Protein AF-0000000072254737 (afdb_homodimer)

Sequence (680 aa):
MQQTSGTTAAVRALGANGGSSTDAVDTTETLERKCVVCQSTEEVRVFSANCERLCVPCFVERFERSFRYAVQRWSMLSHGERVAVALSGGPASLALLELLHGLRRGFAHHKGKIRPKHFEIVVFHVIVPAGYGGNGASGAAALQALVQERYGLTVHTVDEALFLARADALEMSTRDPMATNHQLDVLDPTIAPALVAGIVNALLERMAEAYECKKLFLGTTVTRAAIITIARVATGNPLRLDAEIGVDYHSSTAGCQGSAYASSGPLRWLRPLRNISLRDVIRYLRARGCTAWITPAEPWAQENIESTAERFIWRALETRPATSFSVVHSIERALNLSADMQQTSGTTAAVRALGANGGSSTDAVDTTETLERKCVVCQSTEEVRVFSANCERLCVPCFVERFERSFRYAVQRWSMLSHGERVAVALSGGPASLALLELLHGLRRGFAHHKGKIRPKHFEIVVFHVIVPAGYGGNGASGAAALQALVQERYGLTVHTVDEALFLARADALEMSTRDPMATNHQLDVLDPTIAPALVAGIVNALLERMAEAYECKKLFLGTTVTRAAIITIARVATGNPLRLDAEIGVDYHSSTAGCQGSAYASSGPLRWLRPLRNISLRDVIRYLRARGCTAWITPAEPWAQENIESTAERFIWRALETRPATSFSVVHSIERALNLSAD

Solvent-accessible surface area (backbone atoms only — not comparable to full-atom values): 38286 Å² total; per-residue (Å²): 137,80,83,80,82,77,81,78,79,81,78,83,76,79,83,75,86,68,84,73,69,81,69,79,69,70,76,63,73,75,68,71,61,37,12,75,83,82,58,46,61,48,78,34,78,42,70,43,83,79,61,48,42,29,25,64,70,58,41,47,52,50,52,52,48,53,40,51,47,38,36,60,75,65,64,69,72,56,81,70,36,52,35,32,35,47,40,82,61,39,57,43,22,49,46,46,50,52,50,54,52,32,40,46,68,24,44,80,47,99,92,40,68,45,78,54,45,56,58,44,82,42,39,35,30,71,32,36,43,55,93,77,72,33,62,21,69,67,45,47,53,53,48,39,51,50,41,32,72,77,69,70,44,67,64,46,71,42,57,45,65,59,48,50,52,50,53,51,51,50,56,55,64,72,48,54,80,84,62,66,70,84,82,66,74,64,62,54,56,57,54,45,61,62,48,51,51,49,52,51,51,52,52,48,51,52,48,30,56,75,69,66,27,53,36,39,37,41,37,45,22,21,43,55,36,21,22,50,49,50,28,25,30,38,68,42,49,58,86,55,43,53,81,72,54,36,50,76,26,69,50,74,64,64,77,66,71,77,73,86,77,74,78,69,72,55,44,34,38,34,18,59,38,36,88,35,47,56,68,57,44,50,51,46,30,48,76,70,68,53,53,91,50,57,54,75,71,67,69,62,88,62,81,25,44,50,55,46,26,39,52,37,50,55,54,42,37,73,78,32,66,51,26,34,56,22,28,43,51,35,48,31,59,41,59,64,44,85,79,123,137,82,83,80,81,76,81,75,76,79,77,82,73,79,84,73,85,66,83,73,69,81,68,80,70,69,76,60,73,75,65,72,59,39,10,75,83,80,57,46,61,46,77,34,78,42,71,45,84,78,60,48,42,31,24,66,71,60,42,47,51,51,52,53,47,52,41,51,49,38,38,59,75,65,63,69,72,55,83,70,35,53,34,31,36,46,40,82,62,38,58,42,23,50,47,46,51,53,50,53,52,33,40,47,68,24,45,80,46,97,91,41,69,46,78,54,45,55,58,42,82,42,37,36,30,72,32,36,43,56,92,77,70,34,61,22,70,66,45,48,52,53,49,39,51,52,41,32,71,76,68,69,45,68,63,46,70,42,55,46,64,61,49,50,52,50,52,52,52,49,56,57,64,71,49,54,79,84,62,66,72,85,83,66,72,64,64,54,56,55,53,44,61,61,48,53,52,48,52,51,50,51,51,49,51,53,48,29,57,75,69,68,28,50,36,39,37,41,37,44,21,21,43,55,35,20,22,51,48,50,28,25,30,38,67,43,47,57,85,54,44,52,79,72,54,37,50,75,28,69,50,74,64,65,77,65,70,77,73,86,76,74,77,69,72,54,45,33,37,34,18,59,38,37,87,35,47,56,67,56,44,50,51,46,30,48,76,71,69,55,55,90,48,59,54,74,71,66,68,61,89,61,82,24,43,51,56,46,26,39,53,37,50,56,56,41,37,73,77,32,65,52,28,35,57,23,28,43,52,36,48,32,60,42,59,64,44,86,80,122

Foldseek 3Di:
DDDPPPPPPDPPDDDCPDPCPPPPVPPPPPVLQAQPPPRHSAPDQPCFLVRGRHHLQVLLVVVLVLLVCLCVVVVQDDAAAEAEQEDQLALLSVLVVVSLLCQQVFPQHPVGTHDHGHYHYAYEYEAADVLLLGPHPVSVVVVQVVCCVPRVHGYDYDHNVQLVVQLVVVVVVVPPPVVPDDDPVPPQLQCRVVSSVVSVVVVVVVVCVVVVHQEYEYSAALLNLLLVCQSCVVVVHNVCSCVPQNQWDWDDPPPVPDDDVVPRGTRIYHYSNHHPDPSSSQSNCVSVVNNVRNDPSPQPPDDYSSSVSSVVSVVVCVVNVCSSVCSNVVVCVVVVPPPD/DDDPPPPPPDPPDDDCPDPCPPPPVPPPPPVLQAQPPPRHSAPQQPCFLVRGRHHLQVLLVVVLVLLVCLCVVVVQDDAAAEAEQEDQLALLSVLVVVSLLCQQVFPQHPVGTHDHGHYHYAYEYEAADVLLLGPHPVSVVVVQVVCCVPRVHGYDYDHNVQLVVQLVVVVVVVPPPVVPDDDPVPVQLQCRVVSSVVSVVVVVVVVCVVVVHQEYEYSAALLNLLLVCQSCVVVVHNVCSCVPQNQWDWDDPPPVVDDPVVPRGTRIYHYSNHHPDPSSSQSNCVSVVNNVRNDPSPQPPDDYSSSVSSVVSVVVCVVNVCSSVCSNVVVCVVVVPPPD

InterPro domains:
  IPR014729 Rossmann-like alpha/beta/alpha sandwich fold [G3DSA:3.40.50.620] (33-340)
  IPR019407 Cytoplasmic tRNA 2-thiolation protein 2 [PTHR20882] (32-330)

Organism: Cyanidioschyzon merolae (strain NIES-3377 / 10D) (NCBI:txid280699)

Structure (mmCIF, N/CA/C/O backbone):
data_AF-0000000072254737-model_v1
#
loop_
_entity.id
_entity.type
_entity.pdbx_description
1 polymer 'Cytoplasmic tRNA 2-thiolation protein 2'
#
loop_
_atom_site.group_PDB
_atom_site.id
_atom_site.type_symbol
_atom_site.label_atom_id
_atom_site.label_alt_id
_atom_site.label_comp_id
_atom_site.label_asym_id
_atom_site.label_entity_id
_atom_site.label_seq_id
_atom_site.pdbx_PDB_ins_code
_atom_site.Cartn_x
_atom_site.Cartn_y
_atom_site.Cartn_z
_atom_site.occupancy
_atom_site.B_iso_or_equiv
_atom_site.auth_seq_id
_atom_site.auth_comp_id
_atom_site.auth_asym_id
_atom_site.auth_atom_id
_atom_site.pdbx_PDB_model_num
ATOM 1 N N . MET A 1 1 ? 10.474 50.496 -33.387 1 21.77 1 MET A N 1
ATOM 2 C CA . MET A 1 1 ? 9.062 50.179 -33.587 1 21.77 1 MET A CA 1
ATOM 3 C C . MET A 1 1 ? 8.849 48.671 -33.666 1 21.77 1 MET A C 1
ATOM 5 O O . MET A 1 1 ? 8.504 48.143 -34.724 1 21.77 1 MET A O 1
ATOM 9 N N . GLN A 1 2 ? 9.703 47.869 -33.113 1 24 2 GLN A N 1
ATOM 10 C CA . GLN A 1 2 ? 10.038 46.456 -33.257 1 24 2 GLN A CA 1
ATOM 11 C C . GLN A 1 2 ? 8.891 45.568 -32.784 1 24 2 GLN A C 1
ATOM 13 O O . GLN A 1 2 ? 8.315 45.803 -31.719 1 24 2 GLN A O 1
ATOM 18 N N . GLN A 1 3 ? 8.198 44.765 -33.723 1 22.33 3 GLN A N 1
ATOM 19 C CA . GLN A 1 3 ? 6.97 43.984 -33.832 1 22.33 3 GLN A CA 1
ATOM 20 C C . GLN A 1 3 ? 6.984 42.8 -32.869 1 22.33 3 GLN A C 1
ATOM 22 O O . GLN A 1 3 ? 7.908 41.984 -32.893 1 22.33 3 GLN A O 1
ATOM 27 N N . THR A 1 4 ? 6.417 42.911 -31.585 1 23.22 4 THR A N 1
ATOM 28 C CA . THR A 1 4 ? 6.343 42.086 -30.384 1 23.22 4 THR A CA 1
ATOM 29 C C . THR A 1 4 ? 5.497 40.841 -30.634 1 23.22 4 THR A C 1
ATOM 31 O O . THR A 1 4 ? 4.279 40.934 -30.8 1 23.22 4 THR A O 1
ATOM 34 N N . SER A 1 5 ? 5.949 39.904 -31.564 1 22.98 5 SER A N 1
ATOM 35 C CA . SER A 1 5 ? 5.217 38.755 -32.087 1 22.98 5 SER A CA 1
ATOM 36 C C . SER A 1 5 ? 4.755 37.835 -30.961 1 22.98 5 SER A C 1
ATOM 38 O O . SER A 1 5 ? 5.576 37.307 -30.208 1 22.98 5 SER A O 1
ATOM 40 N N . GLY A 1 6 ? 3.559 38.131 -30.267 1 20.88 6 GLY A N 1
ATOM 41 C CA . GLY A 1 6 ? 2.858 37.548 -29.134 1 20.88 6 GLY A CA 1
ATOM 42 C C . GLY A 1 6 ? 2.35 36.145 -29.405 1 20.88 6 GLY A C 1
ATOM 43 O O . GLY A 1 6 ? 1.437 35.954 -30.212 1 20.88 6 GLY A O 1
ATOM 44 N N . THR A 1 7 ? 3.235 35.145 -29.594 1 20.49 7 THR A N 1
ATOM 45 C CA . THR A 1 7 ? 2.911 33.784 -30.005 1 20.49 7 THR A CA 1
ATOM 46 C C . THR A 1 7 ? 1.901 33.156 -29.05 1 20.49 7 THR A C 1
ATOM 48 O O . THR A 1 7 ? 2.177 33.006 -27.857 1 20.49 7 THR A O 1
ATOM 51 N N . THR A 1 8 ? 0.543 33.298 -29.263 1 19.07 8 THR A N 1
ATOM 52 C CA . THR A 1 8 ? -0.699 32.86 -28.637 1 19.07 8 THR A CA 1
ATOM 53 C C . THR A 1 8 ? -0.819 31.339 -28.678 1 19.07 8 THR A C 1
ATOM 55 O O . THR A 1 8 ? -0.898 30.747 -29.756 1 19.07 8 THR A O 1
ATOM 58 N N . ALA A 1 9 ? 0.006 30.618 -27.886 1 19.29 9 ALA A N 1
ATOM 59 C CA . ALA A 1 9 ? 0.011 29.158 -27.838 1 19.29 9 ALA A CA 1
ATOM 60 C C . ALA A 1 9 ? -1.403 28.609 -27.67 1 19.29 9 ALA A C 1
ATOM 62 O O . ALA A 1 9 ? -2.193 29.142 -26.887 1 19.29 9 ALA A O 1
ATOM 63 N N . ALA A 1 10 ? -1.983 27.848 -28.645 1 18.18 10 ALA A N 1
ATOM 64 C CA . ALA A 1 10 ? -3.218 27.148 -28.988 1 18.18 10 ALA A CA 1
ATOM 65 C C . ALA A 1 10 ? -3.655 26.219 -27.859 1 18.18 10 ALA A C 1
ATOM 67 O O . ALA A 1 10 ? -2.906 25.324 -27.46 1 18.18 10 ALA A O 1
ATOM 68 N N . VAL A 1 11 ? -4.483 26.61 -26.814 1 18.02 11 VAL A N 1
ATOM 69 C CA . VAL A 1 11 ? -5.217 25.856 -25.803 1 18.02 11 VAL A CA 1
ATOM 70 C C . VAL A 1 11 ? -6.07 24.783 -26.477 1 18.02 11 VAL A C 1
ATOM 72 O O . VAL A 1 11 ? -6.975 25.098 -27.253 1 18.02 11 VAL A O 1
ATOM 75 N N . ARG A 1 12 ? -5.471 23.637 -26.861 1 20.16 12 ARG A N 1
ATOM 76 C CA . ARG A 1 12 ? -6.208 22.535 -27.471 1 20.16 12 ARG A CA 1
ATOM 77 C C . ARG A 1 12 ? -7.535 22.302 -26.758 1 20.16 12 ARG A C 1
ATOM 79 O O . ARG A 1 12 ? -7.563 22.057 -25.55 1 20.16 12 ARG A O 1
ATOM 86 N N . ALA A 1 13 ? -8.745 22.753 -27.27 1 18.53 13 ALA A N 1
ATOM 87 C CA . ALA A 1 13 ? -10.192 22.635 -27.114 1 18.53 13 ALA A CA 1
ATOM 88 C C . ALA A 1 13 ? -10.602 21.184 -26.88 1 18.53 13 ALA A C 1
ATOM 90 O O . ALA A 1 13 ? -10.223 20.294 -27.646 1 18.53 13 ALA A O 1
ATOM 91 N N . LEU A 1 14 ? -10.907 20.792 -25.677 1 19.09 14 LEU A N 1
ATOM 92 C CA . LEU A 1 14 ? -11.596 19.617 -25.154 1 19.09 14 LEU A CA 1
ATOM 93 C C . LEU A 1 14 ? -12.793 19.256 -26.027 1 19.09 14 LEU A C 1
ATOM 95 O O . LEU A 1 14 ? -13.513 20.139 -26.497 1 19.09 14 LEU A O 1
ATOM 99 N N . GLY A 1 15 ? -12.792 18.231 -26.82 1 18.71 15 GLY A N 1
ATOM 100 C CA . GLY A 1 15 ? -13.693 17.66 -27.808 1 18.71 15 GLY A CA 1
ATOM 101 C C . GLY A 1 15 ? -15.143 17.66 -27.365 1 18.71 15 GLY A C 1
ATOM 102 O O . GLY A 1 15 ? -15.466 17.173 -26.279 1 18.71 15 GLY A O 1
ATOM 103 N N . ALA A 1 16 ? -16.096 18.539 -27.941 1 20.83 16 ALA A N 1
ATOM 104 C CA . ALA A 1 16 ? -17.53 18.817 -27.949 1 20.83 16 ALA A CA 1
ATOM 105 C C . ALA A 1 16 ? -18.315 17.64 -28.521 1 20.83 16 ALA A C 1
ATOM 107 O O . ALA A 1 16 ? -18.87 17.731 -29.618 1 20.83 16 ALA A O 1
ATOM 108 N N . ASN A 1 17 ? -18.005 16.41 -28.612 1 21.39 17 ASN A N 1
ATOM 109 C CA . ASN A 1 17 ? -18.981 15.599 -29.332 1 21.39 17 ASN A CA 1
ATOM 110 C C . ASN A 1 17 ? -20.375 15.727 -28.723 1 21.39 17 ASN A C 1
ATOM 112 O O . ASN A 1 17 ? -20.554 15.519 -27.522 1 21.39 17 ASN A O 1
ATOM 116 N N . GLY A 1 18 ? -21.388 16.49 -29.409 1 22.04 18 GLY A N 1
ATOM 117 C CA . GLY A 1 18 ? -22.755 16.96 -29.252 1 22.04 18 GLY A CA 1
ATOM 118 C C . GLY A 1 18 ? -23.776 15.838 -29.264 1 22.04 18 GLY A C 1
ATOM 119 O O . GLY A 1 18 ? -24.959 16.071 -29.522 1 22.04 18 GLY A O 1
ATOM 120 N N . GLY A 1 19 ? -23.57 14.572 -29.297 1 23.13 19 GLY A N 1
ATOM 121 C CA . GLY A 1 19 ? -24.783 13.817 -29.566 1 23.13 19 GLY A CA 1
ATOM 122 C C . GLY A 1 19 ? -25.939 14.202 -28.662 1 23.13 19 GLY A C 1
ATOM 123 O O . GLY A 1 19 ? -25.741 14.486 -27.479 1 23.13 19 GLY A O 1
ATOM 124 N N . SER A 1 20 ? -27.058 14.78 -29.292 1 22.97 20 SER A N 1
ATOM 125 C CA . SER A 1 20 ? -28.338 15.282 -28.802 1 22.97 20 SER A CA 1
ATOM 126 C C . SER A 1 20 ? -29.109 14.198 -28.056 1 22.97 20 SER A C 1
ATOM 128 O O . SER A 1 20 ? -29.985 13.546 -28.629 1 22.97 20 SER A O 1
ATOM 130 N N . SER A 1 21 ? -28.626 13.159 -27.617 1 25.49 21 SER A N 1
ATOM 131 C CA . SER A 1 21 ? -29.633 12.285 -27.024 1 25.49 21 SER A CA 1
ATOM 132 C C . SER A 1 21 ? -30.566 13.063 -26.101 1 25.49 21 SER A C 1
ATOM 134 O O . SER A 1 21 ? -30.129 13.969 -25.389 1 25.49 21 SER A O 1
ATOM 136 N N . THR A 1 22 ? -31.883 13.227 -26.506 1 26.65 22 THR A N 1
ATOM 137 C CA . THR A 1 22 ? -32.988 13.768 -25.722 1 26.65 22 THR A CA 1
ATOM 138 C C . THR A 1 22 ? -32.833 13.404 -24.248 1 26.65 22 THR A C 1
ATOM 140 O O . THR A 1 22 ? -32.512 12.262 -23.915 1 26.65 22 THR A O 1
ATOM 143 N N . ASP A 1 23 ? -32.633 14.417 -23.485 1 22.91 23 ASP A N 1
ATOM 144 C CA . ASP A 1 23 ? -32.445 14.581 -22.047 1 22.91 23 ASP A CA 1
ATOM 145 C C . ASP A 1 23 ? -33.662 14.08 -21.273 1 22.91 23 ASP A C 1
ATOM 147 O O . ASP A 1 23 ? -34.647 14.805 -21.119 1 22.91 23 ASP A O 1
ATOM 151 N N . ALA A 1 24 ? -34.336 12.861 -21.664 1 27.37 24 ALA A N 1
ATOM 152 C CA . ALA A 1 24 ? -35.376 12.585 -20.677 1 27.37 24 ALA A CA 1
ATOM 153 C C . ALA A 1 24 ? -34.932 13.008 -19.28 1 27.37 24 ALA A C 1
ATOM 155 O O . ALA A 1 24 ? -33.948 12.487 -18.749 1 27.37 24 ALA A O 1
ATOM 156 N N . VAL A 1 25 ? -35.178 14.318 -19.007 1 27.09 25 VAL A N 1
ATOM 157 C CA . VAL A 1 25 ? -35.103 14.989 -17.714 1 27.09 25 VAL A CA 1
ATOM 158 C C . VAL A 1 25 ? -35.746 14.115 -16.64 1 27.09 25 VAL A C 1
ATOM 160 O O . VAL A 1 25 ? -36.971 13.983 -16.589 1 27.09 25 VAL A O 1
ATOM 163 N N . ASP A 1 26 ? -35.453 12.845 -16.605 1 29.06 26 ASP A N 1
ATOM 164 C CA . ASP A 1 26 ? -36.027 12.221 -15.418 1 29.06 26 ASP A CA 1
ATOM 165 C C . ASP A 1 26 ? -36.006 13.179 -14.229 1 29.06 26 ASP A C 1
ATOM 167 O O . ASP A 1 26 ? -34.962 13.746 -13.901 1 29.06 26 ASP A O 1
ATOM 171 N N . THR A 1 27 ? -37.09 13.961 -14.009 1 30.23 27 THR A N 1
ATOM 172 C CA . THR A 1 27 ? -37.431 14.765 -12.841 1 30.23 27 THR A CA 1
ATOM 173 C C . THR A 1 27 ? -36.928 14.102 -11.562 1 30.23 27 THR A C 1
ATOM 175 O O . THR A 1 27 ? -37.677 13.39 -10.889 1 30.23 27 THR A O 1
ATOM 178 N N . THR A 1 28 ? -36.021 13.276 -11.676 1 33.39 28 THR A N 1
ATOM 179 C CA . THR A 1 28 ? -35.568 12.861 -10.353 1 33.39 28 THR A CA 1
ATOM 180 C C . THR A 1 28 ? -35.521 14.051 -9.399 1 33.39 28 THR A C 1
ATOM 182 O O . THR A 1 28 ? -34.907 15.075 -9.705 1 33.39 28 THR A O 1
ATOM 185 N N . GLU A 1 29 ? -36.603 14.332 -8.644 1 33.3 29 GLU A N 1
ATOM 186 C CA . GLU A 1 29 ? -36.663 15.284 -7.54 1 33.3 29 GLU A CA 1
ATOM 187 C C . GLU A 1 29 ? -35.267 15.62 -7.024 1 33.3 29 GLU A C 1
ATOM 189 O O . GLU A 1 29 ? -34.479 14.723 -6.72 1 33.3 29 GLU A O 1
ATOM 194 N N . THR A 1 30 ? -34.578 16.525 -7.609 1 38.14 30 THR A N 1
ATOM 195 C CA . THR A 1 30 ? -33.486 17.245 -6.964 1 38.14 30 THR A CA 1
ATOM 196 C C . THR A 1 30 ? -33.608 17.166 -5.445 1 38.14 30 THR A C 1
ATOM 198 O O . THR A 1 30 ? -34.378 17.915 -4.839 1 38.14 30 THR A O 1
ATOM 201 N N . LEU A 1 31 ? -34.073 16.055 -4.88 1 40.94 31 LEU A N 1
ATOM 202 C CA . LEU A 1 31 ? -34.208 15.945 -3.431 1 40.94 31 LEU A CA 1
ATOM 203 C C . LEU A 1 31 ? -33.287 16.933 -2.723 1 40.94 31 LEU A C 1
ATOM 205 O O . LEU A 1 31 ? -32.071 16.905 -2.921 1 40.94 31 LEU A O 1
ATOM 209 N N . GLU A 1 32 ? -33.629 18.213 -2.627 1 48.42 32 GLU A N 1
ATOM 210 C CA . GLU A 1 32 ? -33.09 19.277 -1.786 1 48.42 32 GLU A CA 1
ATOM 211 C C . GLU A 1 32 ? -32.337 18.706 -0.588 1 48.42 32 GLU A C 1
ATOM 213 O O . GLU A 1 32 ? -32.943 18.112 0.307 1 48.42 32 GLU A O 1
ATOM 218 N N . ARG A 1 33 ? -31.256 18.027 -0.691 1 61.33 33 ARG A N 1
ATOM 219 C CA . ARG A 1 33 ? -30.489 17.341 0.344 1 61.33 33 ARG A CA 1
ATOM 220 C C . ARG A 1 33 ? -30.143 18.288 1.488 1 61.33 33 ARG A C 1
ATOM 222 O O . ARG A 1 33 ? -29.487 19.311 1.277 1 61.33 33 ARG A O 1
ATOM 229 N N . LYS A 1 34 ? -30.983 18.346 2.495 1 74.97 34 LYS A N 1
ATOM 230 C CA . LYS A 1 34 ? -30.914 19.114 3.735 1 74.97 34 LYS A CA 1
ATOM 231 C C . LYS A 1 34 ? -29.702 18.708 4.567 1 74.97 34 LYS A C 1
ATOM 233 O O . LYS A 1 34 ? -29.244 17.566 4.49 1 74.97 34 LYS A O 1
ATOM 238 N N . CYS A 1 35 ? -29.189 19.819 5.138 1 82.45 35 CYS A N 1
ATOM 239 C CA . CYS A 1 35 ? -28.148 19.558 6.126 1 82.45 35 CYS A CA 1
ATOM 240 C C . CYS A 1 35 ? -28.644 18.598 7.2 1 82.45 35 CYS A C 1
ATOM 242 O O . CYS A 1 35 ? -29.755 18.752 7.712 1 82.45 35 CYS A O 1
ATOM 244 N N . VAL A 1 36 ? -27.96 17.604 7.501 1 80.22 36 VAL A N 1
ATOM 245 C CA . VAL A 1 36 ? -28.373 16.581 8.455 1 80.22 36 VAL A CA 1
ATOM 246 C C . VAL A 1 36 ? -28.374 17.161 9.868 1 80.22 36 VAL A C 1
ATOM 248 O O . VAL A 1 36 ? -29.046 16.638 10.76 1 80.22 36 VAL A O 1
ATOM 251 N N . VAL A 1 37 ? -27.737 18.257 10.05 1 80.91 37 VAL A N 1
ATOM 252 C CA . VAL A 1 37 ? -27.6 18.828 11.386 1 80.91 37 VAL A CA 1
ATOM 253 C C . VAL A 1 37 ? -28.638 19.931 11.586 1 80.91 37 VAL A C 1
ATOM 255 O O . VAL A 1 37 ? -29.442 19.873 12.519 1 80.91 37 VAL A O 1
ATOM 258 N N . CYS A 1 38 ? -28.743 20.941 10.713 1 84.22 38 CYS A N 1
ATOM 259 C CA . CYS A 1 38 ? -29.613 22.092 10.927 1 84.22 38 CYS A CA 1
ATOM 260 C C . CYS A 1 38 ? -30.804 22.059 9.977 1 84.22 38 CYS A C 1
ATOM 262 O O . CYS A 1 38 ? -31.687 22.916 10.052 1 84.22 38 CYS A O 1
ATOM 264 N N . GLN A 1 39 ? -30.847 21.231 8.989 1 80.68 39 GLN A N 1
ATOM 265 C CA . GLN A 1 39 ? -31.966 21 8.081 1 80.68 39 GLN A CA 1
ATOM 266 C C . GLN A 1 39 ? -32.097 22.136 7.07 1 80.68 39 GLN A C 1
ATOM 268 O O . GLN A 1 39 ? -33.122 22.26 6.397 1 80.68 39 GLN A O 1
ATOM 273 N N . SER A 1 40 ? -31.112 22.895 7.003 1 80.01 40 SER A N 1
ATOM 274 C CA . SER A 1 40 ? -31.119 23.95 5.995 1 80.01 40 SER A CA 1
ATOM 275 C C . SER A 1 40 ? -30.794 23.397 4.612 1 80.01 40 SER A C 1
ATOM 277 O O . SER A 1 40 ? -30.16 22.346 4.491 1 80.01 40 SER A O 1
ATOM 279 N N . THR A 1 41 ? -31.386 23.706 3.487 1 67.27 41 THR A N 1
ATOM 280 C CA . THR A 1 41 ? -31.201 23.224 2.123 1 67.27 41 THR A CA 1
ATOM 281 C C . THR A 1 41 ? -29.928 23.803 1.513 1 67.27 41 THR A C 1
ATOM 283 O O . THR A 1 41 ? -29.629 23.561 0.342 1 67.27 41 THR A O 1
ATOM 286 N N . GLU A 1 42 ? -29.223 24.305 2.246 1 59.1 42 GLU A N 1
ATOM 287 C CA . GLU A 1 42 ? -28.048 24.905 1.623 1 59.1 42 GLU A CA 1
ATOM 288 C C . GLU A 1 42 ? -27.107 23.836 1.075 1 59.1 42 GLU A C 1
ATOM 290 O O . GLU A 1 42 ? -27.13 22.69 1.528 1 59.1 42 GLU A O 1
ATOM 295 N N . GLU A 1 43 ? -26.382 23.975 -0.126 1 54.89 43 GLU A N 1
ATOM 296 C CA . GLU A 1 43 ? -25.592 23.219 -1.093 1 54.89 43 GLU A CA 1
ATOM 297 C C . GLU A 1 43 ? -24.525 22.378 -0.398 1 54.89 43 GLU A C 1
ATOM 299 O O . GLU A 1 43 ? -23.738 21.695 -1.056 1 54.89 43 GLU A O 1
ATOM 304 N N . VAL A 1 44 ? -24.293 22.274 0.845 1 52.41 44 VAL A N 1
ATOM 305 C CA . VAL A 1 44 ? -22.905 21.845 0.989 1 52.41 44 VAL A CA 1
ATOM 306 C C . VAL A 1 44 ? -22.811 20.331 0.813 1 52.41 44 VAL A C 1
ATOM 308 O O . VAL A 1 44 ? -23.504 19.576 1.5 1 52.41 44 VAL A O 1
ATOM 311 N N . ARG A 1 45 ? -22.592 19.733 -0.455 1 50.12 45 ARG A N 1
ATOM 312 C CA . ARG A 1 45 ? -22.417 18.305 -0.702 1 50.12 45 ARG A CA 1
ATOM 313 C C . ARG A 1 45 ? -21.148 17.786 -0.035 1 50.12 45 ARG A C 1
ATOM 315 O O . ARG A 1 45 ? -20.066 17.837 -0.623 1 50.12 45 ARG A O 1
ATOM 322 N N . VAL 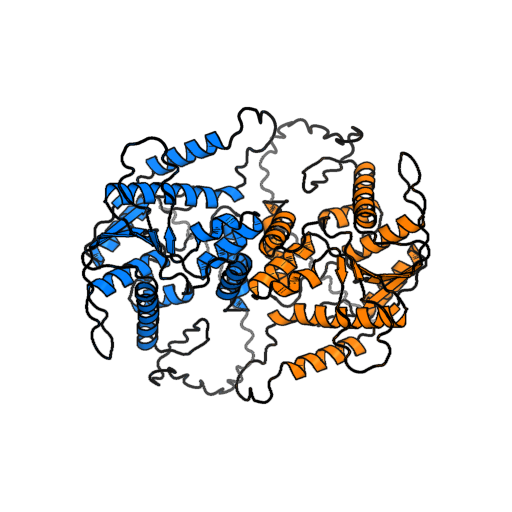A 1 46 ? -20.85 18.155 1.266 1 48.57 46 VAL A N 1
ATOM 323 C CA . VAL A 1 46 ? -19.549 17.696 1.742 1 48.57 46 VAL A CA 1
ATOM 324 C C . VAL A 1 46 ? -19.574 16.181 1.931 1 48.57 46 VAL A C 1
ATOM 326 O O . VAL A 1 46 ? -20.542 15.631 2.461 1 48.57 46 VAL A O 1
ATOM 329 N N . PHE A 1 47 ? -18.992 15.461 1.014 1 43.59 47 PHE A N 1
ATOM 330 C CA . PHE A 1 47 ? -18.839 14.034 1.275 1 43.59 47 PHE A CA 1
ATOM 331 C C . PHE A 1 47 ? -17.831 13.794 2.393 1 43.59 47 PHE A C 1
ATOM 333 O O . PHE A 1 47 ? -16.674 14.205 2.291 1 43.59 47 PHE A O 1
ATOM 340 N N . SER A 1 48 ? -18.176 14.153 3.634 1 43.6 48 SER A N 1
ATOM 341 C CA . SER A 1 48 ? -17.286 13.689 4.693 1 43.6 48 SER A CA 1
ATOM 342 C C . SER A 1 48 ? -16.954 12.21 4.528 1 43.6 48 SER A C 1
ATOM 344 O O . SER A 1 48 ? -17.55 11.524 3.695 1 43.6 48 SER A O 1
ATOM 346 N N . ALA A 1 49 ? -15.874 11.738 5.167 1 49.53 49 ALA A N 1
ATOM 347 C CA . ALA A 1 49 ? -15.56 10.315 5.263 1 49.53 49 ALA A CA 1
ATOM 348 C C . ALA A 1 49 ? -16.83 9.483 5.424 1 49.53 49 ALA A C 1
ATOM 350 O O . ALA A 1 49 ? -16.923 8.373 4.896 1 49.53 49 ALA A O 1
ATOM 351 N N . ASN A 1 50 ? -17.872 10.125 6.096 1 52.92 50 ASN A N 1
ATOM 352 C CA . ASN A 1 50 ? -19.079 9.36 6.391 1 52.92 50 ASN A CA 1
ATOM 353 C C . ASN A 1 50 ? -20.233 9.756 5.475 1 52.92 50 ASN A C 1
ATOM 355 O O . ASN A 1 50 ? -21.387 9.417 5.741 1 52.92 50 ASN A O 1
ATOM 359 N N . CYS A 1 51 ? -19.942 10.482 4.463 1 56.01 51 CYS A N 1
ATOM 360 C CA . CYS A 1 51 ? -20.886 10.79 3.395 1 56.01 51 CYS A CA 1
ATOM 361 C C . CYS A 1 51 ? -22.073 11.583 3.929 1 56.01 51 CYS A C 1
ATOM 363 O O . CYS A 1 51 ? -23.205 11.39 3.482 1 56.01 51 CYS A O 1
ATOM 365 N N . GLU A 1 52 ? -21.841 12.359 5.063 1 67.54 52 GLU A N 1
ATOM 366 C CA . GLU A 1 52 ? -22.927 13.175 5.599 1 67.54 52 GLU A CA 1
ATOM 367 C C . GLU A 1 52 ? -23.069 14.482 4.825 1 67.54 52 GLU A C 1
ATOM 369 O O . GLU A 1 52 ? -22.071 15.075 4.409 1 67.54 52 GLU A O 1
ATOM 374 N N . ARG A 1 53 ? -24.337 14.88 4.599 1 76.86 53 ARG A N 1
ATOM 375 C CA . ARG A 1 53 ? -24.626 16.145 3.931 1 76.86 53 ARG A CA 1
ATOM 376 C C . ARG A 1 53 ? -24.691 17.292 4.934 1 76.86 53 ARG A C 1
ATOM 378 O O . ARG A 1 53 ? -25.575 17.323 5.793 1 76.86 53 ARG A O 1
ATOM 385 N N . LEU A 1 54 ? -23.745 18.219 4.932 1 83.47 54 LEU A N 1
ATOM 386 C CA . LEU A 1 54 ? -23.683 19.345 5.858 1 83.47 54 LEU A CA 1
ATOM 387 C C . LEU A 1 54 ? -23.648 20.669 5.101 1 83.47 54 LEU A C 1
ATOM 389 O O . LEU A 1 54 ? -23.014 20.771 4.049 1 83.47 54 LEU A O 1
ATOM 393 N N . CYS A 1 55 ? -24.406 21.623 5.689 1 84.83 55 CYS A N 1
ATOM 394 C CA . CYS A 1 55 ? -24.201 22.982 5.202 1 84.83 55 CYS A CA 1
ATOM 395 C C . CYS A 1 55 ? -22.831 23.509 5.612 1 84.83 55 CYS A C 1
ATOM 397 O O . CYS A 1 55 ? -22.183 22.943 6.494 1 84.83 55 CYS A O 1
ATOM 399 N N . VAL A 1 56 ? -22.414 24.655 5.087 1 85.02 56 VAL A N 1
ATOM 400 C CA . VAL A 1 56 ? -21.058 25.164 5.261 1 85.02 56 VAL A CA 1
ATOM 401 C C . VAL A 1 56 ? -20.827 25.529 6.726 1 85.02 56 VAL A C 1
ATOM 403 O O . VAL A 1 56 ? -19.838 25.106 7.33 1 85.02 56 VAL A O 1
ATOM 406 N N . PRO A 1 57 ? -21.737 26.253 7.356 1 85.76 57 PRO A N 1
ATOM 407 C CA . PRO A 1 57 ? -21.501 26.603 8.758 1 85.76 57 PRO A CA 1
ATOM 408 C C . PRO A 1 57 ? -21.435 25.379 9.669 1 85.76 57 PRO A C 1
ATOM 410 O O . PRO A 1 57 ? -20.605 25.327 10.58 1 85.76 57 PRO A O 1
ATOM 413 N N . CYS A 1 58 ? -22.298 24.428 9.413 1 87.43 58 CYS A N 1
ATOM 414 C CA . CYS A 1 58 ? -22.301 23.223 10.234 1 87.43 58 CYS A CA 1
ATOM 415 C C . CYS A 1 58 ? -21.035 22.405 10.006 1 87.43 58 CYS A C 1
ATOM 417 O O . CYS A 1 58 ? -20.527 21.768 10.931 1 87.43 58 CYS A O 1
ATOM 419 N N . PHE A 1 59 ? -20.522 22.441 8.798 1 87.45 59 PHE A N 1
ATOM 420 C CA . PHE A 1 59 ? -19.277 21.749 8.487 1 87.45 59 PHE A CA 1
ATOM 421 C C . PHE A 1 59 ? -18.106 22.384 9.228 1 87.45 59 PHE A C 1
ATOM 423 O O . PHE A 1 59 ? -17.297 21.682 9.838 1 87.45 59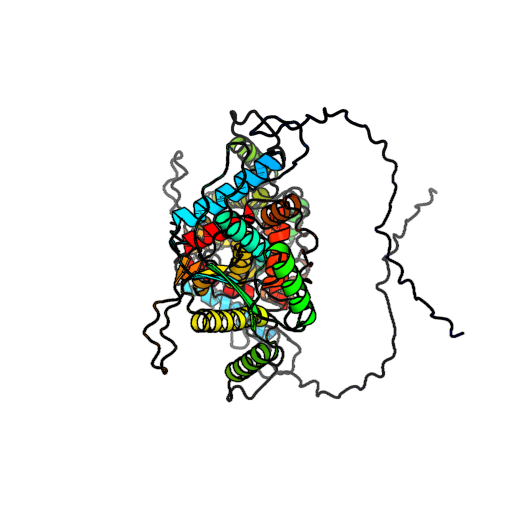 PHE A O 1
ATOM 430 N N . VAL A 1 60 ? -18.089 23.651 9.141 1 89.94 60 VAL A N 1
ATOM 431 C CA . VAL A 1 60 ? -16.998 24.386 9.773 1 89.94 60 VAL A CA 1
ATOM 432 C C . VAL A 1 60 ? -16.988 24.108 11.275 1 89.94 60 VAL A C 1
ATOM 434 O O . VAL A 1 60 ? -15.933 23.852 11.858 1 89.94 60 VAL A O 1
ATOM 437 N N . GLU A 1 61 ? -18.1 24.115 11.835 1 89.74 61 GLU A N 1
ATOM 438 C CA . GLU A 1 61 ? -18.198 23.863 13.27 1 89.74 61 GLU A CA 1
ATOM 439 C C . GLU A 1 61 ? -17.729 22.452 13.615 1 89.74 61 GLU A C 1
ATOM 441 O O . GLU A 1 61 ? -17.032 22.251 14.612 1 89.74 61 GLU A O 1
ATOM 446 N N . ARG A 1 62 ? -18.18 21.533 12.817 1 89.13 62 ARG A N 1
ATOM 447 C CA . ARG A 1 62 ? -17.784 20.149 13.054 1 89.13 62 ARG A CA 1
ATOM 448 C C . ARG A 1 62 ? -16.281 19.969 12.868 1 89.13 62 ARG A C 1
ATOM 450 O O . ARG A 1 62 ? -15.64 19.235 13.622 1 89.13 62 ARG A O 1
ATOM 457 N N . PHE A 1 63 ? -15.775 20.62 11.87 1 91.77 63 PHE A N 1
ATOM 458 C CA . PHE A 1 63 ? -14.344 20.567 11.593 1 91.77 63 PHE A CA 1
ATOM 459 C C . PHE A 1 63 ? -13.545 21.127 12.764 1 91.77 63 PHE A C 1
ATOM 461 O O . PHE A 1 63 ? -12.609 20.485 13.247 1 91.77 63 PHE A O 1
ATOM 468 N N . GLU A 1 64 ? -13.901 22.234 13.249 1 94.05 64 GLU A N 1
ATOM 469 C CA . GLU A 1 64 ? -13.213 22.889 14.357 1 94.05 64 GLU A CA 1
ATOM 470 C C . GLU A 1 64 ? -13.376 22.099 15.652 1 94.05 64 GLU A C 1
ATOM 472 O O . GLU A 1 64 ? -12.461 22.053 16.477 1 94.05 64 GLU A O 1
ATOM 477 N N . ARG A 1 65 ? -14.538 21.481 15.754 1 91.79 65 ARG A N 1
ATOM 478 C CA . ARG A 1 65 ? -14.764 20.633 16.92 1 91.79 65 ARG A CA 1
ATOM 479 C C . ARG A 1 65 ? -13.828 19.43 16.912 1 91.79 65 ARG A C 1
ATOM 481 O O . ARG A 1 65 ? -13.318 19.027 17.96 1 91.79 65 ARG A O 1
ATOM 488 N N . SER A 1 66 ? -13.701 18.881 15.766 1 93.12 66 SER A N 1
ATOM 489 C CA . SER A 1 66 ? -12.802 17.738 15.64 1 93.12 66 SER A CA 1
ATOM 490 C C . SER A 1 66 ? -11.375 18.113 16.029 1 93.12 66 SER A C 1
ATOM 492 O O . SER A 1 66 ? -10.687 17.343 16.703 1 93.12 66 SER A O 1
ATOM 494 N N . PHE A 1 67 ? -10.956 19.244 15.627 1 95.66 67 PHE A N 1
ATOM 495 C CA . PHE A 1 67 ? -9.633 19.751 15.974 1 95.66 67 PHE A CA 1
ATOM 496 C C . PHE A 1 67 ? -9.514 19.964 17.479 1 95.66 67 PHE A C 1
ATOM 498 O O . PHE A 1 67 ? -8.547 19.516 18.099 1 95.66 67 PHE A O 1
ATOM 505 N N . ARG A 1 68 ? -10.415 20.595 18.021 1 94.09 68 ARG A N 1
ATOM 506 C CA . ARG A 1 68 ? -10.394 20.868 19.455 1 94.09 68 ARG A CA 1
ATOM 507 C C . ARG A 1 68 ? -10.382 19.572 20.259 1 94.09 68 ARG A C 1
ATOM 509 O O . ARG A 1 68 ? -9.72 19.485 21.295 1 94.09 68 ARG A O 1
ATOM 516 N N . TYR A 1 69 ? -11.147 18.681 19.772 1 93.61 69 TYR A N 1
ATOM 517 C CA . TYR A 1 69 ? -11.176 17.381 20.432 1 93.61 69 TYR A CA 1
ATOM 518 C C . TYR A 1 69 ? -9.791 16.744 20.442 1 93.61 69 TYR A C 1
ATOM 520 O O . TYR A 1 69 ? -9.352 16.214 21.465 1 93.61 69 TYR A O 1
ATOM 528 N N . ALA A 1 70 ? -9.088 16.807 19.366 1 94.96 70 ALA A N 1
ATOM 529 C CA . ALA A 1 70 ? -7.745 16.239 19.281 1 94.96 70 ALA A CA 1
ATOM 530 C C . ALA A 1 70 ? -6.787 16.952 20.231 1 94.96 70 ALA A C 1
ATOM 532 O O . ALA A 1 70 ? -6.017 16.306 20.946 1 94.96 70 ALA A O 1
ATOM 533 N N . VAL A 1 71 ? -6.826 18.233 20.279 1 95.13 71 VAL A N 1
ATOM 534 C CA . VAL A 1 71 ? -5.954 19.042 21.124 1 95.13 71 VAL A CA 1
ATOM 535 C C . VAL A 1 71 ? -6.188 18.692 22.592 1 95.13 71 VAL A C 1
ATOM 537 O O . VAL A 1 71 ? -5.235 18.559 23.365 1 95.13 71 VAL A O 1
ATOM 540 N N . GLN A 1 72 ? -7.435 18.515 22.925 1 93.57 72 GLN A N 1
ATOM 541 C CA . GLN A 1 72 ? -7.79 18.205 24.306 1 93.57 72 GLN A CA 1
ATOM 542 C C . GLN A 1 72 ? -7.425 16.766 24.658 1 93.57 72 GLN A C 1
ATOM 544 O O . GLN A 1 72 ? -6.841 16.508 25.713 1 93.57 72 GLN A O 1
ATOM 549 N N . ARG A 1 73 ? -7.745 15.882 23.787 1 93.22 73 ARG A N 1
ATOM 550 C CA . ARG A 1 73 ? -7.534 14.456 24.015 1 93.22 73 ARG A CA 1
ATOM 551 C C . ARG A 1 73 ? -6.061 14.154 24.27 1 93.22 73 ARG A C 1
ATOM 553 O O . ARG A 1 73 ? -5.73 13.316 25.111 1 93.22 73 ARG A O 1
ATOM 560 N N . TRP A 1 74 ? -5.204 14.857 23.573 1 93.13 74 TRP A N 1
ATOM 561 C CA . TRP A 1 74 ? -3.781 14.548 23.655 1 93.13 74 TRP A CA 1
ATOM 562 C C . TRP A 1 74 ? -3.039 15.607 24.465 1 93.13 74 TRP A C 1
ATOM 564 O O . TRP A 1 74 ? -1.81 15.687 24.415 1 93.13 74 TRP A O 1
ATOM 574 N N . SER A 1 75 ? -3.736 16.481 25.122 1 93.23 75 SER A N 1
ATOM 575 C CA . SER A 1 75 ? -3.161 17.52 25.97 1 93.23 75 SER A CA 1
ATOM 576 C C . SER A 1 75 ? -2.043 18.266 25.25 1 93.23 75 SER A C 1
ATOM 578 O O . SER A 1 75 ? -0.93 18.376 25.767 1 93.23 75 SER A O 1
ATOM 580 N N . MET A 1 76 ? -2.408 18.828 24.12 1 94.85 76 MET A N 1
ATOM 581 C CA . MET A 1 76 ? -1.394 19.372 23.221 1 94.85 76 MET A CA 1
ATOM 582 C C . MET A 1 76 ? -1.023 20.797 23.618 1 94.85 76 MET A C 1
ATOM 584 O O . MET A 1 76 ? 0.029 21.302 23.223 1 94.85 76 MET A O 1
ATOM 588 N N . LEU A 1 77 ? -1.86 21.435 24.322 1 94.33 77 LEU A N 1
ATOM 589 C CA . LEU A 1 77 ? -1.615 22.839 24.631 1 94.33 77 LEU A CA 1
ATOM 590 C C . LEU A 1 77 ? -1.769 23.101 26.126 1 94.33 77 LEU A C 1
ATOM 592 O O . LEU A 1 77 ? -2.677 22.564 26.764 1 94.33 77 LEU A O 1
ATOM 596 N N . SER A 1 78 ? -0.875 23.909 26.629 1 91.93 78 SER A N 1
ATOM 597 C CA . SER A 1 78 ? -0.915 24.386 28.008 1 91.93 78 SER A CA 1
ATOM 598 C C . SER A 1 78 ? -0.976 25.909 28.065 1 91.93 78 SER A C 1
ATOM 600 O O . SER A 1 78 ? -0.518 26.588 27.143 1 91.93 78 SER A O 1
ATOM 602 N N . HIS A 1 79 ? -1.529 26.368 29.183 1 91.87 79 HIS A N 1
ATOM 603 C CA . HIS A 1 79 ? -1.681 27.809 29.356 1 91.87 79 HIS A CA 1
ATOM 604 C C . HIS A 1 79 ? -0.326 28.508 29.364 1 91.87 79 HIS A C 1
ATOM 606 O O . HIS A 1 79 ? 0.588 28.092 30.08 1 91.87 79 HIS A O 1
ATOM 612 N N . GLY A 1 80 ? -0.201 29.474 28.549 1 92.47 80 GLY A N 1
ATOM 613 C CA . GLY A 1 80 ? 0.975 30.329 28.551 1 92.47 80 GLY A CA 1
ATOM 614 C C . GLY A 1 80 ? 2.156 29.721 27.818 1 92.47 80 GLY A C 1
ATOM 615 O O . GLY A 1 80 ? 3.24 30.307 27.783 1 92.47 80 GLY A O 1
ATOM 616 N N . GLU A 1 81 ? 1.96 28.636 27.2 1 93.57 81 GLU A N 1
ATOM 617 C CA . GLU A 1 81 ? 3.074 27.942 26.561 1 93.57 81 GLU A CA 1
ATOM 618 C C . GLU A 1 81 ? 3.374 28.529 25.185 1 93.57 81 GLU A C 1
ATOM 620 O O . GLU A 1 81 ? 2.506 29.149 24.566 1 93.57 81 GLU A O 1
ATOM 625 N N . ARG A 1 82 ? 4.619 28.368 24.853 1 94.92 82 ARG A N 1
ATOM 626 C CA . ARG A 1 82 ? 5.059 28.713 23.505 1 94.92 82 ARG A CA 1
ATOM 627 C C . ARG A 1 82 ? 5.125 27.475 22.617 1 94.92 82 ARG A C 1
ATOM 629 O O . ARG A 1 82 ? 5.809 26.503 22.947 1 94.92 82 ARG A O 1
ATOM 636 N N . VAL A 1 83 ? 4.386 27.507 21.533 1 95.86 83 VAL A N 1
ATOM 637 C CA . VAL A 1 83 ? 4.334 26.326 20.677 1 95.86 83 VAL A CA 1
ATOM 638 C C . VAL A 1 83 ? 4.741 26.701 19.254 1 95.86 83 VAL A C 1
ATOM 640 O O . VAL A 1 83 ? 4.494 27.823 18.806 1 95.86 83 VAL A O 1
ATOM 643 N N . ALA A 1 84 ? 5.391 25.785 18.567 1 97.49 84 ALA A N 1
ATOM 644 C CA . ALA A 1 84 ? 5.842 25.993 17.193 1 97.49 84 ALA A CA 1
ATOM 645 C C . ALA A 1 84 ? 4.882 25.348 16.198 1 97.49 84 ALA A C 1
ATOM 647 O O . ALA A 1 84 ? 4.322 24.282 16.467 1 97.49 84 ALA A O 1
ATOM 648 N N . VAL A 1 85 ? 4.688 25.986 15.072 1 97.81 85 VAL A N 1
ATOM 649 C CA . VAL A 1 85 ? 3.9 25.452 13.966 1 97.81 85 VAL A CA 1
ATOM 650 C C . VAL A 1 85 ? 4.747 25.425 12.695 1 97.81 85 VAL A C 1
ATOM 652 O O . VAL A 1 85 ? 5.352 26.434 12.323 1 97.81 85 VAL A O 1
ATOM 655 N N . ALA A 1 86 ? 4.831 24.269 12.107 1 96.77 86 ALA A N 1
ATOM 656 C CA . ALA A 1 86 ? 5.539 24.154 10.834 1 96.77 86 ALA A CA 1
ATOM 657 C C . ALA A 1 86 ? 4.621 24.492 9.663 1 96.77 86 ALA A C 1
ATOM 659 O O . ALA A 1 86 ? 3.594 23.839 9.463 1 96.77 86 ALA A O 1
ATOM 660 N N . LEU A 1 87 ? 5.052 25.472 8.928 1 94.09 87 LEU A N 1
ATOM 661 C CA . LEU A 1 87 ? 4.272 25.92 7.779 1 94.09 87 LEU A CA 1
ATOM 662 C C . LEU A 1 87 ? 4.983 25.58 6.473 1 94.09 87 LEU A C 1
ATOM 664 O O . LEU A 1 87 ? 6.045 26.133 6.177 1 94.09 87 LEU A O 1
ATOM 668 N N . SER A 1 88 ? 4.419 24.688 5.713 1 88.14 88 SER A N 1
ATOM 669 C CA . SER A 1 88 ? 5.031 24.269 4.456 1 88.14 88 SER A CA 1
ATOM 670 C C . SER A 1 88 ? 4.524 25.108 3.288 1 88.14 88 SER A C 1
ATOM 672 O O . SER A 1 88 ? 5.117 25.1 2.207 1 88.14 88 SER A O 1
ATOM 674 N N . GLY A 1 89 ? 3.38 25.813 3.5 1 84.82 89 GLY A N 1
ATOM 675 C CA . GLY A 1 89 ? 2.731 26.517 2.406 1 84.82 89 GLY A CA 1
ATOM 676 C C . GLY A 1 89 ? 1.618 25.714 1.757 1 84.82 89 GLY A C 1
ATOM 677 O O . GLY A 1 89 ? 0.896 26.226 0.9 1 84.82 89 GLY A O 1
ATOM 678 N N . GLY A 1 90 ? 1.429 24.507 2.164 1 87.35 90 GLY A N 1
ATOM 679 C CA . GLY A 1 90 ? 0.331 23.697 1.662 1 87.35 90 GLY A CA 1
ATOM 680 C C . GLY A 1 90 ? -0.966 23.916 2.417 1 87.35 90 GLY A C 1
ATOM 681 O O . GLY A 1 90 ? -0.997 24.646 3.41 1 87.35 90 GLY A O 1
ATOM 682 N N . PRO A 1 91 ? -1.968 23.236 1.936 1 90.19 91 PRO A N 1
ATOM 683 C CA . PRO A 1 91 ? -3.285 23.469 2.533 1 90.19 91 PRO A CA 1
ATOM 684 C C . PRO A 1 91 ? -3.372 22.983 3.978 1 90.19 91 PRO A C 1
ATOM 686 O O . PRO A 1 91 ? -3.969 23.653 4.824 1 90.19 91 PRO A O 1
ATOM 689 N N . ALA A 1 92 ? -2.758 21.921 4.307 1 93.5 92 ALA A N 1
ATOM 690 C CA . ALA A 1 92 ? -2.902 21.334 5.637 1 93.5 92 ALA A CA 1
ATOM 691 C C . ALA A 1 92 ? -2.199 22.184 6.691 1 93.5 92 ALA A C 1
ATOM 693 O O . ALA A 1 92 ? -2.744 22.42 7.772 1 93.5 92 ALA A O 1
ATOM 694 N N . SER A 1 93 ? -0.993 22.576 6.374 1 94.02 93 SER A N 1
ATOM 695 C CA . SER A 1 93 ? -0.273 23.408 7.332 1 94.02 93 SER A CA 1
ATOM 696 C C . SER A 1 93 ? -0.946 24.767 7.5 1 94.02 93 SER A C 1
ATOM 698 O O . SER A 1 93 ? -0.957 25.328 8.598 1 94.02 93 SER A O 1
ATOM 700 N N . LEU A 1 94 ? -1.569 25.273 6.476 1 92.78 94 LEU A N 1
ATOM 701 C CA . LEU A 1 94 ? -2.296 26.535 6.56 1 92.78 94 LEU A CA 1
ATOM 702 C C . LEU A 1 94 ? -3.557 26.381 7.403 1 92.78 94 LEU A C 1
ATOM 704 O O . LEU A 1 94 ? -3.886 27.26 8.203 1 92.78 94 LEU A O 1
ATOM 708 N N . ALA A 1 95 ? -4.219 25.316 7.149 1 94.93 95 ALA A N 1
ATOM 709 C CA . ALA A 1 95 ? -5.411 25.059 7.952 1 94.93 95 ALA A CA 1
ATOM 710 C C . ALA A 1 95 ? -5.061 24.941 9.433 1 94.93 95 ALA A C 1
ATOM 712 O O . ALA A 1 95 ? -5.798 25.429 10.292 1 94.93 95 ALA A O 1
ATOM 713 N N . LEU A 1 96 ? -3.962 24.307 9.7 1 96.95 96 LEU A N 1
ATOM 714 C CA . LEU A 1 96 ? -3.506 24.158 11.078 1 96.95 96 LEU A CA 1
ATOM 715 C C . LEU A 1 96 ? -3.261 25.52 11.719 1 96.95 96 LEU A C 1
ATOM 717 O O . LEU A 1 96 ? -3.674 25.758 12.857 1 96.95 96 LEU A O 1
ATOM 721 N N . LEU A 1 97 ? -2.615 26.38 11.015 1 95.82 97 LEU A N 1
ATOM 722 C CA . LEU A 1 97 ? -2.364 27.723 11.526 1 95.82 97 LEU A CA 1
ATOM 723 C C . LEU A 1 97 ? -3.674 28.464 11.774 1 95.82 97 LEU A C 1
ATOM 725 O O . LEU A 1 97 ? -3.83 29.13 12.8 1 95.82 97 LEU A O 1
ATOM 729 N N . GLU A 1 98 ? -4.601 28.332 10.856 1 94.27 98 GLU A N 1
ATOM 730 C CA . GLU A 1 98 ? -5.915 28.95 11.003 1 94.27 98 GLU A CA 1
ATOM 731 C C . GLU A 1 98 ? -6.622 28.451 12.26 1 94.27 98 GLU A C 1
ATOM 733 O O . GLU A 1 98 ? -7.232 29.237 12.989 1 94.27 98 GLU A O 1
ATOM 738 N N . LEU A 1 99 ? -6.554 27.24 12.476 1 96.49 99 LEU A N 1
ATOM 739 C CA . LEU A 1 99 ? -7.223 26.614 13.611 1 96.49 99 LEU A CA 1
ATOM 740 C C . LEU A 1 99 ? -6.585 27.048 14.926 1 96.49 99 LEU A C 1
ATOM 742 O O . LEU A 1 99 ? -7.288 27.355 15.892 1 96.49 99 LEU A O 1
ATOM 746 N N . LEU A 1 100 ? -5.236 27.052 14.979 1 96.67 100 LEU A N 1
ATOM 747 C CA . LEU A 1 100 ? -4.536 27.472 16.188 1 96.67 100 LEU A CA 1
ATOM 748 C C . LEU A 1 100 ? -4.81 28.942 16.491 1 96.67 100 LEU A C 1
ATOM 750 O O . LEU A 1 100 ? -5.012 29.314 17.649 1 96.67 100 LEU A O 1
ATOM 754 N N . HIS A 1 101 ? -4.792 29.673 15.443 1 94.46 101 HIS A N 1
ATOM 755 C CA . HIS A 1 101 ? -5.123 31.084 15.608 1 94.46 101 HIS A CA 1
ATOM 756 C C . HIS A 1 101 ? -6.552 31.261 16.108 1 94.46 101 HIS A C 1
ATOM 758 O O . HIS A 1 101 ? -6.816 32.113 16.96 1 94.46 101 HIS A O 1
ATOM 764 N N . GLY A 1 102 ? -7.456 30.473 15.523 1 92.64 102 GLY A N 1
ATOM 765 C CA . GLY A 1 102 ? -8.835 30.482 15.983 1 92.64 102 GLY A CA 1
ATOM 766 C C . GLY A 1 102 ? -8.981 30.079 17.439 1 92.64 102 GLY A C 1
ATOM 767 O O . GLY A 1 102 ? -9.813 30.632 18.161 1 92.64 102 GLY A O 1
ATOM 768 N N . LEU A 1 103 ? -8.219 29.187 17.819 1 93.28 103 LEU A N 1
ATOM 769 C CA . LEU A 1 103 ? -8.248 28.749 19.211 1 93.28 103 LEU A CA 1
ATOM 770 C C . LEU A 1 103 ? -7.799 29.87 20.142 1 93.28 103 LEU A C 1
ATOM 772 O O . LEU A 1 103 ? -8.35 30.034 21.234 1 93.28 103 LEU A O 1
ATOM 776 N N . ARG A 1 104 ? -6.822 30.63 19.778 1 92.38 104 ARG A N 1
ATOM 777 C CA . ARG A 1 104 ? -6.312 31.752 20.559 1 92.38 104 ARG A CA 1
ATOM 778 C C . ARG A 1 104 ? -7.351 32.863 20.663 1 92.38 104 ARG A C 1
ATOM 780 O O . ARG A 1 104 ? -7.459 33.524 21.698 1 92.38 104 ARG A O 1
ATOM 787 N N . ARG A 1 105 ? -8.118 33.004 19.642 1 89.56 105 ARG A N 1
ATOM 788 C CA . ARG A 1 105 ? -9.099 34.083 19.583 1 89.56 105 ARG A CA 1
ATOM 789 C C . ARG A 1 105 ? -10.442 33.633 20.147 1 89.56 105 ARG A C 1
ATOM 791 O O . ARG A 1 105 ? -11.255 34.461 20.564 1 89.56 105 ARG A O 1
ATOM 798 N N . GLY A 1 106 ? -10.622 32.375 20.163 1 87.51 106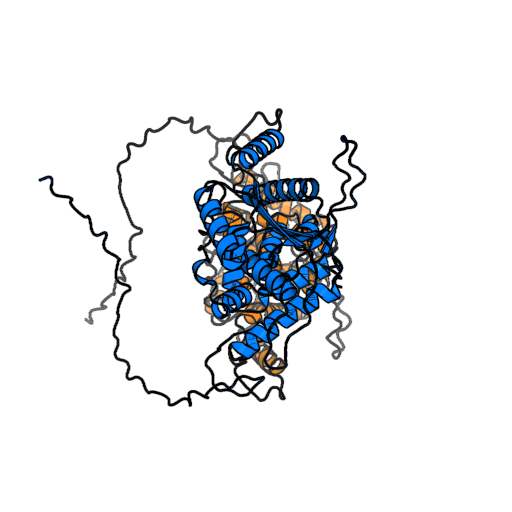 GLY A N 1
ATOM 799 C CA . GLY A 1 106 ? -11.939 31.838 20.467 1 87.51 106 GLY A CA 1
ATOM 800 C C . GLY A 1 106 ? -12.808 31.657 19.237 1 87.51 106 GLY A C 1
ATOM 801 O O . GLY A 1 106 ? -13.138 32.629 18.554 1 87.51 106 GLY A O 1
ATOM 802 N N . PHE A 1 107 ? -13.153 30.416 18.953 1 83.15 107 PHE A N 1
ATOM 803 C CA . PHE A 1 107 ? -13.968 30.112 17.782 1 83.15 107 PHE A CA 1
ATOM 804 C C . PHE A 1 107 ? -15.368 30.695 17.931 1 83.15 107 PHE A C 1
ATOM 806 O O . PHE A 1 107 ? -15.947 30.664 19.019 1 83.15 107 PHE A O 1
ATOM 813 N N . ALA A 1 108 ? -15.828 31.328 16.903 1 76.46 108 ALA A N 1
ATOM 814 C CA . ALA A 1 108 ? -17.198 31.835 16.874 1 76.46 108 ALA A CA 1
ATOM 815 C C . ALA A 1 108 ? -18.158 30.791 16.311 1 76.46 108 ALA A C 1
ATOM 817 O O . ALA A 1 108 ? -17.936 30.259 15.221 1 76.46 108 ALA A O 1
ATOM 818 N N . HIS A 1 109 ? -18.966 30.278 17.209 1 70.98 109 HIS A N 1
ATOM 819 C CA . HIS A 1 109 ? -19.971 29.341 16.719 1 70.98 109 HIS A CA 1
ATOM 820 C C . HIS A 1 109 ? -21.381 29.877 16.947 1 70.98 109 HIS A C 1
ATOM 822 O O . HIS A 1 109 ? -21.559 30.916 17.586 1 70.98 109 HIS A O 1
ATOM 828 N N . HIS A 1 110 ? -22.343 29.288 16.247 1 61.45 110 HIS A N 1
ATOM 829 C CA . HIS A 1 110 ? -23.733 29.719 16.344 1 61.45 110 HIS A CA 1
ATOM 830 C C . HIS A 1 110 ? -24.221 29.683 17.789 1 61.45 110 HIS A C 1
ATOM 832 O O . HIS A 1 110 ? -25.121 30.438 18.163 1 61.45 110 HIS A O 1
ATOM 838 N N . LYS A 1 111 ? -23.642 28.752 18.591 1 59.44 111 LYS A N 1
ATOM 839 C CA . LYS A 1 111 ? -24.157 28.611 19.95 1 59.44 111 LYS A CA 1
ATOM 840 C C . LYS A 1 111 ? -23.316 29.408 20.942 1 59.44 111 LYS A C 1
ATOM 842 O O . LYS A 1 111 ? -23.531 29.326 22.153 1 59.44 111 LYS A O 1
ATOM 847 N N . GLY A 1 112 ? -22.454 30.145 20.304 1 67.81 112 GLY A N 1
ATOM 848 C CA . GLY A 1 112 ? -21.633 30.985 21.162 1 67.81 112 GLY A CA 1
ATOM 849 C C . GLY A 1 112 ? -20.152 30.893 20.846 1 67.81 112 GLY A C 1
ATOM 850 O O . GLY A 1 112 ? -19.766 30.353 19.807 1 67.81 112 GLY A O 1
ATOM 851 N N . LYS A 1 113 ? -19.374 31.711 21.663 1 72.73 113 LYS A N 1
ATOM 852 C CA . LYS A 1 113 ? -17.93 31.787 21.461 1 72.73 113 LYS A CA 1
ATOM 853 C C . LYS A 1 113 ? -17.191 30.86 22.421 1 72.73 113 LYS A C 1
ATOM 855 O O . LYS A 1 113 ? -17.522 30.792 23.606 1 72.73 113 LYS A O 1
ATOM 860 N N . ILE A 1 114 ? -16.361 30.044 21.92 1 80.17 114 ILE A N 1
ATOM 861 C CA . ILE A 1 114 ? -15.494 29.179 22.713 1 80.17 114 ILE A CA 1
ATOM 862 C C . ILE A 1 114 ? -14.411 30.015 23.391 1 80.17 114 ILE A C 1
ATOM 864 O O . ILE A 1 114 ? -13.88 30.956 22.795 1 80.17 114 ILE A O 1
ATOM 868 N N . ARG A 1 115 ? -14.132 29.726 24.61 1 82.88 115 ARG A N 1
ATOM 869 C CA . ARG A 1 115 ? -13.158 30.473 25.398 1 82.88 115 ARG A CA 1
ATOM 870 C C . ARG A 1 115 ? -11.775 30.417 24.756 1 82.88 115 ARG A C 1
ATOM 872 O O . ARG A 1 115 ? -11.296 29.34 24.396 1 82.88 115 ARG A O 1
ATOM 879 N N . PRO A 1 116 ? -11.238 31.557 24.608 1 87.87 116 PRO A N 1
ATOM 880 C CA . PRO A 1 116 ? -9.884 31.617 24.052 1 87.87 116 PRO A CA 1
ATOM 881 C C . PRO A 1 116 ? -8.853 30.917 24.933 1 87.87 116 PRO A C 1
ATOM 883 O O . PRO A 1 116 ? -9.009 30.871 26.156 1 87.87 116 PRO A O 1
ATOM 886 N N . LYS A 1 117 ? -7.923 30.331 24.281 1 90.58 117 LYS A N 1
ATOM 887 C CA . LYS A 1 117 ? -6.771 29.756 24.97 1 90.58 117 LYS A CA 1
ATOM 888 C C . LYS A 1 117 ? -5.552 30.668 24.859 1 90.58 117 LYS A C 1
ATOM 890 O O . LYS A 1 117 ? -5.324 31.285 23.816 1 90.58 117 LYS A O 1
ATOM 895 N N . HIS A 1 118 ? -4.839 30.732 25.965 1 93.11 118 HIS A N 1
ATOM 896 C CA . HIS A 1 118 ? -3.693 31.632 26.007 1 93.11 118 HIS A CA 1
ATOM 897 C C . HIS A 1 118 ? -2.389 30.875 25.779 1 93.11 118 HIS A C 1
ATOM 899 O O . HIS A 1 118 ? -1.905 30.18 26.675 1 93.11 118 HIS A O 1
ATOM 905 N N . PHE A 1 119 ? -1.834 31.038 24.637 1 94.61 119 PHE A N 1
ATOM 906 C CA . PHE A 1 119 ? -0.537 30.483 24.269 1 94.61 119 PHE A CA 1
ATOM 907 C C . PHE A 1 119 ? 0.102 31.296 23.148 1 94.61 119 PHE A C 1
ATOM 909 O O . PHE A 1 119 ? -0.551 32.15 22.545 1 94.61 119 PHE A O 1
ATOM 916 N N . GLU A 1 120 ? 1.367 31.119 22.988 1 95.88 120 GLU A N 1
ATOM 917 C CA . GLU A 1 120 ? 2.1 31.84 21.952 1 95.88 120 GLU A CA 1
ATOM 918 C C . GLU A 1 120 ? 2.417 30.932 20.767 1 95.88 120 GLU A C 1
ATOM 920 O O . GLU A 1 120 ? 2.799 29.774 20.95 1 95.88 120 GLU A O 1
ATOM 925 N N . ILE A 1 121 ? 2.216 31.471 19.576 1 96.74 121 ILE A N 1
ATOM 926 C CA . ILE A 1 121 ? 2.488 30.709 18.362 1 96.74 121 ILE A CA 1
ATOM 927 C C . ILE A 1 121 ? 3.772 31.216 17.711 1 96.74 121 ILE A C 1
ATOM 929 O O . ILE A 1 121 ? 3.933 32.42 17.494 1 96.74 121 ILE A O 1
ATOM 933 N N . VAL A 1 122 ? 4.648 30.331 17.47 1 97.3 122 VAL A N 1
ATOM 934 C CA . VAL A 1 122 ? 5.833 30.608 16.665 1 97.3 122 VAL A CA 1
ATOM 935 C C . VAL A 1 122 ? 5.75 29.849 15.343 1 97.3 122 VAL A C 1
ATOM 937 O O . VAL A 1 122 ? 5.58 28.627 15.331 1 97.3 122 VAL A O 1
ATOM 940 N N . VAL A 1 123 ? 5.842 30.546 14.216 1 97.82 123 VAL A N 1
ATOM 941 C CA . VAL A 1 123 ? 5.661 29.924 12.909 1 97.82 123 VAL A CA 1
ATOM 942 C C . VAL A 1 123 ? 7.022 29.665 12.267 1 97.82 123 VAL A C 1
ATOM 944 O O . VAL A 1 123 ? 7.835 30.582 12.128 1 97.82 123 VAL A O 1
ATOM 947 N N . PHE A 1 124 ? 7.241 28.402 11.903 1 97.3 124 PHE A N 1
ATOM 948 C CA . PHE A 1 124 ? 8.479 27.998 11.247 1 97.3 124 PHE A CA 1
ATOM 949 C C . PHE A 1 124 ? 8.23 27.657 9.782 1 97.3 124 PHE A C 1
ATOM 951 O O . PHE A 1 124 ? 7.201 27.07 9.443 1 97.3 124 PHE A O 1
ATOM 958 N N . HIS A 1 125 ? 9.176 28.047 8.921 1 95.38 125 HIS A N 1
ATOM 959 C CA . HIS A 1 125 ? 9.156 27.66 7.515 1 95.38 125 HIS A CA 1
ATOM 960 C C . HIS A 1 125 ? 10.559 27.335 7.013 1 95.38 125 HIS A C 1
ATOM 962 O O . HIS A 1 125 ? 11.475 28.15 7.147 1 95.38 125 HIS A O 1
ATOM 968 N N . VAL A 1 126 ? 10.678 26.124 6.494 1 94.03 126 VAL A N 1
ATOM 969 C CA . VAL A 1 126 ? 11.929 25.736 5.851 1 94.03 126 VAL A CA 1
ATOM 970 C C . VAL A 1 126 ? 11.824 25.952 4.343 1 94.03 126 VAL A C 1
ATOM 972 O O . VAL A 1 126 ? 10.945 25.387 3.688 1 94.03 126 VAL A O 1
ATOM 975 N N . ILE A 1 127 ? 12.732 26.759 3.848 1 91.72 127 ILE A N 1
ATOM 976 C CA . ILE A 1 127 ? 12.716 27.023 2.413 1 91.72 127 ILE A CA 1
ATOM 977 C C . ILE A 1 127 ? 13.329 25.842 1.664 1 91.72 127 ILE A C 1
ATOM 979 O O . ILE A 1 127 ? 14.545 25.64 1.699 1 91.72 127 ILE A O 1
ATOM 983 N N . VAL A 1 128 ? 12.491 25.12 1.066 1 85.87 128 VAL A N 1
ATOM 984 C CA . VAL A 1 128 ? 12.928 23.997 0.243 1 85.87 128 VAL A CA 1
ATOM 985 C C . VAL A 1 128 ? 13.069 24.445 -1.21 1 85.87 128 VAL A C 1
ATOM 987 O O . VAL A 1 128 ? 12.13 24.995 -1.79 1 85.87 128 VAL A O 1
ATOM 990 N N . PRO A 1 129 ? 14.196 24.222 -1.76 1 83.44 129 PRO A N 1
ATOM 991 C CA . PRO A 1 129 ? 14.4 24.646 -3.147 1 83.44 129 PRO A CA 1
ATOM 992 C C . PRO A 1 129 ? 13.461 23.943 -4.124 1 83.44 129 PRO A C 1
ATOM 994 O O . PRO A 1 129 ? 13.022 22.819 -3.864 1 83.44 129 PRO A O 1
ATOM 997 N N . ALA A 1 130 ? 13.274 24.535 -5.292 1 75.32 130 ALA A N 1
ATOM 998 C CA . ALA A 1 130 ? 12.38 24.008 -6.32 1 75.32 130 ALA A CA 1
ATOM 999 C C . ALA A 1 130 ? 12.857 22.645 -6.815 1 75.32 130 ALA A C 1
ATOM 1001 O O . ALA A 1 130 ? 12.044 21.778 -7.145 1 75.32 130 ALA A O 1
ATOM 1002 N N . GLY A 1 131 ? 14.131 22.453 -6.822 1 73.21 131 GLY A N 1
ATOM 1003 C CA . GLY A 1 131 ? 14.688 21.19 -7.281 1 73.21 131 GLY A CA 1
ATOM 1004 C C . GLY A 1 131 ? 14.343 20.022 -6.376 1 73.21 131 GLY A C 1
ATOM 1005 O O . GLY A 1 131 ? 14.452 18.863 -6.781 1 73.21 131 GLY A O 1
ATOM 1006 N N . TYR A 1 132 ? 13.952 20.419 -5.193 1 76.7 132 TYR A N 1
ATOM 1007 C CA . TYR A 1 132 ? 13.589 19.386 -4.228 1 76.7 132 TYR A CA 1
ATOM 1008 C C . TYR A 1 132 ? 12.085 19.375 -3.982 1 76.7 132 TYR A C 1
ATOM 1010 O O . TYR A 1 132 ? 11.615 18.79 -3.003 1 76.7 132 TYR A O 1
ATOM 1018 N N . GLY A 1 133 ? 11.335 20.094 -4.805 1 73.43 133 GLY A N 1
ATOM 1019 C CA . GLY A 1 133 ? 9.883 20.07 -4.719 1 73.43 133 GLY A CA 1
ATOM 1020 C C . GLY A 1 133 ? 9.313 21.225 -3.919 1 73.43 133 GLY A C 1
ATOM 1021 O O . GLY A 1 133 ? 8.109 21.273 -3.659 1 73.43 133 GLY A O 1
ATOM 1022 N N . GLY A 1 134 ? 10.151 22.109 -3.541 1 78.78 134 GLY A N 1
ATOM 1023 C CA . GLY A 1 134 ? 9.67 23.257 -2.789 1 78.78 134 GLY A CA 1
ATOM 1024 C C . GLY A 1 134 ? 9.403 24.471 -3.659 1 78.78 134 GLY A C 1
ATOM 1025 O O . GLY A 1 134 ? 9.447 24.382 -4.888 1 78.78 134 GLY A O 1
ATOM 1026 N N . ASN A 1 135 ? 8.997 25.526 -3.044 1 78.23 135 ASN A N 1
ATOM 1027 C CA . ASN A 1 135 ? 8.673 26.763 -3.748 1 78.23 135 ASN A CA 1
ATOM 1028 C C . ASN A 1 135 ? 9.807 27.779 -3.647 1 78.23 135 ASN A C 1
ATOM 1030 O O . ASN A 1 135 ? 9.666 28.92 -4.091 1 78.23 135 ASN A O 1
ATOM 1034 N N . GLY A 1 136 ? 10.818 27.471 -3.048 1 82.89 136 GLY A N 1
ATOM 1035 C CA . GLY A 1 136 ? 12.001 28.313 -2.971 1 82.89 136 GLY A CA 1
ATOM 1036 C C . GLY A 1 136 ? 11.762 29.611 -2.223 1 82.89 136 GLY A C 1
ATOM 1037 O O . GLY A 1 136 ? 10.822 29.714 -1.432 1 82.89 136 GLY A O 1
ATOM 1038 N N . ALA A 1 137 ? 12.65 30.585 -2.441 1 84.07 137 ALA A N 1
ATOM 1039 C CA . ALA A 1 137 ? 12.648 31.861 -1.731 1 84.07 137 ALA A CA 1
ATOM 1040 C C . ALA A 1 137 ? 11.408 32.68 -2.078 1 84.07 137 ALA A C 1
ATOM 1042 O O . ALA A 1 137 ? 10.856 33.376 -1.221 1 84.07 137 ALA A O 1
ATOM 1043 N N . SER A 1 138 ? 10.986 32.606 -3.302 1 82.8 138 SER A N 1
ATOM 1044 C CA . SER A 1 138 ? 9.812 33.362 -3.727 1 82.8 138 SER A CA 1
ATOM 1045 C C . SER A 1 138 ? 8.554 32.875 -3.017 1 82.8 138 SER A C 1
ATOM 1047 O O . SER A 1 138 ? 7.722 33.681 -2.595 1 82.8 138 SER A O 1
ATOM 1049 N N . GLY A 1 139 ? 8.462 31.646 -2.931 1 84.91 139 GLY A N 1
ATOM 1050 C CA . GLY A 1 139 ? 7.335 31.086 -2.203 1 84.91 139 GLY A CA 1
ATOM 1051 C C . GLY A 1 139 ? 7.34 31.442 -0.728 1 84.91 139 GLY A C 1
ATOM 1052 O O . GLY A 1 139 ? 6.289 31.716 -0.147 1 84.91 139 GLY A O 1
ATOM 1053 N N . ALA A 1 140 ? 8.504 31.5 -0.182 1 88.63 140 ALA A N 1
ATOM 1054 C CA . ALA A 1 140 ? 8.647 31.83 1.234 1 88.63 140 ALA A CA 1
ATOM 1055 C C . ALA A 1 140 ? 8.212 33.267 1.509 1 88.63 140 ALA A C 1
ATOM 1057 O O . ALA A 1 140 ? 7.557 33.542 2.517 1 88.63 140 ALA A O 1
ATOM 1058 N N . ALA A 1 141 ? 8.557 34.134 0.653 1 89.42 141 ALA A N 1
ATOM 1059 C CA . ALA A 1 141 ? 8.191 35.539 0.815 1 89.42 141 ALA A CA 1
ATOM 1060 C C . ALA A 1 141 ? 6.678 35.723 0.75 1 89.42 141 ALA A C 1
ATOM 1062 O O . ALA A 1 141 ? 6.106 36.494 1.524 1 89.42 141 ALA A O 1
ATOM 1063 N N . ALA A 1 142 ? 6.088 35.046 -0.193 1 86.67 142 ALA A N 1
ATOM 1064 C CA . ALA A 1 142 ? 4.636 35.119 -0.328 1 86.67 142 ALA A CA 1
ATOM 1065 C C . ALA A 1 142 ? 3.941 34.585 0.921 1 86.67 142 ALA A C 1
ATOM 1067 O O . ALA A 1 142 ? 2.946 35.153 1.377 1 86.67 142 ALA A O 1
ATOM 1068 N N . LEU A 1 143 ? 4.501 33.594 1.419 1 89.36 143 LEU A N 1
ATOM 1069 C CA . LEU A 1 143 ? 3.938 32.975 2.614 1 89.36 143 LEU A CA 1
ATOM 1070 C C . LEU A 1 143 ? 4.07 33.9 3.819 1 89.36 143 LEU A C 1
ATOM 1072 O O . LEU A 1 143 ? 3.136 34.029 4.614 1 89.36 143 LEU A O 1
ATOM 1076 N N . GLN A 1 144 ? 5.198 34.49 3.954 1 91.93 144 GLN A N 1
ATOM 1077 C CA . GLN A 1 144 ? 5.439 35.431 5.044 1 91.93 144 GLN A CA 1
ATOM 1078 C C . GLN A 1 144 ? 4.452 36.594 4.994 1 91.93 144 GLN A C 1
ATOM 1080 O O . GLN A 1 144 ? 3.902 36.993 6.023 1 91.93 144 GLN A O 1
ATOM 1085 N N . ALA A 1 145 ? 4.227 37.048 3.834 1 91.13 145 ALA A N 1
ATOM 1086 C CA . ALA A 1 145 ? 3.304 38.166 3.659 1 91.13 145 ALA A CA 1
ATOM 1087 C C . ALA A 1 145 ? 1.88 37.766 4.038 1 91.13 145 ALA A C 1
ATOM 1089 O O . ALA A 1 145 ? 1.175 38.522 4.71 1 91.13 145 ALA A O 1
ATOM 1090 N N . LEU A 1 146 ? 1.533 36.65 3.643 1 87.72 146 LEU A N 1
ATOM 1091 C CA . LEU A 1 146 ? 0.189 36.153 3.915 1 87.72 146 LEU A CA 1
ATOM 1092 C C . LEU A 1 146 ? -0.036 35.984 5.413 1 87.72 146 LEU A C 1
ATOM 1094 O O . LEU A 1 146 ? -1.068 36.404 5.942 1 87.72 146 LEU A O 1
ATOM 1098 N N . VAL A 1 147 ? 0.871 35.408 6.062 1 92.69 147 VAL A N 1
ATOM 1099 C CA . VAL A 1 147 ? 0.759 35.115 7.487 1 92.69 147 VAL A CA 1
ATOM 1100 C C . VAL A 1 147 ? 0.739 36.417 8.283 1 92.69 147 VAL A C 1
ATOM 1102 O O . VAL A 1 147 ? -0.036 36.561 9.232 1 92.69 147 VAL A O 1
ATOM 1105 N N . GLN A 1 148 ? 1.587 37.334 7.885 1 94.07 148 GLN A N 1
ATOM 1106 C CA . GLN A 1 148 ? 1.629 38.629 8.556 1 94.07 148 GLN A CA 1
ATOM 1107 C C . GLN A 1 148 ? 0.317 39.387 8.37 1 94.07 148 GLN A C 1
ATOM 1109 O O . GLN A 1 148 ? -0.21 39.968 9.321 1 94.07 148 GLN A O 1
ATOM 1114 N N . GLU A 1 149 ? -0.175 39.385 7.248 1 91.94 149 GLU A N 1
ATOM 1115 C CA . GLU A 1 149 ? -1.389 40.129 6.925 1 91.94 149 GLU A CA 1
ATOM 1116 C C . GLU A 1 149 ? -2.603 39.538 7.636 1 91.94 149 GLU A C 1
ATOM 1118 O O . GLU A 1 149 ? -3.422 40.273 8.192 1 91.94 149 GLU A O 1
ATOM 1123 N N . ARG A 1 150 ? -2.685 38.274 7.644 1 90.27 150 ARG A N 1
ATOM 1124 C CA . ARG A 1 150 ? -3.907 37.628 8.111 1 90.27 150 ARG A CA 1
ATOM 1125 C C . ARG A 1 150 ? -3.864 37.398 9.618 1 90.27 150 ARG A C 1
ATOM 1127 O O . ARG A 1 150 ? -4.889 37.497 10.296 1 90.27 150 ARG A O 1
ATOM 1134 N N . TYR A 1 151 ? -2.672 37.111 10.119 1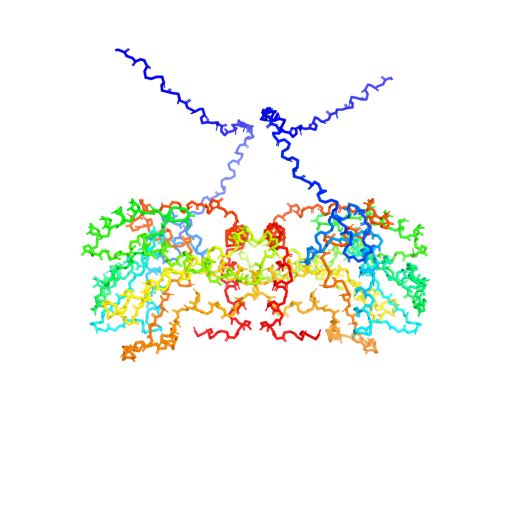 93.19 151 TYR A N 1
ATOM 1135 C CA . TYR A 1 151 ? -2.625 36.659 11.505 1 93.19 151 TYR A CA 1
ATOM 1136 C C . TYR A 1 151 ? -1.789 37.606 12.359 1 93.19 151 TYR A C 1
ATOM 1138 O O . TYR A 1 151 ? -1.821 37.532 13.589 1 93.19 151 TYR A O 1
ATOM 1146 N N . GLY A 1 152 ? -1.021 38.468 11.723 1 94.04 152 GLY A N 1
ATOM 1147 C CA . GLY A 1 152 ? -0.124 39.337 12.469 1 94.04 152 GLY A CA 1
ATOM 1148 C C . GLY A 1 152 ? 1.039 38.594 13.099 1 94.04 152 GLY A C 1
ATOM 1149 O O . GLY A 1 152 ? 1.529 38.984 14.161 1 94.04 152 GLY A O 1
ATOM 1150 N N . LEU A 1 153 ? 1.424 37.486 12.509 1 95.46 153 LEU A N 1
ATOM 1151 C CA . LEU A 1 153 ? 2.505 36.655 13.028 1 95.46 153 LEU A CA 1
ATOM 1152 C C . LEU A 1 153 ? 3.735 36.739 12.131 1 95.46 153 LEU A C 1
ATOM 1154 O O . LEU A 1 153 ? 3.619 37.029 10.938 1 95.46 153 LEU A O 1
ATOM 1158 N N . THR A 1 154 ? 4.857 36.518 12.707 1 94.75 154 THR A N 1
ATOM 1159 C CA . THR A 1 154 ? 6.112 36.462 11.965 1 94.75 154 THR A CA 1
ATOM 1160 C C . THR A 1 154 ? 6.481 35.019 11.636 1 94.75 154 THR A C 1
ATOM 1162 O O . THR A 1 154 ? 6.399 34.14 12.496 1 94.75 154 THR A O 1
ATOM 1165 N N . VAL A 1 155 ? 6.854 34.847 10.401 1 95.65 155 VAL A N 1
ATOM 1166 C CA . VAL A 1 155 ? 7.341 33.537 9.983 1 95.65 155 VAL A CA 1
ATOM 1167 C C . VAL A 1 155 ? 8.864 33.496 10.083 1 95.65 155 VAL A C 1
ATOM 1169 O O . VAL A 1 155 ? 9.555 34.314 9.47 1 95.65 155 VAL A O 1
ATOM 1172 N N . HIS A 1 156 ? 9.343 32.587 10.89 1 95.68 156 HIS A N 1
ATOM 1173 C CA . HIS A 1 156 ? 10.782 32.363 10.968 1 95.68 156 HIS A CA 1
ATOM 1174 C C . HIS A 1 156 ? 11.238 31.345 9.929 1 95.68 156 HIS A C 1
ATOM 1176 O O . HIS A 1 156 ? 10.764 30.207 9.918 1 95.68 156 HIS A O 1
ATOM 1182 N N . THR A 1 157 ? 12.17 31.717 9.125 1 94.08 157 THR A N 1
ATOM 1183 C CA . THR A 1 157 ? 12.545 30.877 7.993 1 94.08 157 THR A CA 1
ATOM 1184 C C . THR A 1 157 ? 13.975 30.367 8.149 1 94.08 157 THR A C 1
ATOM 1186 O O . THR A 1 157 ? 14.783 30.974 8.853 1 94.08 157 THR A O 1
ATOM 1189 N N . VAL A 1 158 ? 14.178 29.181 7.632 1 91.06 158 VAL A N 1
ATOM 1190 C CA . VAL A 1 158 ? 15.524 28.672 7.391 1 91.06 158 VAL A CA 1
ATOM 1191 C C . VAL A 1 158 ? 15.854 28.768 5.903 1 91.06 158 VAL A C 1
ATOM 1193 O O . VAL A 1 158 ? 15.081 28.311 5.058 1 91.06 158 VAL A O 1
ATOM 1196 N N . ASP A 1 159 ? 17.012 29.27 5.672 1 85.33 159 ASP A N 1
ATOM 1197 C CA . ASP A 1 159 ? 17.398 29.589 4.301 1 85.33 159 ASP A CA 1
ATOM 1198 C C . ASP A 1 159 ? 17.656 28.319 3.493 1 85.33 159 ASP A C 1
ATOM 1200 O O . ASP A 1 159 ? 18.046 27.291 4.051 1 85.33 159 ASP A O 1
ATOM 1204 N N . GLU A 1 160 ? 17.513 28.56 2.314 1 84.16 160 GLU A N 1
ATOM 1205 C CA . GLU A 1 160 ? 17.694 27.485 1.343 1 84.16 160 GLU A CA 1
ATOM 1206 C C . GLU A 1 160 ? 19.123 26.951 1.372 1 84.16 160 GLU A C 1
ATOM 1208 O O . GLU A 1 160 ? 19.352 25.762 1.14 1 84.16 160 GLU A O 1
ATOM 1213 N N . ALA A 1 161 ? 19.967 27.815 1.733 1 81.8 161 ALA A N 1
ATOM 1214 C CA . ALA A 1 161 ? 21.377 27.436 1.759 1 81.8 161 ALA A CA 1
ATOM 1215 C C . ALA A 1 161 ? 21.638 26.368 2.817 1 81.8 161 ALA A C 1
ATOM 1217 O O . ALA A 1 161 ? 22.452 25.465 2.609 1 81.8 161 ALA A O 1
ATOM 1218 N N . LEU A 1 162 ? 21.013 26.512 3.893 1 83.5 162 LEU A N 1
ATOM 1219 C CA . LEU A 1 162 ? 21.196 25.532 4.958 1 83.5 162 LEU A CA 1
ATOM 1220 C C . LEU A 1 162 ? 20.593 24.187 4.569 1 83.5 162 LEU A C 1
ATOM 1222 O O . LEU A 1 162 ? 21.147 23.135 4.896 1 83.5 162 LEU A O 1
ATOM 1226 N N . PHE A 1 163 ? 19.495 24.253 3.892 1 85.12 163 PHE A N 1
ATOM 1227 C CA . PHE A 1 163 ? 18.887 23.035 3.371 1 85.12 163 PHE A CA 1
ATOM 1228 C C . PHE A 1 163 ? 19.839 22.318 2.421 1 85.12 163 PHE A C 1
ATOM 1230 O O . PHE A 1 163 ? 20.061 21.113 2.549 1 85.12 163 PHE A O 1
ATOM 1237 N N . LEU A 1 164 ? 20.404 23.034 1.558 1 79.6 164 LEU A N 1
ATOM 1238 C CA . LEU A 1 164 ? 21.286 22.468 0.543 1 79.6 164 LEU A CA 1
ATOM 1239 C C . LEU A 1 164 ? 22.555 21.908 1.177 1 79.6 164 LEU A C 1
ATOM 1241 O O . LEU A 1 164 ? 23.061 20.868 0.749 1 79.6 164 LEU A O 1
ATOM 1245 N N . ALA A 1 165 ? 22.994 22.606 2.151 1 80.57 165 ALA A N 1
ATOM 1246 C CA . ALA A 1 165 ? 24.19 22.139 2.848 1 80.57 165 ALA A CA 1
ATOM 1247 C C . ALA A 1 165 ? 23.95 20.779 3.498 1 80.57 165 ALA A C 1
ATOM 1249 O O . ALA A 1 165 ? 24.817 19.903 3.457 1 80.57 165 ALA A O 1
ATOM 1250 N N . ARG A 1 166 ? 22.847 20.625 4.041 1 78.99 166 ARG A N 1
ATOM 1251 C CA . ARG A 1 166 ? 22.509 19.364 4.693 1 78.99 166 ARG A CA 1
ATOM 1252 C C . ARG A 1 166 ? 22.272 18.262 3.666 1 78.99 166 ARG A C 1
ATOM 1254 O O . ARG A 1 166 ? 22.642 17.108 3.889 1 78.99 166 ARG A O 1
ATOM 1261 N N . ALA A 1 167 ? 21.599 18.632 2.608 1 76.79 167 ALA A N 1
ATOM 1262 C CA . ALA A 1 167 ? 21.363 17.674 1.531 1 76.79 167 ALA A CA 1
ATOM 1263 C C . ALA A 1 167 ? 22.679 17.151 0.964 1 76.79 167 ALA A C 1
ATOM 1265 O O . ALA A 1 167 ? 22.827 15.95 0.728 1 76.79 167 ALA A O 1
ATOM 1266 N N . ASP A 1 168 ? 23.615 18.011 0.829 1 72.88 168 ASP A N 1
ATOM 1267 C CA . ASP A 1 168 ? 24.935 17.649 0.321 1 72.88 168 ASP A CA 1
ATOM 1268 C C . ASP A 1 168 ? 25.663 16.724 1.294 1 72.88 168 ASP A C 1
ATOM 1270 O O . ASP A 1 168 ? 26.31 15.761 0.877 1 72.88 168 ASP A O 1
ATOM 1274 N N . ALA A 1 169 ? 25.511 17.036 2.49 1 70.68 169 ALA A N 1
ATOM 1275 C CA . ALA A 1 169 ? 26.173 16.237 3.518 1 70.68 169 ALA A CA 1
ATOM 1276 C C . ALA A 1 169 ? 25.618 14.816 3.551 1 70.68 169 ALA A C 1
ATOM 1278 O O . ALA A 1 169 ? 26.37 13.853 3.715 1 70.68 169 ALA A O 1
ATOM 1279 N N . LEU A 1 170 ? 24.381 14.659 3.419 1 67.56 170 LEU A N 1
ATOM 1280 C CA . LEU A 1 170 ? 23.733 13.352 3.456 1 67.56 170 LEU A CA 1
ATOM 1281 C C . LEU A 1 170 ? 24.074 12.542 2.209 1 67.56 170 LEU A C 1
ATOM 1283 O O . LEU A 1 170 ? 24.276 11.328 2.289 1 67.56 170 LEU A O 1
ATOM 1287 N N . GLU A 1 171 ? 24.048 13.157 1.094 1 62.93 171 GLU A N 1
ATOM 1288 C CA . GLU A 1 171 ? 24.429 12.489 -0.147 1 62.93 171 GLU A CA 1
ATOM 1289 C C . GLU A 1 171 ? 25.86 11.966 -0.076 1 62.93 171 GLU A C 1
ATOM 1291 O O . GLU A 1 171 ? 26.151 10.869 -0.558 1 62.93 171 GLU A O 1
ATOM 1296 N N . MET A 1 172 ? 26.648 12.736 0.546 1 57.03 172 MET A N 1
ATOM 1297 C CA . MET A 1 172 ? 28.048 12.345 0.688 1 57.03 172 MET A CA 1
ATOM 1298 C C . MET A 1 172 ? 28.189 11.172 1.652 1 57.03 172 MET A C 1
ATOM 1300 O O . MET A 1 172 ? 29.031 10.295 1.45 1 57.03 172 MET A O 1
ATOM 1304 N N . SER A 1 173 ? 27.393 11.115 2.65 1 56.17 173 SER A N 1
ATOM 1305 C CA . SER A 1 173 ? 27.457 10.049 3.644 1 56.17 173 SER A CA 1
ATOM 1306 C C . SER A 1 173 ? 26.901 8.742 3.089 1 56.17 173 SER A C 1
ATOM 1308 O O . SER A 1 173 ? 27.366 7.659 3.452 1 56.17 173 SER A O 1
ATOM 1310 N N . THR A 1 174 ? 25.88 8.753 2.36 1 51.46 174 THR A N 1
ATOM 1311 C CA . THR A 1 174 ? 25.302 7.548 1.776 1 51.46 174 THR A CA 1
ATOM 1312 C C . THR A 1 174 ? 26.172 7.029 0.634 1 51.46 174 THR A C 1
ATOM 1314 O O . THR A 1 174 ? 26.035 5.878 0.216 1 51.46 174 THR A O 1
ATOM 1317 N N . ARG A 1 175 ? 27.046 7.77 0.125 1 45.97 175 ARG A N 1
ATOM 1318 C CA . ARG A 1 175 ? 28.015 7.311 -0.865 1 45.97 175 ARG A CA 1
ATOM 1319 C C . ARG A 1 175 ? 29.097 6.454 -0.217 1 45.97 175 ARG A C 1
ATOM 1321 O O . ARG A 1 175 ? 29.837 6.929 0.648 1 45.97 175 ARG A O 1
ATOM 1328 N N . ASP A 1 176 ? 28.959 5.205 0.208 1 38.78 176 ASP A N 1
ATOM 1329 C CA . ASP A 1 176 ? 30.06 4.332 0.606 1 38.78 176 ASP A CA 1
ATOM 1330 C C . ASP A 1 176 ? 31.334 4.668 -0.167 1 38.78 176 ASP A C 1
ATOM 1332 O O . ASP A 1 176 ? 31.343 4.643 -1.4 1 38.78 176 ASP A O 1
ATOM 1336 N N . PRO A 1 177 ? 32.466 5.128 0.446 1 36.79 177 PRO A N 1
ATOM 1337 C CA . PRO A 1 177 ? 33.754 5.19 -0.248 1 36.79 177 PRO A CA 1
ATOM 1338 C C . PRO A 1 177 ? 34.073 3.91 -1.017 1 36.79 177 PRO A C 1
ATOM 1340 O O . PRO A 1 177 ? 34.849 3.938 -1.975 1 36.79 177 PRO A O 1
ATOM 1343 N N . MET A 1 178 ? 34.06 2.703 -0.271 1 33.34 178 MET A N 1
ATOM 1344 C CA . MET A 1 178 ? 34.453 1.44 -0.888 1 33.34 178 MET A CA 1
ATOM 1345 C C . MET A 1 178 ? 33.479 1.048 -1.995 1 33.34 178 MET A C 1
ATOM 1347 O O . MET A 1 178 ? 33.634 -0.003 -2.62 1 33.34 178 MET A O 1
ATOM 1351 N N . ALA A 1 179 ? 32.277 1.44 -1.938 1 33.63 179 ALA A N 1
ATOM 1352 C CA . ALA A 1 179 ? 31.481 1.162 -3.131 1 33.63 179 ALA A CA 1
ATOM 1353 C C . ALA A 1 179 ? 32.094 1.819 -4.365 1 33.63 179 ALA A C 1
ATOM 1355 O O . ALA A 1 179 ? 31.901 3.014 -4.6 1 33.63 179 ALA A O 1
ATOM 1356 N N . THR A 1 180 ? 33.282 1.791 -4.65 1 31.51 180 THR A N 1
ATOM 1357 C CA . THR A 1 180 ? 33.918 2.049 -5.937 1 31.51 180 THR A CA 1
ATOM 1358 C C . THR A 1 180 ? 32.92 1.875 -7.078 1 31.51 180 THR A C 1
ATOM 1360 O O . THR A 1 180 ? 33.055 2.505 -8.129 1 31.51 180 THR A O 1
ATOM 1363 N N . ASN A 1 181 ? 32.588 0.56 -7.425 1 30.35 181 ASN A N 1
ATOM 1364 C CA . ASN A 1 181 ? 32.077 0.326 -8.772 1 30.35 181 ASN A CA 1
ATOM 1365 C C . ASN A 1 181 ? 30.804 1.125 -9.035 1 30.35 181 ASN A C 1
ATOM 1367 O O . ASN A 1 181 ? 30.182 1.635 -8.102 1 30.35 181 ASN A O 1
ATOM 1371 N N . HIS A 1 182 ? 29.842 0.341 -9.91 1 29.78 182 HIS A N 1
ATOM 1372 C CA . HIS A 1 182 ? 28.942 0.917 -10.903 1 29.78 182 HIS A CA 1
ATOM 1373 C C . HIS A 1 182 ? 28.026 1.963 -10.275 1 29.78 182 HIS A C 1
ATOM 1375 O O . HIS A 1 182 ? 27.941 2.064 -9.049 1 29.78 182 HIS A O 1
ATOM 1381 N N . GLN A 1 183 ? 26.745 2.237 -11.042 1 29.6 183 GLN A N 1
ATOM 1382 C CA . GLN A 1 183 ? 25.665 3.154 -11.392 1 29.6 183 GLN A CA 1
ATOM 1383 C C . GLN A 1 183 ? 24.775 3.44 -10.187 1 29.6 183 GLN A C 1
ATOM 1385 O O . GLN A 1 183 ? 23.636 2.972 -10.125 1 29.6 183 GLN A O 1
ATOM 1390 N N . LEU A 1 184 ? 25.195 3.317 -9.191 1 31.98 184 LEU A N 1
ATOM 1391 C CA . LEU A 1 184 ? 24.371 3.899 -8.137 1 31.98 184 LEU A CA 1
ATOM 1392 C C . LEU A 1 184 ? 24.124 5.381 -8.396 1 31.98 184 LEU A C 1
ATOM 1394 O O . LEU A 1 184 ? 24.169 6.193 -7.468 1 31.98 184 LEU A O 1
ATOM 1398 N N . ASP A 1 185 ? 24.79 6.015 -9.379 1 34.72 185 ASP A N 1
ATOM 1399 C CA . ASP A 1 185 ? 24.597 7.403 -9.786 1 34.72 185 ASP A CA 1
ATOM 1400 C C . ASP A 1 185 ? 23.212 7.905 -9.386 1 34.72 185 ASP A C 1
ATOM 1402 O O . ASP A 1 185 ? 22.983 9.114 -9.306 1 34.72 185 ASP A O 1
ATOM 1406 N N . VAL A 1 186 ? 22.156 7.27 -9.992 1 34.72 186 VAL A N 1
ATOM 1407 C CA . VAL A 1 186 ? 20.83 7.863 -9.857 1 34.72 186 VAL A CA 1
ATOM 1408 C C . VAL A 1 186 ? 20.363 7.76 -8.407 1 34.72 186 VAL A C 1
ATOM 1410 O O . VAL A 1 186 ? 20.31 6.666 -7.842 1 34.72 186 VAL A O 1
ATOM 1413 N N . LEU A 1 187 ? 20.804 8.626 -7.526 1 38.06 187 LEU A N 1
ATOM 1414 C CA . LEU A 1 187 ? 19.985 8.739 -6.323 1 38.06 187 LEU A CA 1
ATOM 1415 C C . LEU A 1 187 ? 18.645 8.036 -6.51 1 38.06 187 LEU A C 1
ATOM 1417 O O . LEU A 1 187 ? 17.933 8.296 -7.483 1 38.06 187 LEU A O 1
ATOM 1421 N N . ASP A 1 188 ? 18.563 6.863 -6.244 1 44.02 188 ASP A N 1
ATOM 1422 C CA . ASP A 1 188 ? 17.247 6.234 -6.29 1 44.02 188 ASP A CA 1
ATOM 1423 C C . ASP A 1 188 ? 16.14 7.257 -6.048 1 44.02 188 ASP A C 1
ATOM 1425 O O . ASP A 1 188 ? 16.038 7.823 -4.958 1 44.02 188 ASP A O 1
ATOM 1429 N N . PRO A 1 189 ? 15.903 8.162 -7.063 1 47.36 189 PRO A N 1
ATOM 1430 C CA . PRO A 1 189 ? 14.805 9.121 -6.923 1 47.36 189 PRO A CA 1
ATOM 1431 C C . PRO A 1 189 ? 13.853 8.766 -5.783 1 47.36 189 PRO A C 1
ATOM 1433 O O . PRO A 1 189 ? 13.132 9.634 -5.284 1 47.36 189 PRO A O 1
ATOM 1436 N N . THR A 1 190 ? 13.881 7.417 -5.372 1 49.65 190 THR A N 1
ATOM 1437 C CA . THR A 1 190 ? 12.942 6.874 -4.396 1 49.65 190 THR A CA 1
ATOM 1438 C C . THR A 1 190 ? 13.311 7.322 -2.984 1 49.65 190 THR A C 1
ATOM 1440 O O . THR A 1 190 ? 12.438 7.465 -2.125 1 49.65 190 THR A O 1
ATOM 1443 N N . ILE A 1 191 ? 14.679 7.643 -2.797 1 54.69 191 ILE A N 1
ATOM 1444 C CA . ILE A 1 191 ? 15.114 8.008 -1.454 1 54.69 191 ILE A CA 1
ATOM 1445 C C . ILE A 1 191 ? 14.943 9.511 -1.247 1 54.69 191 ILE A C 1
ATOM 1447 O O . ILE A 1 191 ? 14.917 9.989 -0.11 1 54.69 191 ILE A O 1
ATOM 1451 N N . ALA A 1 192 ? 14.455 10.169 -2.24 1 62.43 192 ALA A N 1
ATOM 1452 C CA . ALA A 1 192 ? 14.492 11.629 -2.26 1 62.43 192 ALA A CA 1
ATOM 1453 C C . ALA A 1 192 ? 13.456 12.217 -1.306 1 62.43 192 ALA A C 1
ATOM 1455 O O . ALA A 1 192 ? 13.788 13.041 -0.45 1 62.43 192 ALA A O 1
ATOM 1456 N N . PRO A 1 193 ? 12.284 11.605 -1.315 1 65.47 193 PRO A N 1
ATOM 1457 C CA . PRO A 1 193 ? 11.336 12.273 -0.42 1 65.47 193 PRO A CA 1
ATOM 1458 C C . PRO A 1 193 ? 11.648 12.034 1.055 1 65.47 193 PRO A C 1
ATOM 1460 O O . PRO A 1 193 ? 11.503 12.944 1.876 1 65.47 193 PRO A O 1
ATOM 1463 N N . ALA A 1 194 ? 12.113 10.865 1.315 1 70.31 194 ALA A N 1
ATOM 1464 C CA . ALA A 1 194 ? 12.462 10.576 2.703 1 70.31 194 ALA A CA 1
ATOM 1465 C C . ALA A 1 194 ? 13.656 11.412 3.154 1 70.31 194 ALA A C 1
ATOM 1467 O O . ALA A 1 194 ? 13.71 11.861 4.302 1 70.31 194 ALA A O 1
ATOM 1468 N N . LEU A 1 195 ? 14.513 11.694 2.253 1 74.2 195 LEU A N 1
ATOM 1469 C CA . LEU A 1 195 ? 15.676 12.524 2.548 1 74.2 195 LEU A CA 1
ATOM 1470 C C . LEU A 1 195 ? 15.262 13.97 2.797 1 74.2 195 LEU A C 1
ATOM 1472 O O . LEU A 1 195 ? 15.713 14.593 3.761 1 74.2 195 LEU A O 1
ATOM 1476 N N . VAL A 1 196 ? 14.428 14.45 1.935 1 80.36 196 VAL A N 1
ATOM 1477 C CA . VAL A 1 196 ? 13.949 15.82 2.082 1 80.36 196 VAL A CA 1
ATOM 1478 C C . VAL A 1 196 ? 13.225 15.974 3.418 1 80.36 196 VAL A C 1
ATOM 1480 O O . VAL A 1 196 ? 13.482 16.92 4.165 1 80.36 196 VAL A O 1
ATOM 1483 N N . ALA A 1 197 ? 12.375 15.031 3.703 1 82.01 197 ALA A N 1
ATOM 1484 C CA . ALA A 1 197 ? 11.633 15.076 4.961 1 82.01 197 ALA A CA 1
ATOM 1485 C C . ALA A 1 197 ? 12.579 15.038 6.157 1 82.01 197 ALA A C 1
ATOM 1487 O O . ALA A 1 197 ? 12.362 15.736 7.15 1 82.01 197 ALA A O 1
ATOM 1488 N N . GLY A 1 198 ? 13.605 14.26 6.02 1 83.96 198 GLY A N 1
ATOM 1489 C CA . GLY A 1 198 ? 14.586 14.182 7.09 1 83.96 198 GLY A CA 1
ATOM 1490 C C . GLY A 1 198 ? 15.32 15.489 7.324 1 83.96 198 GLY A C 1
ATOM 1491 O O . GLY A 1 198 ? 15.524 15.896 8.47 1 83.96 198 GLY A O 1
ATOM 1492 N N . ILE A 1 199 ? 1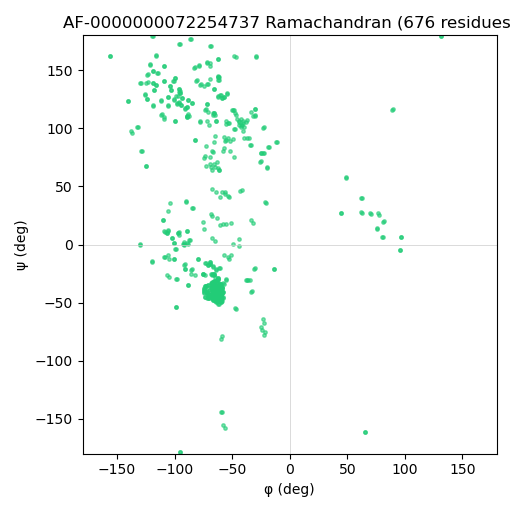5.686 16.128 6.301 1 86.75 199 ILE A N 1
ATOM 1493 C CA . ILE A 1 199 ? 16.389 17.403 6.387 1 86.75 199 ILE A CA 1
ATOM 1494 C C . ILE A 1 199 ? 15.471 18.457 7.002 1 86.75 199 ILE A C 1
ATOM 1496 O O . ILE A 1 199 ? 15.874 19.185 7.913 1 86.75 199 ILE A O 1
ATOM 1500 N N . VAL A 1 200 ? 14.286 18.464 6.502 1 89.92 200 VAL A N 1
ATOM 1501 C CA . VAL A 1 200 ? 13.315 19.439 6.986 1 89.92 200 VAL A CA 1
ATOM 1502 C C . VAL A 1 200 ? 13.062 19.221 8.476 1 89.92 200 VAL A C 1
ATOM 1504 O O . VAL A 1 200 ? 13.074 20.173 9.26 1 89.92 200 VAL A O 1
ATOM 1507 N N . ASN A 1 201 ? 12.896 18.015 8.863 1 89.55 201 ASN A N 1
ATOM 1508 C CA . ASN A 1 201 ? 12.637 17.706 10.265 1 89.55 201 ASN A CA 1
ATOM 1509 C C . ASN A 1 201 ? 13.808 18.113 11.154 1 89.55 201 ASN A C 1
ATOM 1511 O O . ASN A 1 201 ? 13.608 18.628 12.255 1 89.55 201 ASN A O 1
ATOM 1515 N N . ALA A 1 202 ? 14.941 17.853 10.67 1 88.3 202 ALA A N 1
ATOM 1516 C CA . ALA A 1 202 ? 16.128 18.224 11.436 1 88.3 202 ALA A CA 1
ATOM 1517 C C . ALA A 1 202 ? 16.217 19.737 11.613 1 88.3 202 ALA A C 1
ATOM 1519 O O . ALA A 1 202 ? 16.578 20.222 12.687 1 88.3 202 ALA A O 1
ATOM 1520 N N . LEU A 1 203 ? 15.95 20.419 10.59 1 92.1 203 LEU A N 1
ATOM 1521 C CA . LEU A 1 203 ? 16.003 21.876 10.647 1 92.1 203 LEU A CA 1
ATOM 1522 C C . LEU A 1 203 ? 14.905 22.425 11.551 1 92.1 203 LEU A C 1
ATOM 1524 O O . LEU A 1 203 ? 15.125 23.391 12.286 1 92.1 203 LEU A O 1
ATOM 1528 N N . LEU A 1 204 ? 13.768 21.803 11.521 1 93.98 204 LEU A N 1
ATOM 1529 C CA . LEU A 1 204 ? 12.673 22.205 12.396 1 93.98 204 LEU A CA 1
ATOM 1530 C C . LEU A 1 204 ? 13.032 21.97 13.859 1 93.98 204 LEU A C 1
ATOM 1532 O O . LEU A 1 204 ? 12.7 22.785 14.723 1 93.98 204 LEU A O 1
ATOM 1536 N N . GLU A 1 205 ? 13.66 20.893 14.087 1 91.03 205 GLU A N 1
ATOM 1537 C CA . GLU A 1 205 ? 14.091 20.593 15.449 1 91.03 205 GLU A CA 1
ATOM 1538 C C . GLU A 1 205 ? 15.063 21.65 15.966 1 91.03 205 GLU A C 1
ATOM 1540 O O . GLU A 1 205 ? 14.963 22.084 17.115 1 91.03 205 GLU A O 1
ATOM 1545 N N . ARG A 1 206 ? 15.955 22.01 15.158 1 90.53 206 ARG A N 1
ATOM 1546 C CA . ARG A 1 206 ? 16.929 23.031 15.531 1 90.53 206 ARG A CA 1
ATOM 1547 C C . ARG A 1 206 ? 16.247 24.368 15.797 1 90.53 206 ARG A C 1
ATOM 1549 O O . ARG A 1 206 ? 16.657 25.114 16.689 1 90.53 206 ARG A O 1
ATOM 1556 N N . MET A 1 207 ? 15.287 24.679 14.975 1 94.05 207 MET A N 1
ATOM 1557 C CA . MET A 1 207 ? 14.535 25.915 15.174 1 94.05 207 MET A CA 1
ATOM 1558 C C . MET A 1 207 ? 13.766 25.878 16.49 1 94.05 207 MET A C 1
ATOM 1560 O O . MET A 1 207 ? 13.733 26.868 17.223 1 94.05 207 MET A O 1
ATOM 1564 N N . ALA A 1 208 ? 13.149 24.761 16.733 1 94.3 208 ALA A N 1
ATOM 1565 C CA . ALA A 1 208 ? 12.391 24.618 17.974 1 94.3 208 ALA A CA 1
ATOM 1566 C C . ALA A 1 208 ? 13.284 24.844 19.191 1 94.3 208 ALA A C 1
ATOM 1568 O O . ALA A 1 208 ? 12.87 25.478 20.163 1 94.3 208 ALA A O 1
ATOM 1569 N N . GLU A 1 209 ? 14.445 24.336 19.118 1 90.12 209 GLU A N 1
ATOM 1570 C CA . GLU A 1 209 ? 15.412 24.537 20.192 1 90.12 209 GLU A CA 1
ATOM 1571 C C . GLU A 1 209 ? 15.798 26.008 20.319 1 90.12 209 GLU A C 1
ATOM 1573 O O . GLU A 1 209 ? 15.834 26.552 21.425 1 90.12 209 GLU A O 1
ATOM 1578 N N . ALA A 1 210 ? 16.108 26.605 19.251 1 92.31 210 ALA A N 1
ATOM 1579 C CA . ALA A 1 210 ? 16.554 27.996 19.235 1 92.31 210 ALA A CA 1
ATOM 1580 C C . ALA A 1 210 ? 15.478 28.924 19.789 1 92.31 210 ALA A C 1
ATOM 1582 O O . ALA A 1 210 ? 15.788 29.93 20.433 1 92.31 210 ALA A O 1
ATOM 1583 N N . TYR A 1 211 ? 14.245 28.579 19.548 1 94.12 211 TYR A N 1
ATOM 1584 C CA . TYR A 1 211 ? 13.148 29.445 19.965 1 94.12 211 TYR A CA 1
ATOM 1585 C C . TYR A 1 211 ? 12.485 28.915 21.231 1 94.12 211 TYR A C 1
ATOM 1587 O O . TYR A 1 211 ? 11.409 29.379 21.617 1 94.12 211 TYR A O 1
ATOM 1595 N N . GLU A 1 212 ? 13.056 27.859 21.808 1 92.27 212 GLU A N 1
ATOM 1596 C CA . GLU A 1 212 ? 12.66 27.298 23.097 1 92.27 212 GLU A CA 1
ATOM 1597 C C . GLU A 1 212 ? 11.222 26.788 23.058 1 92.27 212 GLU A C 1
ATOM 1599 O O . GLU A 1 212 ? 10.425 27.095 23.948 1 92.27 212 GLU A O 1
ATOM 1604 N N . CYS A 1 213 ? 10.878 26.202 22.006 1 94.22 213 CYS A N 1
ATOM 1605 C CA . CYS A 1 213 ? 9.591 25.528 21.884 1 94.22 213 CYS A CA 1
ATOM 1606 C C . CYS A 1 213 ? 9.723 24.04 22.187 1 94.22 213 CYS A C 1
ATOM 1608 O O . CYS A 1 213 ? 10.62 23.374 21.667 1 94.22 213 CYS A O 1
ATOM 1610 N N . LYS A 1 214 ? 8.908 23.535 22.97 1 93.6 214 LYS A N 1
ATOM 1611 C CA . LYS A 1 214 ? 8.955 22.12 23.325 1 93.6 214 LYS A CA 1
ATOM 1612 C C . LYS A 1 214 ? 7.925 21.32 22.533 1 93.6 214 LYS A C 1
ATOM 1614 O O . LYS A 1 214 ? 7.974 20.089 22.507 1 93.6 214 LYS A O 1
ATOM 1619 N N . LYS A 1 215 ? 7.017 22.032 21.888 1 96.4 215 LYS A N 1
ATOM 1620 C CA . LYS A 1 215 ? 5.97 21.393 21.096 1 96.4 215 LYS A CA 1
ATOM 1621 C C . LYS A 1 215 ? 5.956 21.93 19.668 1 96.4 215 LYS A C 1
ATOM 1623 O O . LYS A 1 215 ? 6.023 23.142 19.454 1 96.4 215 LYS A O 1
ATOM 1628 N N . LEU A 1 216 ? 5.966 21.015 18.711 1 97.17 216 LEU A N 1
ATOM 1629 C CA . LEU A 1 216 ? 5.937 21.338 17.289 1 97.17 216 LEU A CA 1
ATOM 1630 C C . LEU A 1 216 ? 4.697 20.75 16.624 1 97.17 216 LEU A C 1
ATOM 1632 O O . LEU A 1 216 ? 4.49 19.535 16.651 1 97.17 216 LEU A O 1
ATOM 1636 N N . PHE A 1 217 ? 3.87 21.601 16.064 1 98.07 217 PHE A N 1
ATOM 1637 C CA . PHE A 1 217 ? 2.634 21.186 15.412 1 98.07 217 PHE A CA 1
ATOM 1638 C C . PHE A 1 217 ? 2.842 21.022 13.911 1 98.07 217 PHE A C 1
ATOM 1640 O O . PHE A 1 217 ? 3.393 21.908 13.255 1 98.07 217 PHE A O 1
ATOM 1647 N N . LEU A 1 218 ? 2.416 19.881 13.358 1 97.31 218 LEU A N 1
ATOM 1648 C CA . LEU A 1 218 ? 2.488 19.591 11.931 1 97.31 218 LEU A CA 1
ATOM 1649 C C . LEU A 1 218 ? 1.095 19.377 11.349 1 97.31 218 LEU A C 1
ATOM 1651 O O . LEU A 1 218 ? 0.198 18.887 12.038 1 97.31 218 LEU A O 1
ATOM 1655 N N . GLY A 1 219 ? 0.924 19.737 10.062 1 96.51 219 GLY A N 1
ATOM 1656 C CA . GLY A 1 219 ? -0.362 19.635 9.391 1 96.51 219 GLY A CA 1
ATOM 1657 C C . GLY A 1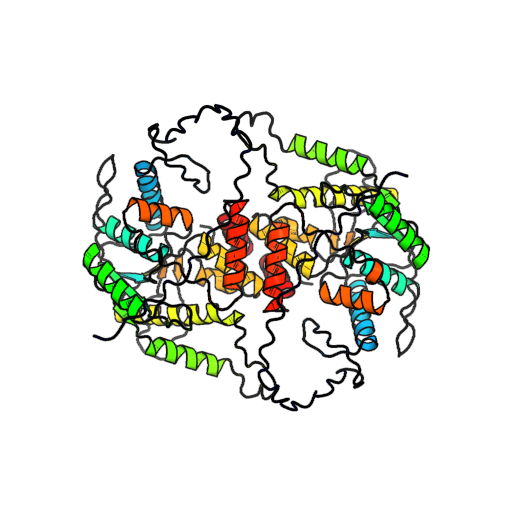 219 ? -0.578 18.293 8.717 1 96.51 219 GLY A C 1
ATOM 1658 O O . GLY A 1 219 ? -1.183 18.221 7.645 1 96.51 219 GLY A O 1
ATOM 1659 N N . THR A 1 220 ? -0.111 17.217 9.314 1 95.86 220 THR A N 1
ATOM 1660 C CA . THR A 1 220 ? -0.266 15.895 8.717 1 95.86 220 THR A CA 1
ATOM 1661 C C . THR A 1 220 ? -1.72 15.436 8.79 1 95.86 220 THR A C 1
ATOM 1663 O O . THR A 1 220 ? -2.291 15.337 9.877 1 95.86 220 THR A O 1
ATOM 1666 N N . THR A 1 221 ? -2.31 15.171 7.639 1 95.63 221 THR A N 1
ATOM 1667 C CA . THR A 1 221 ? -3.676 14.665 7.549 1 95.63 221 THR A CA 1
ATOM 1668 C C . THR A 1 221 ? -3.682 13.144 7.43 1 95.63 221 THR A C 1
ATOM 1670 O O . THR A 1 221 ? -2.627 12.523 7.282 1 95.63 221 THR A O 1
ATOM 1673 N N . VAL A 1 222 ? -4.852 12.619 7.503 1 94.88 222 VAL A N 1
ATOM 1674 C CA . VAL A 1 222 ? -4.957 11.172 7.352 1 94.88 222 VAL A CA 1
ATOM 1675 C C . VAL A 1 222 ? -4.583 10.773 5.926 1 94.88 222 VAL A C 1
ATOM 1677 O O . VAL A 1 222 ? -4.003 9.707 5.705 1 94.88 222 VAL A O 1
ATOM 1680 N N . THR A 1 223 ? -4.892 11.647 4.976 1 93.61 223 THR A N 1
ATOM 1681 C CA . THR A 1 223 ? -4.525 11.386 3.589 1 93.61 223 THR A CA 1
ATOM 1682 C C . THR A 1 223 ? -3.008 11.326 3.433 1 93.61 223 THR A C 1
ATOM 1684 O O . THR A 1 223 ? -2.48 10.407 2.803 1 93.61 223 THR A O 1
ATOM 1687 N N . ARG A 1 224 ? -2.338 12.289 4.017 1 93.7 224 ARG A N 1
ATOM 1688 C CA . ARG A 1 224 ? -0.879 12.308 3.972 1 93.7 224 ARG A CA 1
ATOM 1689 C C . ARG A 1 224 ? -0.293 11.107 4.706 1 93.7 224 ARG A C 1
ATOM 1691 O O . ARG A 1 224 ? 0.678 10.504 4.245 1 93.7 224 ARG A O 1
ATOM 1698 N N . ALA A 1 225 ? -0.857 10.836 5.811 1 94.7 225 ALA A N 1
ATOM 1699 C CA . ALA A 1 225 ? -0.402 9.684 6.585 1 94.7 225 ALA A CA 1
ATOM 1700 C C . ALA A 1 225 ? -0.54 8.394 5.782 1 94.7 225 ALA A C 1
ATOM 1702 O O . ALA A 1 225 ? 0.338 7.529 5.828 1 94.7 225 ALA A O 1
ATOM 1703 N N . ALA A 1 226 ? -1.629 8.272 5.082 1 94.75 226 ALA A N 1
ATOM 1704 C CA . ALA A 1 226 ? -1.85 7.085 4.261 1 94.75 226 ALA A CA 1
ATOM 1705 C C . ALA A 1 226 ? -0.8 6.978 3.158 1 94.75 226 ALA A C 1
ATOM 1707 O O . ALA A 1 226 ? -0.278 5.892 2.894 1 94.75 226 ALA A O 1
ATOM 1708 N N . ILE A 1 227 ? -0.504 8.082 2.527 1 93.48 227 ILE A N 1
ATOM 1709 C CA . ILE A 1 227 ? 0.489 8.124 1.46 1 93.48 227 ILE A CA 1
ATOM 1710 C C . ILE A 1 227 ? 1.847 7.682 2.001 1 93.48 227 ILE A C 1
ATOM 1712 O O . ILE A 1 227 ? 2.505 6.818 1.417 1 93.48 227 ILE A O 1
ATOM 1716 N N . ILE A 1 228 ? 2.22 8.206 3.1 1 91.6 228 ILE A N 1
ATOM 1717 C CA . ILE A 1 228 ? 3.502 7.884 3.719 1 91.6 228 ILE A CA 1
ATOM 1718 C C . ILE A 1 228 ? 3.529 6.408 4.112 1 91.6 228 ILE A C 1
ATOM 1720 O O . ILE A 1 228 ? 4.542 5.729 3.928 1 91.6 228 ILE A O 1
ATOM 1724 N N . THR A 1 229 ? 2.416 5.953 4.632 1 91.56 229 THR A N 1
ATOM 1725 C CA . THR A 1 229 ? 2.327 4.564 5.069 1 91.56 229 THR A CA 1
ATOM 1726 C C . THR A 1 229 ? 2.575 3.613 3.902 1 91.56 229 THR A C 1
ATOM 1728 O O . THR A 1 229 ? 3.405 2.707 3.999 1 91.56 229 THR A O 1
ATOM 1731 N N . ILE A 1 230 ? 1.877 3.849 2.795 1 91.95 230 ILE A N 1
ATOM 1732 C CA . ILE A 1 230 ? 2.026 2.996 1.621 1 91.95 230 ILE A CA 1
ATOM 1733 C C . ILE A 1 230 ? 3.459 3.082 1.099 1 91.95 230 ILE A C 1
ATOM 1735 O O . ILE A 1 230 ? 4.052 2.067 0.726 1 91.95 230 ILE A O 1
ATOM 1739 N N . ALA A 1 231 ? 3.996 4.267 1.064 1 89.57 231 ALA A N 1
ATOM 1740 C CA . ALA A 1 231 ? 5.36 4.466 0.582 1 89.57 231 ALA A CA 1
ATOM 1741 C C . ALA A 1 231 ? 6.365 3.721 1.456 1 89.57 231 ALA A C 1
ATOM 1743 O O . ALA A 1 231 ? 7.302 3.102 0.946 1 89.57 231 ALA A O 1
ATOM 1744 N N . ARG A 1 232 ? 6.178 3.748 2.751 1 87.96 232 ARG A N 1
ATOM 1745 C CA . ARG A 1 232 ? 7.117 3.107 3.666 1 87.96 232 ARG A CA 1
ATOM 1746 C C . ARG A 1 232 ? 6.981 1.589 3.616 1 87.96 232 ARG A C 1
ATOM 1748 O O . ARG A 1 232 ? 7.972 0.868 3.746 1 87.96 232 ARG A O 1
ATOM 1755 N N . VAL A 1 233 ? 5.773 1.186 3.439 1 86.36 233 VAL A N 1
ATOM 1756 C CA . VAL A 1 233 ? 5.566 -0.248 3.265 1 86.36 233 VAL A CA 1
ATOM 1757 C C . VAL A 1 233 ? 6.252 -0.718 1.984 1 86.36 233 VAL A C 1
ATOM 1759 O O . VAL A 1 233 ? 6.912 -1.76 1.973 1 86.36 233 VAL A O 1
ATOM 1762 N N . ALA A 1 234 ? 6.117 0.038 0.995 1 87.83 234 ALA A N 1
ATOM 1763 C CA . ALA A 1 234 ? 6.677 -0.316 -0.306 1 87.83 234 ALA A CA 1
ATOM 1764 C C . ALA A 1 234 ? 8.203 -0.309 -0.267 1 87.83 234 ALA A C 1
ATOM 1766 O O . ALA A 1 234 ? 8.853 -0.998 -1.057 1 87.83 234 ALA A O 1
ATOM 1767 N N . THR A 1 235 ? 8.758 0.468 0.646 1 83.96 235 THR A N 1
ATOM 1768 C CA . THR A 1 235 ? 10.212 0.551 0.735 1 83.96 235 THR A CA 1
ATOM 1769 C C . THR A 1 235 ? 10.739 -0.358 1.842 1 83.96 235 THR A C 1
ATOM 1771 O O . THR A 1 235 ? 11.951 -0.47 2.036 1 83.96 235 THR A O 1
ATOM 1774 N N . GLY A 1 236 ? 9.876 -0.985 2.572 1 79.22 236 GLY A N 1
ATOM 1775 C CA . GLY A 1 236 ? 10.262 -1.966 3.574 1 79.22 236 GLY A CA 1
ATOM 1776 C C . GLY A 1 236 ? 10.702 -1.34 4.884 1 79.22 236 GLY A C 1
ATOM 1777 O O . GLY A 1 236 ? 11.488 -1.93 5.628 1 79.22 236 GLY A O 1
ATOM 1778 N N . ASN A 1 237 ? 10.338 -0.132 5.116 1 75.9 237 ASN A N 1
ATOM 1779 C CA . ASN A 1 237 ? 10.743 0.552 6.339 1 75.9 237 ASN A CA 1
ATOM 1780 C C . ASN A 1 237 ? 9.538 1.093 7.104 1 75.9 237 ASN A C 1
ATOM 1782 O O . ASN A 1 237 ? 9.433 2.299 7.332 1 75.9 237 ASN A O 1
ATOM 1786 N N . PRO A 1 238 ? 8.724 0.175 7.624 1 71.02 238 PRO A N 1
ATOM 1787 C CA . PRO A 1 238 ? 7.536 0.659 8.331 1 71.02 238 PRO A CA 1
ATOM 1788 C C . PRO A 1 238 ? 7.845 1.131 9.75 1 71.02 238 PRO A C 1
ATOM 1790 O O . PRO A 1 238 ? 7.025 1.812 10.37 1 71.02 238 PRO A O 1
ATOM 1793 N N . LEU A 1 239 ? 9.05 0.836 10.287 1 69.22 239 LEU A N 1
ATOM 1794 C CA . LEU A 1 239 ? 9.38 1.144 11.674 1 69.22 239 LEU A CA 1
ATOM 1795 C C . LEU A 1 239 ? 9.499 2.65 11.883 1 69.22 239 LEU A C 1
ATOM 1797 O O . LEU A 1 239 ? 9.415 3.133 13.014 1 69.22 239 LEU A O 1
ATOM 1801 N N . ARG A 1 240 ? 9.598 3.398 10.861 1 74.08 240 ARG A N 1
ATOM 1802 C CA . ARG A 1 240 ? 9.733 4.847 10.978 1 74.08 240 ARG A CA 1
ATOM 1803 C C . ARG A 1 240 ? 8.371 5.53 10.928 1 74.08 240 ARG A C 1
ATOM 1805 O O . ARG A 1 240 ? 8.276 6.75 11.077 1 74.08 240 ARG A O 1
ATOM 1812 N N . LEU A 1 241 ? 7.358 4.727 10.83 1 83.74 241 LEU A N 1
ATOM 1813 C CA . LEU A 1 241 ? 6.035 5.279 10.559 1 83.74 241 LEU A CA 1
ATOM 1814 C C . LEU A 1 241 ? 5.533 6.095 11.745 1 83.74 241 LEU A C 1
ATOM 1816 O O . LEU A 1 241 ? 4.938 7.16 11.565 1 83.74 241 LEU A O 1
ATOM 1820 N N . ASP A 1 242 ? 5.853 5.639 12.939 1 83.92 242 ASP A N 1
ATOM 1821 C CA . ASP A 1 242 ? 5.364 6.349 14.117 1 83.92 242 ASP A CA 1
ATOM 1822 C C . ASP A 1 242 ? 5.923 7.769 14.173 1 83.92 242 ASP A C 1
ATOM 1824 O O . ASP A 1 242 ? 5.184 8.723 14.427 1 83.92 242 ASP A O 1
ATOM 1828 N N . ALA A 1 243 ? 7.157 7.927 13.871 1 84.26 243 ALA A N 1
ATOM 1829 C CA . ALA A 1 243 ? 7.803 9.238 13.88 1 84.26 243 ALA A CA 1
ATOM 1830 C C . ALA A 1 243 ? 7.218 10.144 12.801 1 84.26 243 ALA A C 1
ATOM 1832 O O . ALA A 1 243 ? 7.151 11.363 12.975 1 84.26 243 ALA A O 1
ATOM 1833 N N . GLU A 1 244 ? 6.696 9.512 11.81 1 87.93 244 GLU A N 1
ATOM 1834 C CA . GLU A 1 244 ? 6.299 10.306 10.651 1 87.93 244 GLU A CA 1
ATOM 1835 C C . GLU A 1 244 ? 4.804 10.61 10.677 1 87.93 244 GLU A C 1
ATOM 1837 O O . GLU A 1 244 ? 4.366 11.642 10.164 1 87.93 244 GLU A O 1
ATOM 1842 N N . ILE A 1 245 ? 3.998 9.702 11.284 1 90.9 245 ILE A N 1
ATOM 1843 C CA . ILE A 1 245 ? 2.562 9.913 11.142 1 90.9 245 ILE A CA 1
ATOM 1844 C C . ILE A 1 245 ? 1.892 9.851 12.513 1 90.9 245 ILE A C 1
ATOM 1846 O O . ILE A 1 245 ? 0.683 10.063 12.63 1 90.9 245 ILE A O 1
ATOM 1850 N N . GLY A 1 246 ? 2.647 9.616 13.564 1 91 246 GLY A N 1
ATOM 1851 C CA . GLY A 1 246 ? 2.068 9.57 14.897 1 91 246 GLY A CA 1
ATOM 1852 C C . GLY A 1 246 ? 1.435 10.883 15.318 1 91 246 GLY A C 1
ATOM 1853 O O . GLY A 1 246 ? 1.949 11.957 14.999 1 91 246 GLY A O 1
ATOM 1854 N N . VAL A 1 247 ? 0.339 10.749 16.052 1 92.69 247 VAL A N 1
ATOM 1855 C CA . VAL A 1 247 ? -0.368 11.942 16.507 1 92.69 247 VAL A CA 1
ATOM 1856 C C . VAL A 1 247 ? 0.495 12.702 17.512 1 92.69 247 VAL A C 1
ATOM 1858 O O . VAL A 1 247 ? 0.526 13.935 17.505 1 92.69 247 VAL A O 1
ATOM 1861 N N . ASP A 1 248 ? 1.105 12.004 18.383 1 92.42 248 ASP A N 1
ATOM 1862 C CA . ASP A 1 248 ? 1.99 12.51 19.428 1 92.42 248 ASP A CA 1
ATOM 1863 C C . ASP A 1 248 ? 3.291 11.712 19.479 1 92.42 248 ASP A C 1
ATOM 1865 O O . ASP A 1 248 ? 3.323 10.6 20.01 1 92.42 248 ASP A O 1
ATOM 1869 N N . TYR A 1 249 ? 4.328 12.289 18.897 1 90.09 249 TYR A N 1
ATOM 1870 C CA . TYR A 1 249 ? 5.627 11.629 18.841 1 90.09 249 TYR A CA 1
ATOM 1871 C C . TYR A 1 249 ? 6.674 12.417 19.619 1 90.09 249 TYR A C 1
ATOM 1873 O O . TYR A 1 249 ? 6.748 13.643 19.506 1 90.09 249 TYR A O 1
ATOM 1881 N N . HIS A 1 250 ? 7.488 11.627 20.382 1 87.08 250 HIS A N 1
ATOM 1882 C CA . HIS A 1 250 ? 8.561 12.237 21.158 1 87.08 250 HIS A CA 1
ATOM 1883 C C . HIS A 1 250 ? 9.927 11.901 20.568 1 87.08 250 HIS A C 1
ATOM 1885 O O . HIS A 1 250 ? 10.263 10.726 20.4 1 87.08 250 HIS A O 1
ATOM 1891 N N . SER A 1 251 ? 10.543 12.792 20.028 1 79.62 251 SER A N 1
ATOM 1892 C CA . SER A 1 251 ? 11.881 12.533 19.507 1 79.62 251 SER A CA 1
ATOM 1893 C C . SER A 1 251 ? 12.897 12.398 20.636 1 79.62 251 SER A C 1
ATOM 1895 O O . SER A 1 251 ? 12.77 13.051 21.674 1 79.62 251 SER A O 1
ATOM 1897 N N . SER A 1 252 ? 13.557 11.092 20.767 1 60.37 252 SER A N 1
ATOM 1898 C CA . SER A 1 252 ? 14.579 10.936 21.797 1 60.37 252 SER A CA 1
ATOM 1899 C C . SER A 1 252 ? 15.78 11.835 21.524 1 60.37 252 SER A C 1
ATOM 1901 O O . SER A 1 252 ? 16.189 12.001 20.373 1 60.37 252 SER A O 1
ATOM 1903 N N . THR A 1 253 ? 16.001 12.797 22.137 1 48.27 253 THR A N 1
ATOM 1904 C CA . THR A 1 253 ? 17.185 13.648 22.075 1 48.27 253 THR A CA 1
ATOM 1905 C C . THR A 1 253 ? 18.456 12.804 22.035 1 48.27 253 THR A C 1
ATOM 1907 O O . THR A 1 253 ? 19.56 13.327 22.194 1 48.27 253 THR A O 1
ATOM 1910 N N . ALA A 1 254 ? 18.473 11.485 22.072 1 41.15 254 ALA A N 1
ATOM 1911 C CA . ALA A 1 254 ? 19.799 10.949 22.369 1 41.15 254 ALA A CA 1
ATOM 1912 C C . ALA A 1 254 ? 20.797 11.315 21.273 1 41.15 254 ALA A C 1
ATOM 1914 O O . ALA A 1 254 ? 21.988 11.015 21.384 1 41.15 254 ALA A O 1
ATOM 1915 N N . GLY A 1 255 ? 20.466 11.329 20.018 1 37.93 255 GLY A N 1
ATOM 1916 C CA . GLY A 1 255 ? 21.631 11.416 19.151 1 37.93 255 GLY A CA 1
ATOM 1917 C C . GLY A 1 255 ? 22.479 12.646 19.413 1 37.93 255 GLY A C 1
ATOM 1918 O O . GLY A 1 255 ? 23.377 12.966 18.631 1 37.93 255 GLY A O 1
ATOM 1919 N N . CYS A 1 256 ? 21.961 13.726 19.777 1 33.78 256 CYS A N 1
ATOM 1920 C CA 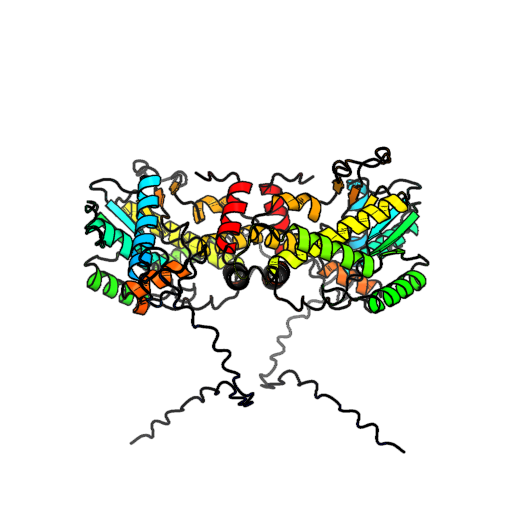. CYS A 1 256 ? 23.038 14.695 19.945 1 33.78 256 CYS A CA 1
ATOM 1921 C C . CYS A 1 256 ? 24.016 14.242 21.022 1 33.78 256 CYS A C 1
ATOM 1923 O O . CYS A 1 256 ? 23.709 14.309 22.214 1 33.78 256 CYS A O 1
ATOM 1925 N N . GLN A 1 257 ? 24.721 13.152 20.853 1 35.09 257 GLN A N 1
ATOM 1926 C CA . GLN A 1 257 ? 25.859 12.925 21.739 1 35.09 257 GLN A CA 1
ATOM 1927 C C . GLN A 1 257 ? 26.391 14.241 22.299 1 35.09 257 GLN A C 1
ATOM 1929 O O . GLN A 1 257 ? 27.048 14.257 23.342 1 35.09 257 GLN A O 1
ATOM 1934 N N . GLY A 1 258 ? 27.104 15.118 21.342 1 33.52 258 GLY A N 1
ATOM 1935 C CA . GLY A 1 258 ? 28.052 16.052 21.929 1 33.52 258 GLY A CA 1
ATOM 1936 C C . GLY A 1 258 ? 27.41 17.019 22.905 1 33.52 258 GLY A C 1
ATOM 1937 O O . GLY A 1 258 ? 27.985 17.327 23.951 1 33.52 258 GLY A O 1
ATOM 1938 N N . SER A 1 259 ? 26.754 18.167 22.292 1 32.88 259 SER A N 1
ATOM 1939 C CA . SER A 1 259 ? 26.801 19.383 23.097 1 32.88 259 SER A CA 1
ATOM 1940 C C . SER A 1 259 ? 25.935 19.253 24.346 1 32.88 259 SER A C 1
ATOM 1942 O O . SER A 1 259 ? 25.02 18.428 24.391 1 32.88 259 SER A O 1
ATOM 1944 N N . ALA A 1 260 ? 26.23 20.053 25.43 1 35.42 260 ALA A N 1
ATOM 1945 C CA . ALA A 1 260 ? 25.871 20.543 26.758 1 35.42 260 ALA A CA 1
ATOM 1946 C C . ALA A 1 260 ? 24.36 20.71 26.891 1 35.42 260 ALA A C 1
ATOM 1948 O O . ALA A 1 260 ? 23.86 21.062 27.962 1 35.42 260 ALA A O 1
ATOM 1949 N N . TYR A 1 261 ? 23.603 21.021 25.789 1 34.96 261 TYR A N 1
ATOM 1950 C CA . TYR A 1 261 ? 22.258 21.516 26.063 1 34.96 261 TYR A CA 1
ATOM 1951 C C . TYR A 1 261 ? 21.28 20.362 26.251 1 34.96 261 TYR A C 1
ATOM 1953 O O . TYR A 1 261 ? 20.548 20.004 25.326 1 34.96 261 TYR A O 1
ATOM 1961 N N . ALA A 1 262 ? 21.575 19.198 26.753 1 40.69 262 ALA A N 1
ATOM 1962 C CA . ALA A 1 262 ? 20.875 18.076 27.372 1 40.69 262 ALA A CA 1
ATOM 1963 C C . ALA A 1 262 ? 19.636 18.551 28.126 1 40.69 262 ALA A C 1
ATOM 1965 O O . ALA A 1 262 ? 18.936 17.75 28.75 1 40.69 262 ALA A O 1
ATOM 1966 N N . SER A 1 263 ? 19.545 19.837 28.502 1 42.82 263 SER A N 1
ATOM 1967 C CA . SER A 1 263 ? 18.58 20.219 29.527 1 42.82 263 SER A CA 1
ATOM 1968 C C . SER A 1 263 ? 17.161 20.24 28.971 1 42.82 263 SER A C 1
ATOM 1970 O O . SER A 1 263 ? 16.194 20.366 29.725 1 42.82 263 SER A O 1
ATOM 1972 N N . SER A 1 264 ? 17.031 20.466 27.566 1 51.55 264 SER A N 1
ATOM 1973 C CA . SER A 1 264 ? 15.652 20.666 27.131 1 51.55 264 SER A CA 1
ATOM 1974 C C . SER A 1 264 ? 14.985 19.34 26.781 1 51.55 264 SER A C 1
ATOM 1976 O O . SER A 1 264 ? 15.648 18.407 26.324 1 51.55 264 SER A O 1
ATOM 1978 N N . GLY A 1 265 ? 14.008 18.769 27.499 1 60.72 265 GLY A N 1
ATOM 1979 C CA . GLY A 1 265 ? 13.158 17.602 27.331 1 60.72 265 GLY A CA 1
ATOM 1980 C C . GLY A 1 265 ? 12.887 17.264 25.877 1 60.72 265 GLY A C 1
ATOM 1981 O O . GLY A 1 265 ? 13.239 18.033 24.98 1 60.72 265 GLY A O 1
ATOM 1982 N N . PRO A 1 266 ? 12.484 16.171 25.54 1 81.13 266 PRO A N 1
ATOM 1983 C CA . PRO A 1 266 ? 12.188 15.696 24.187 1 81.13 266 PRO A CA 1
ATOM 1984 C C . PRO A 1 266 ? 11.154 16.561 23.471 1 81.13 266 PRO A C 1
ATOM 1986 O O . PRO A 1 266 ? 10.241 17.093 24.109 1 81.13 266 PRO A O 1
ATOM 1989 N N . LEU A 1 267 ? 11.525 17.029 22.244 1 91.64 267 LEU A N 1
ATOM 1990 C CA . LEU A 1 267 ? 10.564 17.74 21.408 1 91.64 267 LEU A CA 1
ATOM 1991 C C . LEU A 1 267 ? 9.353 16.863 21.107 1 91.64 267 LEU A C 1
ATOM 1993 O O . LEU A 1 267 ? 9.501 15.68 20.789 1 91.64 267 LEU A O 1
ATOM 1997 N N . ARG A 1 268 ? 8.18 17.37 21.393 1 95.07 268 ARG A N 1
ATOM 1998 C CA . ARG A 1 268 ? 6.934 16.678 21.081 1 95.07 268 ARG A CA 1
ATOM 1999 C C . ARG A 1 268 ? 6.42 17.072 19.7 1 95.07 268 ARG A C 1
ATOM 2001 O O . ARG A 1 268 ? 6.225 18.257 19.419 1 95.07 268 ARG A O 1
ATOM 2008 N N . TRP A 1 269 ? 6.346 16.125 18.834 1 95.34 269 TRP A N 1
ATOM 2009 C CA . TRP A 1 269 ? 5.751 16.321 17.517 1 95.34 269 TRP A CA 1
ATOM 2010 C C . TRP A 1 269 ? 4.255 16.027 17.546 1 95.34 269 TRP A C 1
ATOM 2012 O O . TRP A 1 269 ? 3.844 14.893 17.805 1 95.34 269 TRP A O 1
ATOM 2022 N N . LEU A 1 270 ? 3.44 17.034 17.241 1 97.42 270 LEU A N 1
ATOM 2023 C CA . LEU A 1 270 ? 1.995 16.915 17.401 1 97.42 270 LEU A CA 1
ATOM 2024 C C . LEU A 1 270 ? 1.286 17.071 16.06 1 97.42 270 LEU A C 1
ATOM 2026 O O . LEU A 1 270 ? 1.596 17.984 15.291 1 97.42 270 LEU A O 1
ATOM 2030 N N . ARG A 1 271 ? 0.385 16.189 15.786 1 97.1 271 ARG A N 1
ATOM 2031 C CA . ARG A 1 271 ? -0.351 16.181 14.526 1 97.1 271 ARG A CA 1
ATOM 2032 C C . ARG A 1 271 ? -1.855 16.115 14.771 1 97.1 271 ARG A C 1
ATOM 2034 O O . ARG A 1 271 ? -2.493 15.102 14.481 1 97.1 271 ARG A O 1
ATOM 2041 N N . PRO A 1 272 ? -2.458 17.247 15.077 1 97.33 272 PRO A N 1
ATOM 2042 C CA . PRO A 1 272 ? -3.869 17.263 15.471 1 97.33 272 PRO A CA 1
ATOM 2043 C C . PRO A 1 272 ? -4.811 16.974 14.305 1 97.33 272 PRO A C 1
ATOM 2045 O O . PRO A 1 272 ? -5.975 16.625 14.519 1 97.33 272 PRO A O 1
ATOM 2048 N N . LEU A 1 273 ? -4.368 17.083 13.059 1 96.75 273 LEU A N 1
ATOM 2049 C CA . LEU A 1 273 ? -5.234 16.882 11.902 1 96.75 273 LEU A CA 1
ATOM 2050 C C . LEU A 1 273 ? -5.102 15.461 11.364 1 96.75 273 LEU A C 1
ATOM 2052 O O . LEU A 1 273 ? -5.609 15.152 10.283 1 96.75 273 LEU A O 1
ATOM 2056 N N . ARG A 1 274 ? -4.453 14.63 12.082 1 94.76 274 ARG A N 1
ATOM 2057 C CA . ARG A 1 274 ? -4.089 13.294 11.619 1 94.76 274 ARG A CA 1
ATOM 2058 C C . ARG A 1 274 ? -5.33 12.472 11.289 1 94.76 274 ARG A C 1
ATOM 2060 O O . ARG A 1 274 ? -5.253 11.492 10.546 1 94.76 274 ARG A O 1
ATOM 2067 N N . ASN A 1 275 ? -6.511 12.812 11.802 1 91.39 275 ASN A N 1
ATOM 2068 C CA . ASN A 1 275 ? -7.735 12.067 11.528 1 91.39 275 ASN A CA 1
ATOM 2069 C C . ASN A 1 275 ? -8.689 12.862 10.641 1 91.39 275 ASN A C 1
ATOM 2071 O O . ASN A 1 275 ? -9.892 12.597 10.622 1 91.39 275 ASN A O 1
ATOM 2075 N N . ILE A 1 276 ? -8.157 13.786 9.954 1 93.28 276 ILE A N 1
ATOM 2076 C CA . ILE A 1 276 ? -8.943 14.605 9.038 1 93.28 276 ILE A CA 1
ATOM 2077 C C . ILE A 1 276 ? -8.419 14.434 7.614 1 93.28 276 ILE A C 1
ATOM 2079 O O . ILE A 1 276 ? -7.207 14.393 7.392 1 93.28 276 ILE A O 1
ATOM 2083 N N . SER A 1 277 ? -9.305 14.337 6.664 1 90.81 277 SER A N 1
ATOM 2084 C CA . SER A 1 277 ? -8.905 14.145 5.274 1 90.81 277 SER A CA 1
ATOM 2085 C C . SER A 1 277 ? -8.451 15.458 4.644 1 90.81 277 SER A C 1
ATOM 2087 O O . SER A 1 277 ? -8.893 16.534 5.051 1 90.81 277 SER A O 1
ATOM 2089 N N . LEU A 1 278 ? -7.619 15.349 3.658 1 90.64 278 LEU A N 1
ATOM 2090 C CA . LEU A 1 278 ? -7.182 16.534 2.927 1 90.64 278 LEU A CA 1
ATOM 2091 C C . LEU A 1 278 ? -8.361 17.215 2.242 1 90.64 278 LEU A C 1
ATOM 2093 O O . LEU A 1 278 ? -8.399 18.443 2.136 1 90.64 278 LEU A O 1
ATOM 2097 N N . ARG A 1 279 ? -9.246 16.473 1.821 1 85.12 279 ARG A N 1
ATOM 2098 C CA . ARG A 1 279 ? -10.444 17.022 1.195 1 85.12 279 ARG A CA 1
ATOM 2099 C C . ARG A 1 279 ? -11.2 17.929 2.159 1 85.12 279 ARG A C 1
ATOM 2101 O O . ARG A 1 279 ? -11.661 19.006 1.775 1 85.12 279 ARG A O 1
ATOM 2108 N N . ASP A 1 280 ? -11.36 17.45 3.334 1 88.87 280 ASP A N 1
ATOM 2109 C CA . ASP A 1 280 ? -12.044 18.253 4.344 1 88.87 280 ASP A CA 1
ATOM 2110 C C . ASP A 1 280 ? -11.239 19.504 4.689 1 88.87 280 ASP A C 1
ATOM 2112 O O . ASP A 1 280 ? -11.811 20.558 4.972 1 88.87 280 ASP A O 1
ATOM 2116 N N . VAL A 1 281 ? -9.965 19.367 4.681 1 91.99 281 VAL A N 1
ATOM 2117 C CA . VAL A 1 281 ? -9.098 20.511 4.943 1 91.99 281 VAL A CA 1
ATOM 2118 C C . VAL A 1 281 ? -9.315 21.58 3.875 1 91.99 281 VAL A C 1
ATOM 2120 O O . VAL A 1 281 ? -9.457 22.763 4.191 1 91.99 281 VAL A O 1
ATOM 2123 N N . ILE A 1 282 ? -9.349 21.189 2.687 1 88.39 282 ILE A N 1
ATOM 2124 C CA . ILE A 1 282 ? -9.52 22.11 1.569 1 88.39 282 ILE A CA 1
ATOM 2125 C C . ILE A 1 282 ? -10.888 22.782 1.658 1 88.39 282 ILE A C 1
ATOM 2127 O O . ILE A 1 282 ? -11.008 23.992 1.452 1 88.39 282 ILE A O 1
ATOM 2131 N N . ARG A 1 283 ? -11.831 22.05 1.983 1 87.07 283 ARG A N 1
ATOM 2132 C CA . ARG A 1 283 ? -13.172 22.601 2.152 1 87.07 283 ARG A CA 1
ATOM 2133 C C . ARG A 1 283 ? -13.202 23.632 3.276 1 87.07 283 ARG A C 1
ATOM 2135 O O . ARG A 1 283 ? -13.867 24.664 3.16 1 87.07 283 ARG A O 1
ATOM 2142 N N . TYR A 1 284 ? -12.588 23.304 4.312 1 90.83 284 TYR A N 1
ATOM 2143 C CA . TYR A 1 284 ? -12.52 24.226 5.441 1 90.83 284 TYR A CA 1
ATOM 2144 C C . TYR A 1 284 ? -11.847 25.532 5.038 1 90.83 284 TYR A C 1
ATOM 2146 O O . TYR A 1 284 ? -12.337 26.616 5.363 1 90.83 284 TYR A O 1
ATOM 2154 N N . LEU A 1 285 ? -10.754 25.399 4.365 1 91.11 285 LEU A N 1
ATOM 2155 C CA . LEU A 1 285 ? -10.026 26.586 3.93 1 91.11 285 LEU A CA 1
ATOM 2156 C C . LEU A 1 285 ? -10.878 27.433 2.991 1 91.11 285 LEU A C 1
ATOM 2158 O O . LEU A 1 285 ? -10.847 28.664 3.058 1 91.11 285 LEU A O 1
ATOM 2162 N N . ARG A 1 286 ? -11.566 26.785 2.142 1 87 286 ARG A N 1
ATOM 2163 C CA . ARG A 1 286 ? -12.46 27.502 1.239 1 87 286 ARG A CA 1
ATOM 2164 C C . ARG A 1 286 ? -13.536 28.254 2.016 1 87 286 ARG A C 1
ATOM 2166 O O . ARG A 1 286 ? -13.842 29.407 1.705 1 87 286 ARG A O 1
ATOM 2173 N N . ALA A 1 287 ? -14.081 27.59 2.938 1 87.75 287 ALA A N 1
ATOM 2174 C CA . ALA A 1 287 ? -15.133 28.191 3.753 1 87.75 287 ALA A CA 1
ATOM 2175 C C . ALA A 1 287 ? -14.606 29.392 4.532 1 87.75 287 ALA A C 1
ATOM 2177 O O . ALA A 1 287 ? -15.347 30.34 4.8 1 87.75 287 ALA A O 1
ATOM 2178 N N . ARG A 1 288 ? -13.341 29.336 4.857 1 88.82 288 ARG A N 1
ATOM 2179 C CA . ARG A 1 288 ? -12.745 30.413 5.64 1 88.82 288 ARG A CA 1
ATOM 2180 C C . ARG A 1 288 ? -12.126 31.472 4.733 1 88.82 288 ARG A C 1
ATOM 2182 O O . ARG A 1 288 ? -11.525 32.435 5.214 1 88.82 288 ARG A O 1
ATOM 2189 N N . GLY A 1 289 ? -12.221 31.268 3.459 1 82.96 289 GLY A N 1
ATOM 2190 C CA . GLY A 1 289 ? -11.728 32.243 2.499 1 82.96 289 GLY A CA 1
ATOM 2191 C C . GLY A 1 289 ? -10.218 32.227 2.354 1 82.96 289 GLY A C 1
ATOM 2192 O O . GLY A 1 289 ? -9.603 33.262 2.089 1 82.96 289 GLY A O 1
ATOM 2193 N N . CYS A 1 290 ? -9.596 31.094 2.613 1 76.11 290 CYS A N 1
ATOM 2194 C CA . CYS A 1 290 ? -8.146 30.959 2.544 1 76.11 290 CYS A CA 1
ATOM 2195 C C . CYS A 1 290 ? -7.728 30.188 1.297 1 76.11 290 CYS A C 1
ATOM 2197 O O . CYS A 1 290 ? -6.734 29.461 1.316 1 76.11 290 CYS A O 1
ATOM 2199 N N . THR A 1 291 ? -8.456 30.192 0.154 1 66.25 291 THR A N 1
ATOM 2200 C CA . THR A 1 291 ? -8.169 29.321 -0.981 1 66.25 291 THR A CA 1
ATOM 2201 C C . THR A 1 291 ? -7.067 29.916 -1.853 1 66.25 291 THR A C 1
ATOM 2203 O O . THR A 1 291 ? -6.463 29.211 -2.665 1 66.25 291 THR A O 1
ATOM 2206 N N . ALA A 1 292 ? -6.867 31.19 -1.876 1 61.47 292 ALA A N 1
ATOM 2207 C CA . ALA A 1 292 ? -5.828 31.784 -2.714 1 61.47 292 ALA A CA 1
ATOM 2208 C C . ALA A 1 292 ? -4.483 31.101 -2.487 1 61.47 292 ALA A C 1
ATOM 2210 O O . ALA A 1 292 ? -3.568 31.233 -3.303 1 61.47 292 ALA A O 1
ATOM 2211 N N . TRP A 1 293 ? -4.487 30.301 -1.503 1 57.19 293 TRP A N 1
ATOM 2212 C CA . TRP A 1 293 ? -3.18 29.907 -0.988 1 57.19 293 TRP A CA 1
ATOM 2213 C C . TRP A 1 293 ? -2.831 28.486 -1.417 1 57.19 293 TRP A C 1
ATOM 2215 O O . TRP A 1 293 ? -1.737 27.995 -1.13 1 57.19 293 TRP A O 1
ATOM 2225 N N . ILE A 1 294 ? -3.815 27.819 -1.916 1 56.22 294 ILE A N 1
ATOM 2226 C CA . ILE A 1 294 ? -3.538 26.421 -2.229 1 56.22 294 ILE A CA 1
ATOM 2227 C C . ILE A 1 294 ? -2.641 26.337 -3.462 1 56.22 294 ILE A C 1
ATOM 2229 O O . ILE A 1 294 ? -3.044 26.731 -4.559 1 56.22 294 ILE A O 1
ATOM 2233 N N . THR A 1 295 ? -1.337 26.459 -3.182 1 51.04 295 THR A N 1
ATOM 2234 C CA . THR A 1 295 ? -0.417 26.226 -4.29 1 51.04 295 THR A CA 1
ATOM 2235 C C . THR A 1 295 ? -0.456 24.764 -4.726 1 51.04 295 THR A C 1
ATOM 2237 O O . THR A 1 295 ? -0.355 23.86 -3.894 1 51.04 295 THR A O 1
ATOM 2240 N N . PRO A 1 296 ? -1.001 24.594 -5.96 1 45.91 296 PRO A N 1
ATOM 2241 C CA . PRO A 1 296 ? -0.937 23.198 -6.399 1 45.91 296 PRO A CA 1
ATOM 2242 C C . PRO A 1 296 ? 0.446 22.58 -6.204 1 45.91 296 PRO A C 1
ATOM 2244 O O . PRO A 1 296 ? 1.459 23.23 -6.474 1 45.91 296 PRO A O 1
ATOM 2247 N N . ALA A 1 297 ? 0.541 21.842 -5.113 1 47.05 297 ALA A N 1
ATOM 2248 C CA . ALA A 1 297 ? 1.814 21.126 -5.112 1 47.05 297 ALA A CA 1
ATOM 2249 C C . ALA A 1 297 ? 2.111 20.532 -6.486 1 47.05 297 ALA A C 1
ATOM 2251 O O . ALA A 1 297 ? 1.215 20.005 -7.148 1 47.05 297 ALA A O 1
ATOM 2252 N N . GLU A 1 298 ? 2.947 21.154 -7.177 1 43.28 298 GLU A N 1
ATOM 2253 C CA . GLU A 1 298 ? 3.347 20.516 -8.427 1 43.28 298 GLU A CA 1
ATOM 2254 C C . GLU A 1 298 ? 3.62 19.028 -8.225 1 43.28 298 GLU A C 1
ATOM 2256 O O . GLU A 1 298 ? 4.304 18.641 -7.276 1 43.28 298 GLU A O 1
ATOM 2261 N N . PRO A 1 299 ? 2.661 18.264 -8.739 1 43.49 299 PRO A N 1
ATOM 2262 C CA . PRO A 1 299 ? 2.997 16.839 -8.692 1 43.49 299 PRO A CA 1
ATOM 2263 C C . PRO A 1 299 ? 4.5 16.584 -8.788 1 43.49 299 PRO A C 1
ATOM 2265 O O . PRO A 1 299 ? 5.221 17.354 -9.427 1 43.49 299 PRO A O 1
ATOM 2268 N N . TRP A 1 300 ? 5.086 16.161 -7.818 1 47.67 300 TRP A N 1
ATOM 2269 C CA . TRP A 1 300 ? 6.509 15.843 -7.858 1 47.67 300 TRP A CA 1
ATOM 2270 C C . TRP A 1 300 ? 6.967 15.569 -9.286 1 47.67 300 TRP A C 1
ATOM 2272 O O . TRP A 1 300 ? 6.36 14.764 -9.996 1 47.67 300 TRP A O 1
ATOM 2282 N N . ALA A 1 301 ? 7.576 16.548 -9.898 1 49.55 301 ALA A N 1
ATOM 2283 C CA . ALA A 1 301 ? 8.229 16.445 -11.2 1 49.55 301 ALA A CA 1
ATOM 2284 C C . ALA A 1 301 ? 8.838 15.06 -11.4 1 49.55 301 ALA A C 1
ATOM 2286 O O . ALA A 1 301 ? 8.818 14.52 -12.509 1 49.55 301 ALA A O 1
ATOM 2287 N N . GLN A 1 302 ? 9.454 14.528 -10.306 1 59.12 302 GLN A N 1
ATOM 2288 C CA . GLN A 1 302 ? 10.124 13.247 -10.505 1 59.12 302 GLN A CA 1
ATOM 2289 C C . GLN A 1 302 ? 9.325 12.106 -9.882 1 59.12 302 GLN A C 1
ATOM 2291 O O . GLN A 1 302 ? 8.818 12.233 -8.766 1 59.12 302 GLN A O 1
ATOM 2296 N N . GLU A 1 303 ? 8.972 11.262 -10.63 1 69.26 303 GLU A N 1
ATOM 2297 C CA . GLU A 1 303 ? 8.266 10.067 -10.179 1 69.26 303 GLU A CA 1
ATOM 2298 C C . GLU A 1 303 ? 9.064 9.324 -9.111 1 69.26 303 GLU A C 1
ATOM 2300 O O . GLU A 1 303 ? 10.228 8.981 -9.325 1 69.26 303 GLU A O 1
ATOM 2305 N N . ASN A 1 304 ? 8.627 9.469 -7.857 1 78.91 304 ASN A N 1
ATOM 2306 C CA . ASN A 1 304 ? 9.191 8.704 -6.75 1 78.91 304 ASN A CA 1
ATOM 2307 C C . ASN A 1 304 ? 8.136 7.83 -6.077 1 78.91 304 ASN A C 1
ATOM 2309 O O . ASN A 1 304 ? 6.987 7.784 -6.521 1 78.91 304 ASN A O 1
ATOM 2313 N N . ILE A 1 305 ? 8.563 7.102 -5.075 1 83.95 305 ILE A N 1
ATOM 2314 C CA . ILE A 1 305 ? 7.675 6.13 -4.447 1 83.95 305 ILE A CA 1
ATOM 2315 C C . ILE A 1 305 ? 6.518 6.854 -3.763 1 83.95 305 ILE A C 1
ATOM 2317 O O . ILE A 1 305 ? 5.384 6.368 -3.766 1 83.95 305 ILE A O 1
ATOM 2321 N N . GLU A 1 306 ? 6.743 8.026 -3.192 1 85.5 306 GLU A N 1
ATOM 2322 C CA . GLU A 1 306 ? 5.684 8.753 -2.5 1 85.5 306 GLU A CA 1
ATOM 2323 C C . GLU A 1 306 ? 4.677 9.335 -3.488 1 85.5 306 GLU A C 1
ATOM 2325 O O . GLU A 1 306 ? 3.47 9.317 -3.235 1 85.5 306 GLU A O 1
ATOM 2330 N N . SER A 1 307 ? 5.23 9.857 -4.565 1 85.77 307 SER A N 1
ATOM 2331 C CA . SER A 1 307 ? 4.307 10.358 -5.577 1 85.77 307 SER A CA 1
ATOM 2332 C C . SER A 1 307 ? 3.469 9.23 -6.169 1 85.77 307 SER A C 1
ATOM 2334 O O . SER A 1 307 ? 2.3 9.429 -6.507 1 85.77 307 SER A O 1
ATOM 2336 N N . THR A 1 308 ? 4.113 8.104 -6.371 1 88.82 308 THR A N 1
ATOM 2337 C CA . THR A 1 308 ? 3.378 6.94 -6.853 1 88.82 308 THR A CA 1
ATOM 2338 C C . THR A 1 308 ? 2.32 6.511 -5.841 1 88.82 308 THR A C 1
ATOM 2340 O O . THR A 1 308 ? 1.191 6.186 -6.215 1 88.82 308 THR A O 1
ATOM 2343 N N . ALA A 1 309 ? 2.675 6.512 -4.584 1 91.77 309 ALA A N 1
ATOM 2344 C CA . ALA A 1 309 ? 1.727 6.189 -3.522 1 91.77 309 ALA A CA 1
ATOM 2345 C C . ALA A 1 309 ? 0.579 7.193 -3.486 1 91.77 309 ALA A C 1
ATOM 2347 O O . ALA A 1 309 ? -0.572 6.822 -3.244 1 91.77 309 ALA A O 1
ATOM 2348 N N . GLU A 1 310 ? 0.939 8.396 -3.678 1 91.06 310 GLU A N 1
ATOM 2349 C CA . GLU A 1 310 ? -0.082 9.439 -3.703 1 91.06 310 GLU A CA 1
ATOM 2350 C C . GLU A 1 310 ? -1.103 9.185 -4.808 1 91.06 310 GLU A C 1
ATOM 2352 O O . GLU A 1 310 ? -2.309 9.303 -4.585 1 91.06 310 GLU A O 1
ATOM 2357 N N . ARG A 1 311 ? -0.644 8.855 -5.946 1 88.98 311 ARG A N 1
ATOM 2358 C CA . ARG A 1 311 ? -1.542 8.544 -7.053 1 88.98 311 ARG A CA 1
ATOM 2359 C C . ARG A 1 311 ? -2.44 7.359 -6.712 1 88.98 311 ARG A C 1
ATOM 2361 O O . ARG A 1 311 ? -3.63 7.362 -7.036 1 88.98 311 ARG A O 1
ATOM 2368 N N . PHE A 1 312 ? -1.811 6.414 -6.102 1 91.86 312 PHE A N 1
ATOM 2369 C CA . PHE A 1 312 ? -2.575 5.245 -5.681 1 91.86 312 PHE A CA 1
ATOM 2370 C C . PHE A 1 312 ? -3.695 5.645 -4.728 1 91.86 312 PHE A C 1
ATOM 2372 O O . PHE A 1 312 ? -4.847 5.247 -4.915 1 91.86 312 PHE A O 1
ATOM 2379 N N . ILE A 1 313 ? -3.381 6.42 -3.747 1 92.84 313 ILE A N 1
ATOM 2380 C CA . ILE A 1 313 ? -4.346 6.812 -2.726 1 92.84 313 ILE A CA 1
ATOM 2381 C C . ILE A 1 313 ? -5.471 7.624 -3.363 1 92.84 313 ILE A C 1
ATOM 2383 O O . ILE A 1 313 ? -6.65 7.377 -3.098 1 92.84 313 ILE A O 1
ATOM 2387 N N . TRP A 1 314 ? -5.113 8.505 -4.202 1 89.49 314 TRP A N 1
ATOM 2388 C CA . TRP A 1 314 ? -6.134 9.342 -4.824 1 89.49 314 TRP A CA 1
ATOM 2389 C C . TRP A 1 314 ? -7.075 8.504 -5.684 1 89.49 314 TRP A C 1
ATOM 2391 O O . TRP A 1 314 ? -8.288 8.724 -5.682 1 89.49 314 TRP A O 1
ATOM 2401 N N . ARG A 1 315 ? -6.524 7.589 -6.359 1 86.86 315 ARG A N 1
ATOM 2402 C CA . ARG A 1 315 ? -7.36 6.718 -7.178 1 86.86 315 ARG A CA 1
ATOM 2403 C C . ARG A 1 315 ? -8.24 5.828 -6.307 1 86.86 315 ARG A C 1
ATOM 2405 O O . ARG A 1 315 ? -9.417 5.621 -6.612 1 86.86 315 ARG A O 1
ATOM 2412 N N . ALA A 1 316 ? -7.624 5.285 -5.304 1 87.8 316 ALA A N 1
ATOM 2413 C CA . ALA A 1 316 ? -8.375 4.418 -4.4 1 87.8 316 ALA A CA 1
ATOM 2414 C C . ALA A 1 316 ? -9.527 5.175 -3.745 1 87.8 316 ALA A C 1
ATOM 2416 O O . ALA A 1 316 ? -10.597 4.608 -3.51 1 87.8 316 ALA A O 1
ATOM 2417 N N . LEU A 1 317 ? -9.304 6.459 -3.491 1 84.44 317 LEU A N 1
ATOM 2418 C CA . LEU A 1 317 ? -10.306 7.285 -2.826 1 84.44 317 LEU A CA 1
ATOM 2419 C C . LEU A 1 317 ? -11.523 7.491 -3.722 1 84.44 317 LEU A C 1
ATOM 2421 O O . LEU A 1 317 ? -12.612 7.804 -3.235 1 84.44 317 LEU A O 1
ATOM 2425 N N . GLU A 1 318 ? -11.287 7.403 -4.966 1 78.75 318 GLU A N 1
ATOM 2426 C CA . GLU A 1 318 ? -12.393 7.583 -5.902 1 78.75 318 GLU A CA 1
ATOM 2427 C C . GLU A 1 318 ? -13.435 6.48 -5.743 1 78.75 318 GLU A C 1
ATOM 2429 O O . GLU A 1 318 ? -14.63 6.717 -5.927 1 78.75 318 GLU A O 1
ATOM 2434 N N . THR A 1 319 ? -12.988 5.358 -5.376 1 72.71 319 THR A N 1
ATOM 2435 C CA . THR A 1 319 ? -13.905 4.231 -5.252 1 72.71 319 THR A CA 1
ATOM 2436 C C . THR A 1 319 ? -14.209 3.94 -3.785 1 72.71 319 THR A C 1
ATOM 2438 O O . THR A 1 319 ? -15.285 3.437 -3.457 1 72.71 319 THR A O 1
ATOM 2441 N N . ARG A 1 320 ? -13.266 4.284 -2.954 1 79.96 320 ARG A N 1
ATOM 2442 C CA . ARG A 1 320 ? -13.403 3.992 -1.53 1 79.96 320 ARG A CA 1
ATOM 2443 C C . ARG A 1 320 ? -12.943 5.173 -0.683 1 79.96 320 ARG A C 1
ATOM 2445 O O . ARG A 1 320 ? -11.781 5.237 -0.276 1 79.96 320 ARG A O 1
ATOM 2452 N N . PRO A 1 321 ? -13.836 5.953 -0.263 1 78.24 321 PRO A N 1
ATOM 2453 C CA . PRO A 1 321 ? -13.478 7.169 0.471 1 78.24 321 PRO A CA 1
ATOM 2454 C C . PRO A 1 321 ? -12.791 6.873 1.802 1 78.24 321 PRO A C 1
ATOM 2456 O O . PRO A 1 321 ? -12.079 7.727 2.337 1 78.24 321 PRO A O 1
ATOM 2459 N N . ALA A 1 322 ? -12.964 5.68 2.355 1 82.36 322 ALA A N 1
ATOM 2460 C CA . ALA A 1 322 ? -12.413 5.334 3.663 1 82.36 322 ALA A CA 1
ATOM 2461 C C . ALA A 1 322 ? -10.986 4.808 3.535 1 82.36 322 ALA A C 1
ATOM 2463 O O . ALA A 1 322 ? -10.342 4.491 4.538 1 82.36 322 ALA A O 1
ATOM 2464 N N . THR A 1 323 ? -10.49 4.837 2.347 1 86.58 323 THR A N 1
ATOM 2465 C CA . THR A 1 323 ? -9.213 4.185 2.074 1 86.58 323 THR A CA 1
ATOM 2466 C C . THR A 1 323 ? -8.113 4.758 2.962 1 86.58 323 THR A C 1
ATOM 2468 O O . THR A 1 323 ? -7.329 4.01 3.55 1 86.58 323 THR A O 1
ATOM 2471 N N . SER A 1 324 ? -8.075 6.093 3.054 1 91.25 324 SER A N 1
ATOM 2472 C CA . SER A 1 324 ? -7.016 6.71 3.846 1 91.25 324 SER A CA 1
ATOM 2473 C C . SER A 1 324 ? -7.069 6.244 5.297 1 91.25 324 SER A C 1
ATOM 2475 O O . SER A 1 324 ? -6.039 5.901 5.882 1 91.25 324 SER A O 1
ATOM 2477 N N . PHE A 1 325 ? -8.218 6.151 5.839 1 88.74 325 PHE A N 1
ATOM 2478 C CA . PHE A 1 325 ? -8.395 5.715 7.219 1 88.74 325 PHE A CA 1
ATOM 2479 C C . PHE A 1 325 ? -8.035 4.242 7.372 1 88.74 325 PHE A C 1
ATOM 2481 O O . PHE A 1 325 ? -7.324 3.865 8.306 1 88.74 325 PHE A O 1
ATOM 2488 N N . SER A 1 326 ? -8.491 3.496 6.419 1 88.06 326 SER A N 1
ATOM 2489 C CA . SER A 1 326 ? -8.247 2.058 6.466 1 88.06 326 SER A CA 1
ATOM 2490 C C . SER A 1 326 ? -6.754 1.749 6.433 1 88.06 326 SER A C 1
ATOM 2492 O O . SER A 1 326 ? -6.278 0.879 7.166 1 88.06 326 SER A O 1
ATOM 2494 N N . VAL A 1 327 ? -6.075 2.456 5.581 1 90.62 327 VAL A N 1
ATOM 2495 C CA . VAL A 1 327 ? -4.638 2.248 5.43 1 90.62 327 VAL A CA 1
ATOM 2496 C C . VAL A 1 327 ? -3.931 2.553 6.748 1 90.62 327 VAL A C 1
ATOM 2498 O O . VAL A 1 327 ? -3.173 1.725 7.259 1 90.62 327 VAL A O 1
ATOM 2501 N N . VAL A 1 328 ? -4.204 3.688 7.286 1 90.14 328 VAL A N 1
ATOM 2502 C CA . VAL A 1 328 ? -3.509 4.149 8.483 1 90.14 328 VAL A CA 1
ATOM 2503 C C . VAL A 1 328 ? -3.881 3.264 9.671 1 90.14 328 VAL A C 1
ATOM 2505 O O . VAL A 1 328 ? -3.004 2.773 10.386 1 90.14 328 VAL A O 1
ATOM 2508 N N . HIS A 1 329 ? -5.102 2.933 9.831 1 85.65 329 HIS A N 1
ATOM 2509 C CA . HIS A 1 329 ? -5.562 2.163 10.981 1 85.65 329 HIS A CA 1
ATOM 2510 C C . HIS A 1 329 ? -5.092 0.714 10.897 1 85.65 329 HIS A C 1
ATOM 2512 O O . HIS A 1 329 ? -4.77 0.102 11.918 1 85.65 329 HIS A O 1
ATOM 2518 N N . SER A 1 330 ? -5.125 0.203 9.736 1 83.22 330 SER A N 1
ATOM 2519 C CA . SER A 1 330 ? -4.691 -1.18 9.561 1 83.22 330 SER A CA 1
ATOM 2520 C C . SER A 1 330 ? -3.227 -1.353 9.951 1 83.22 330 SER A C 1
ATOM 2522 O O . SER A 1 330 ? -2.873 -2.311 10.642 1 83.22 330 SER A O 1
ATOM 2524 N N . ILE A 1 331 ? -2.462 -0.455 9.527 1 83.32 331 ILE A N 1
ATOM 2525 C CA . ILE A 1 331 ? -1.033 -0.569 9.794 1 83.32 331 ILE A CA 1
ATOM 2526 C C . ILE A 1 331 ? -0.753 -0.239 11.258 1 83.32 331 ILE A C 1
ATOM 2528 O O . ILE A 1 331 ? 0.114 -0.852 11.884 1 83.32 331 ILE A O 1
ATOM 2532 N N . GLU A 1 332 ? -1.443 0.709 11.781 1 82.78 332 GLU A N 1
ATOM 2533 C CA . GLU A 1 332 ? -1.286 1.012 13.201 1 82.78 332 GLU A CA 1
ATOM 2534 C C . GLU A 1 332 ? -1.644 -0.193 14.065 1 82.78 332 GLU A C 1
ATOM 2536 O O . GLU A 1 332 ? -0.966 -0.477 15.055 1 82.78 332 GLU A O 1
ATOM 2541 N N . ARG A 1 333 ? -2.653 -0.872 13.666 1 77.36 333 ARG A N 1
ATOM 2542 C CA . ARG A 1 333 ? -3.057 -2.084 14.371 1 77.36 333 ARG A CA 1
ATOM 2543 C C . ARG A 1 333 ? -2.013 -3.184 14.212 1 77.36 333 ARG A C 1
ATOM 2545 O O . ARG A 1 333 ? -1.693 -3.887 15.173 1 77.36 333 ARG A O 1
ATOM 2552 N N . ALA A 1 334 ? -1.531 -3.263 13.047 1 74.85 334 ALA A N 1
ATOM 2553 C CA . ALA A 1 334 ? -0.559 -4.31 12.742 1 74.85 334 ALA A CA 1
ATOM 2554 C C . ALA A 1 334 ? 0.758 -4.064 13.472 1 74.85 334 ALA A C 1
ATOM 2556 O O . ALA A 1 334 ? 1.413 -5.008 13.919 1 74.85 334 ALA A O 1
ATOM 2557 N N . LEU A 1 335 ? 1.118 -2.839 13.515 1 71.03 335 LEU A N 1
ATOM 2558 C CA . LEU A 1 335 ? 2.399 -2.491 14.119 1 71.03 335 LEU A CA 1
ATOM 2559 C C . LEU A 1 335 ? 2.245 -2.239 15.615 1 71.03 335 LEU A C 1
ATOM 2561 O O . LEU A 1 335 ? 3.226 -1.953 16.305 1 71.03 335 LEU A O 1
ATOM 2565 N N . ASN A 1 336 ? 1.012 -2.646 16.119 1 64.73 336 ASN A N 1
ATOM 2566 C CA . ASN A 1 336 ? 0.739 -2.321 17.515 1 64.73 336 ASN A CA 1
ATOM 2567 C C . ASN A 1 336 ? 1.143 -0.887 17.846 1 64.73 336 ASN A C 1
ATOM 2569 O O . ASN A 1 336 ? 1.773 -0.637 18.875 1 64.73 336 ASN A O 1
ATOM 2573 N N . LEU A 1 337 ? 1.12 -0.098 16.903 1 54.41 337 LEU A N 1
ATOM 2574 C CA . LEU A 1 337 ? 1.369 1.308 17.199 1 54.41 337 LEU A CA 1
ATOM 2575 C C . LEU A 1 337 ? 0.257 1.886 18.069 1 54.41 337 LEU A C 1
ATOM 2577 O O . LEU A 1 337 ? -0.878 1.406 18.033 1 54.41 337 LEU A O 1
ATOM 2581 N N . SER A 1 338 ? 0.312 2.298 19.269 1 41.16 338 SER A N 1
ATOM 2582 C CA . SER A 1 338 ? -0.63 2.831 20.247 1 41.16 338 SER A CA 1
ATOM 2583 C C . SER A 1 338 ? -1.835 3.468 19.563 1 41.16 338 SER A C 1
ATOM 2585 O O . SER A 1 338 ? -1.697 4.464 18.851 1 41.16 338 SER A O 1
ATOM 2587 N N . ALA A 1 339 ? -2.844 2.828 19.063 1 39.51 339 ALA A N 1
ATOM 2588 C CA . ALA A 1 339 ? -4.168 3.366 18.761 1 39.51 339 ALA A CA 1
ATOM 2589 C C . ALA A 1 339 ? -4.766 4.068 19.976 1 39.51 339 ALA A C 1
ATOM 2591 O O . ALA A 1 339 ? -5.961 3.939 20.25 1 39.51 339 ALA A O 1
ATOM 2592 N N . ASP A 1 340 ? -4.269 4.759 20.754 1 30.31 340 ASP A N 1
ATOM 2593 C CA . ASP A 1 340 ? -5.084 5.431 21.761 1 30.31 340 ASP A CA 1
ATOM 2594 C C . ASP A 1 340 ? -6.019 6.452 21.117 1 30.31 340 ASP A C 1
ATOM 2596 O O . ASP A 1 340 ? -5.607 7.212 20.238 1 30.31 340 ASP A O 1
ATOM 2600 N N . MET B 1 1 ? -23.05 -13.002 -54.91 1 21.86 1 MET B N 1
ATOM 2601 C CA . MET B 1 1 ? -21.699 -12.469 -55.062 1 21.86 1 MET B CA 1
ATOM 2602 C C . MET B 1 1 ? -21.411 -11.408 -54.006 1 21.86 1 MET B C 1
ATOM 2604 O O . MET B 1 1 ? -21.362 -10.216 -54.315 1 21.86 1 MET B O 1
ATOM 2608 N N . GLN B 1 2 ? -21.967 -11.47 -52.832 1 23.95 2 GLN B N 1
ATOM 2609 C CA . GLN B 1 2 ? -22.273 -10.482 -51.802 1 23.95 2 GLN B CA 1
ATOM 2610 C C . GLN B 1 2 ? -21.001 -9.987 -51.12 1 23.95 2 GLN B C 1
ATOM 2612 O O . GLN B 1 2 ? -20.132 -10.784 -50.761 1 23.95 2 GLN B O 1
ATOM 2617 N N . GLN B 1 3 ? -20.592 -8.637 -51.268 1 22.62 3 GLN B N 1
ATOM 2618 C CA . GLN B 1 3 ? -19.435 -7.771 -51.067 1 22.62 3 GLN B CA 1
ATOM 2619 C C . GLN B 1 3 ? -19.096 -7.64 -49.585 1 22.62 3 GLN B C 1
ATOM 2621 O O . GLN B 1 3 ? -19.928 -7.198 -48.789 1 22.62 3 GLN B O 1
ATOM 2626 N N . THR B 1 4 ? -18.23 -8.57 -48.96 1 23.49 4 THR B N 1
ATOM 2627 C CA . THR B 1 4 ? -17.818 -8.821 -47.583 1 23.49 4 THR B CA 1
ATOM 2628 C C . THR B 1 4 ? -16.963 -7.672 -47.056 1 23.49 4 THR B C 1
ATOM 2630 O O . THR B 1 4 ? -15.831 -7.479 -47.503 1 23.49 4 THR B O 1
ATOM 2633 N N . SER B 1 5 ? -17.556 -6.429 -46.88 1 23.16 5 SER B N 1
ATOM 2634 C CA . SER B 1 5 ? -16.911 -5.155 -46.577 1 23.16 5 SER B CA 1
ATOM 2635 C C . SER B 1 5 ? -16.116 -5.234 -45.278 1 23.16 5 SER B C 1
ATOM 2637 O O . SER B 1 5 ? -16.682 -5.479 -44.211 1 23.16 5 SER B O 1
ATOM 2639 N N . GLY B 1 6 ? -14.866 -5.809 -45.303 1 21.01 6 GLY B N 1
ATOM 2640 C CA . GLY B 1 6 ? -13.894 -6.12 -44.266 1 21.01 6 GLY B CA 1
ATOM 2641 C C . GLY B 1 6 ? -13.33 -4.886 -43.588 1 21.01 6 GLY B C 1
ATOM 2642 O O . GLY B 1 6 ? -12.613 -4.101 -44.213 1 21.01 6 GLY B O 1
ATOM 2643 N N . THR B 1 7 ? -14.141 -4.153 -42.795 1 20.66 7 THR B N 1
ATOM 2644 C CA . THR B 1 7 ? -13.816 -2.868 -42.187 1 20.66 7 THR B CA 1
ATOM 2645 C C . THR B 1 7 ? -12.541 -2.972 -41.353 1 20.66 7 THR B C 1
ATOM 2647 O O . THR B 1 7 ? -12.477 -3.752 -40.402 1 20.66 7 THR B O 1
ATOM 2650 N N . THR B 1 8 ? -11.317 -2.73 -41.912 1 18.83 8 THR B N 1
ATOM 2651 C CA . THR B 1 8 ? -9.919 -2.692 -41.497 1 18.83 8 THR B CA 1
ATOM 2652 C C . THR B 1 8 ? -9.696 -1.607 -40.448 1 18.83 8 THR B C 1
ATOM 2654 O O . THR B 1 8 ? -9.851 -0.418 -40.734 1 18.83 8 THR B O 1
ATOM 2657 N N . ALA B 1 9 ? -10.292 -1.761 -39.246 1 20.7 9 ALA B N 1
ATOM 2658 C CA . ALA B 1 9 ? -10.15 -0.77 -38.183 1 20.7 9 ALA B CA 1
ATOM 2659 C C . ALA B 1 9 ? -8.691 -0.363 -38.003 1 20.7 9 ALA B C 1
ATOM 2661 O O . ALA B 1 9 ? -7.796 -1.212 -38.024 1 20.7 9 ALA B O 1
ATOM 2662 N N . ALA B 1 10 ? -8.302 0.893 -38.298 1 18.48 10 ALA B N 1
ATOM 2663 C CA . ALA B 1 10 ? -7.103 1.728 -38.302 1 18.48 10 ALA B CA 1
ATOM 2664 C C . ALA B 1 10 ? -6.365 1.634 -36.969 1 18.48 10 ALA B C 1
ATOM 2666 O O . ALA B 1 10 ? -6.948 1.884 -35.911 1 18.48 10 ALA B O 1
ATOM 2667 N N . VAL B 1 11 ? -5.38 0.731 -36.719 1 18.15 11 VAL B N 1
ATOM 2668 C CA . VAL B 1 11 ? -4.378 0.629 -35.663 1 18.15 11 VAL B CA 1
ATOM 2669 C C . VAL B 1 11 ? -3.682 1.976 -35.479 1 18.15 11 VAL B C 1
ATOM 2671 O O . VAL B 1 11 ? -3.018 2.468 -36.394 1 18.15 11 VAL B O 1
ATOM 2674 N N . ARG B 1 12 ? -4.342 2.949 -34.842 1 20.87 12 ARG B N 1
ATOM 2675 C CA . ARG B 1 12 ? -3.713 4.242 -34.595 1 20.87 12 ARG B CA 1
ATOM 2676 C C . ARG B 1 12 ? -2.251 4.073 -34.196 1 20.87 12 ARG B C 1
ATOM 2678 O O . ARG B 1 12 ? -1.943 3.377 -33.227 1 20.87 12 ARG B O 1
ATOM 2685 N N . ALA B 1 13 ? -1.229 4.273 -35.088 1 18.93 13 ALA B N 1
ATOM 2686 C CA . ALA B 1 13 ? 0.218 4.45 -35.186 1 18.93 13 ALA B CA 1
ATOM 2687 C C . ALA B 1 13 ? 0.747 5.293 -34.029 1 18.93 13 ALA B C 1
ATOM 2689 O O . ALA B 1 13 ? 0.203 6.358 -33.729 1 18.93 13 ALA B O 1
ATOM 2690 N N . LEU B 1 14 ? 1.379 4.726 -33.087 1 19.71 14 LEU B N 1
ATOM 2691 C CA . LEU B 1 14 ? 2.273 5.258 -32.064 1 19.71 14 LEU B CA 1
ATOM 2692 C C . LEU B 1 14 ? 3.131 6.387 -32.627 1 19.71 14 LEU B C 1
ATOM 2694 O O . LEU B 1 14 ? 3.57 6.325 -33.777 1 19.71 14 LEU B O 1
ATOM 2698 N N . GLY B 1 15 ? 2.919 7.61 -32.316 1 19.04 15 GLY B N 1
ATOM 2699 C CA . GLY B 1 15 ? 3.473 8.883 -32.748 1 19.04 15 GLY B CA 1
ATOM 2700 C C . GLY B 1 15 ? 4.976 8.843 -32.949 1 19.04 15 GLY B C 1
ATOM 2701 O O . GLY B 1 15 ? 5.72 8.482 -32.035 1 19.04 15 GLY B O 1
ATOM 2702 N N . ALA B 1 16 ? 5.531 8.803 -34.231 1 21.53 16 ALA B N 1
ATOM 2703 C CA . ALA B 1 16 ? 6.826 8.895 -34.9 1 21.53 16 ALA B CA 1
ATOM 2704 C C . ALA B 1 16 ? 7.489 10.242 -34.629 1 21.53 16 ALA B C 1
ATOM 2706 O O . ALA B 1 16 ? 7.673 11.047 -35.545 1 21.53 16 ALA B O 1
ATOM 2707 N N . ASN B 1 17 ? 7.241 11.098 -33.738 1 22.04 17 ASN B N 1
ATOM 2708 C CA . ASN B 1 17 ? 8.015 12.326 -33.887 1 22.04 17 ASN B CA 1
ATOM 2709 C C . ASN B 1 17 ? 9.51 12.036 -33.988 1 22.04 17 ASN B C 1
ATOM 2711 O O . ASN B 1 17 ? 10.077 11.368 -33.121 1 22.04 17 ASN B O 1
ATOM 2715 N N . GLY B 1 18 ? 10.175 12.126 -35.253 1 22.72 18 GLY B N 1
ATOM 2716 C CA . GLY B 1 18 ? 11.465 11.928 -35.895 1 22.72 18 GLY B CA 1
ATOM 2717 C C . GLY B 1 18 ? 12.533 12.882 -35.394 1 22.72 18 GLY B C 1
ATOM 2718 O O . GLY B 1 18 ? 13.543 13.098 -36.066 1 22.72 18 GLY B O 1
ATOM 2719 N N . GLY B 1 19 ? 12.442 13.769 -34.462 1 23.29 19 GLY B N 1
ATOM 2720 C CA . GLY B 1 19 ? 13.597 14.653 -34.448 1 23.29 19 GLY B CA 1
ATOM 2721 C C . GLY B 1 19 ? 14.918 13.91 -34.496 1 23.29 19 GLY B C 1
ATOM 2722 O O . GLY B 1 19 ? 15.048 12.825 -33.926 1 23.29 19 GLY B O 1
ATOM 2723 N N . SER B 1 20 ? 15.704 14.14 -35.643 1 23.25 20 SER B N 1
ATOM 2724 C CA . SER B 1 20 ? 17.015 13.653 -36.06 1 23.25 20 SER B CA 1
ATOM 2725 C C . SER B 1 20 ? 18.076 13.951 -35.007 1 23.25 20 SER B C 1
ATOM 2727 O O . SER B 1 20 ? 18.852 14.898 -35.15 1 23.25 20 SER B O 1
ATOM 2729 N N . SER B 1 21 ? 17.829 14.24 -33.825 1 24.92 21 SER B N 1
ATOM 2730 C CA . SER B 1 21 ? 19.063 14.519 -33.099 1 24.92 21 SER B CA 1
ATOM 2731 C C . SER B 1 21 ? 20.124 13.462 -33.384 1 24.92 21 SER B C 1
ATOM 2733 O O . SER B 1 21 ? 19.815 12.271 -33.466 1 24.92 21 SER B O 1
ATOM 2735 N N . THR B 1 22 ? 21.191 13.839 -34.184 1 26.08 22 THR B N 1
ATOM 2736 C CA . THR B 1 22 ? 22.413 13.074 -34.407 1 26.08 22 THR B CA 1
ATOM 2737 C C . THR B 1 22 ? 22.772 12.256 -33.17 1 26.08 22 THR B C 1
ATOM 2739 O O . THR B 1 22 ? 22.746 12.77 -32.05 1 26.08 22 THR B O 1
ATOM 2742 N N . ASP B 1 23 ? 22.634 11.013 -33.328 1 23.13 23 ASP B N 1
ATOM 2743 C CA . ASP B 1 23 ? 22.916 9.862 -32.475 1 23.13 23 ASP B CA 1
ATOM 2744 C C . ASP B 1 23 ? 24.376 9.856 -32.027 1 23.13 23 ASP B C 1
ATOM 2746 O O . ASP B 1 23 ? 25.257 9.416 -32.769 1 23.13 23 ASP B O 1
ATOM 2750 N N . ALA B 1 24 ? 25.008 11.079 -31.59 1 26.79 24 ALA B N 1
ATOM 2751 C CA . ALA B 1 24 ? 26.346 10.742 -31.114 1 26.79 24 ALA B CA 1
ATOM 2752 C C . ALA B 1 24 ? 26.363 9.366 -30.453 1 26.79 24 ALA B C 1
ATOM 2754 O O . ALA B 1 24 ? 25.689 9.147 -29.444 1 26.79 24 ALA B O 1
ATOM 2755 N N . VAL B 1 25 ? 26.529 8.371 -31.324 1 27.21 25 VAL B N 1
ATOM 2756 C CA . VAL B 1 25 ? 26.86 6.985 -31.012 1 27.21 25 VAL B CA 1
ATOM 2757 C C . VAL B 1 25 ? 27.927 6.941 -29.92 1 27.21 25 VAL B C 1
ATOM 2759 O O . VAL B 1 25 ? 29.097 7.235 -30.175 1 27.21 25 VAL B O 1
ATOM 2762 N N . ASP B 1 26 ? 27.774 7.7 -28.868 1 28.92 26 ASP B N 1
ATOM 2763 C CA . ASP B 1 26 ? 28.794 7.387 -27.871 1 28.92 26 ASP B CA 1
ATOM 2764 C C . ASP B 1 26 ? 29.092 5.89 -27.841 1 28.92 26 ASP B C 1
ATOM 2766 O O . ASP B 1 26 ? 28.175 5.071 -27.746 1 28.92 26 ASP B O 1
ATOM 2770 N N . THR B 1 27 ? 30.091 5.415 -28.624 1 30.57 27 THR B N 1
ATOM 2771 C CA . THR B 1 27 ? 30.745 4.111 -28.594 1 30.57 27 THR B CA 1
ATOM 2772 C C . THR B 1 27 ? 30.781 3.557 -27.172 1 30.57 27 THR B C 1
ATOM 2774 O O . THR B 1 27 ? 31.785 3.697 -26.471 1 30.57 27 THR B O 1
ATOM 2777 N N . THR B 1 28 ? 29.986 4.054 -26.353 1 33.71 28 THR B N 1
ATOM 2778 C CA . THR B 1 28 ? 30.062 3.315 -25.098 1 33.71 28 THR B CA 1
ATOM 2779 C C . THR B 1 28 ? 30.173 1.816 -25.359 1 33.71 28 THR B C 1
ATOM 2781 O O . THR B 1 28 ? 29.409 1.26 -26.151 1 33.71 28 THR B O 1
ATOM 2784 N N . GLU B 1 29 ? 31.391 1.242 -25.335 1 33.41 29 GLU B N 1
ATOM 2785 C CA . GLU B 1 29 ? 31.663 -0.192 -25.362 1 33.41 29 GLU B CA 1
ATOM 2786 C C . GLU B 1 29 ? 30.431 -0.995 -24.952 1 33.41 29 GLU B C 1
ATOM 2788 O O . GLU B 1 29 ? 29.834 -0.735 -23.906 1 33.41 29 GLU B O 1
ATOM 2793 N N . THR B 1 30 ? 29.538 -1.263 -25.823 1 38.21 30 THR B N 1
ATOM 2794 C CA . THR B 1 30 ? 28.591 -2.364 -25.685 1 38.21 30 THR B CA 1
ATOM 2795 C C . THR B 1 30 ? 29.122 -3.416 -24.715 1 38.21 30 THR B C 1
ATOM 2797 O O . THR B 1 30 ? 29.962 -4.24 -25.083 1 38.21 30 THR B O 1
ATOM 2800 N N . LEU B 1 31 ? 29.806 -3.034 -23.66 1 41.32 31 LEU B N 1
ATOM 2801 C CA . LEU B 1 31 ? 30.331 -4.013 -22.714 1 41.32 31 LEU B CA 1
ATOM 2802 C C . LEU B 1 31 ? 29.544 -5.317 -22.789 1 41.32 31 LEU B C 1
ATOM 2804 O O . LEU B 1 31 ? 28.326 -5.323 -22.598 1 41.32 31 LEU B O 1
ATOM 2808 N N . GLU B 1 32 ? 29.787 -6.183 -23.775 1 48.86 32 GLU B N 1
ATOM 2809 C CA . GLU B 1 32 ? 29.391 -7.584 -23.883 1 48.86 32 GLU B CA 1
ATOM 2810 C C . GLU B 1 32 ? 29.047 -8.168 -22.516 1 48.86 32 GLU B C 1
ATOM 2812 O O . GLU B 1 32 ? 29.919 -8.306 -21.656 1 48.86 32 GLU B O 1
ATOM 2817 N N . ARG B 1 33 ? 28.04 -7.802 -21.81 1 61.56 33 ARG B N 1
ATOM 2818 C CA . ARG B 1 33 ? 27.676 -8.187 -20.45 1 61.56 33 ARG B CA 1
ATOM 2819 C C . ARG B 1 33 ? 27.528 -9.7 -20.33 1 61.56 33 ARG B C 1
ATOM 2821 O O . ARG B 1 33 ? 26.733 -10.31 -21.047 1 61.56 33 ARG B O 1
ATOM 2828 N N . LYS B 1 34 ? 28.601 -10.381 -19.949 1 75.13 34 LYS B N 1
ATOM 2829 C CA . LYS B 1 34 ? 28.776 -11.811 -19.713 1 75.13 34 LYS B CA 1
ATOM 2830 C C . LYS B 1 34 ? 27.87 -12.297 -18.584 1 75.13 34 LYS B C 1
ATOM 2832 O O . LYS B 1 34 ? 27.541 -11.534 -17.674 1 75.13 34 LYS B O 1
ATOM 2837 N N . CYS B 1 35 ? 27.393 -13.525 -18.918 1 82.61 35 CYS B N 1
ATOM 2838 C CA . CYS B 1 35 ? 26.676 -14.2 -17.843 1 82.61 35 CYS B CA 1
ATOM 2839 C C . CYS B 1 35 ? 27.538 -14.296 -16.589 1 82.61 35 CYS B C 1
ATOM 2841 O O . CYS B 1 35 ? 28.716 -14.648 -16.666 1 82.61 35 CYS B O 1
ATOM 2843 N N . VAL B 1 36 ? 27.07 -13.927 -15.492 1 80.33 36 VAL B N 1
ATOM 2844 C CA . VAL B 1 36 ? 27.827 -13.905 -14.245 1 80.33 36 VAL B CA 1
ATOM 2845 C C . VAL B 1 36 ? 28.125 -15.333 -13.795 1 80.33 36 VAL B C 1
ATOM 2847 O O . VAL B 1 36 ? 29.058 -15.566 -13.024 1 80.33 36 VAL B O 1
ATOM 2850 N N . VAL B 1 37 ? 27.435 -16.262 -14.329 1 80.97 37 VAL B N 1
ATOM 2851 C CA . VAL B 1 37 ? 27.581 -17.645 -13.885 1 80.97 37 VAL B CA 1
ATOM 2852 C C . VAL B 1 37 ? 28.495 -18.402 -14.845 1 80.97 37 VAL B C 1
ATOM 2854 O O . VAL B 1 37 ? 29.515 -18.959 -14.431 1 80.97 37 VAL B O 1
ATOM 2857 N N . CYS B 1 38 ? 28.241 -18.416 -16.157 1 84.27 38 CYS B N 1
ATOM 2858 C CA . CYS B 1 38 ? 28.992 -19.236 -17.101 1 84.27 38 CYS B CA 1
ATOM 2859 C C . CYS B 1 38 ? 29.893 -18.373 -17.977 1 84.27 38 CYS B C 1
ATOM 2861 O O . CYS B 1 38 ? 30.655 -18.894 -18.793 1 84.27 38 CYS B O 1
ATOM 2863 N N . GLN B 1 39 ? 29.779 -17.099 -17.991 1 80.77 39 GLN B N 1
ATOM 2864 C CA . GLN B 1 39 ? 30.645 -16.146 -18.676 1 80.77 39 GLN B CA 1
ATOM 2865 C C . GLN B 1 39 ? 30.373 -16.136 -20.178 1 80.77 39 GLN B C 1
ATOM 2867 O O . GLN B 1 39 ? 31.166 -15.598 -20.954 1 80.77 39 GLN B O 1
ATOM 2872 N N . SER B 1 40 ? 29.324 -16.709 -20.523 1 80.42 40 SER B N 1
ATOM 2873 C CA . SER B 1 40 ? 28.95 -16.668 -21.933 1 80.42 40 SER B CA 1
ATOM 2874 C C . SER B 1 40 ? 28.353 -15.315 -22.307 1 80.42 40 SER B C 1
ATOM 2876 O O . SER B 1 40 ? 27.831 -14.602 -21.448 1 80.42 40 SER B O 1
ATOM 2878 N N . THR B 1 41 ? 28.574 -14.624 -23.38 1 68.38 41 THR B N 1
ATOM 2879 C CA . THR B 1 41 ? 28.122 -13.311 -23.826 1 68.38 41 THR B CA 1
ATOM 2880 C C . THR B 1 41 ? 26.668 -13.366 -24.286 1 68.38 41 THR B C 1
ATOM 2882 O O . THR B 1 41 ? 26.125 -12.369 -24.765 1 68.38 41 THR B O 1
ATOM 2885 N N . GLU B 1 42 ? 26.057 -14.28 -23.898 1 59.68 42 GLU B N 1
ATOM 2886 C CA . GLU B 1 42 ? 24.69 -14.308 -24.408 1 59.68 42 GLU B CA 1
ATOM 2887 C C . GLU B 1 42 ? 23.82 -13.264 -23.713 1 59.68 42 GLU B C 1
ATOM 2889 O O . GLU B 1 42 ? 24.1 -12.871 -22.578 1 59.68 42 GLU B O 1
ATOM 2894 N N . GLU B 1 43 ? 22.916 -12.445 -24.442 1 56.01 43 GLU B N 1
ATOM 2895 C CA . GLU B 1 43 ? 22.078 -11.273 -24.211 1 56.01 43 GLU B CA 1
ATOM 2896 C C . GLU B 1 43 ? 21.199 -11.458 -22.977 1 56.01 43 GLU B C 1
ATOM 2898 O O . GLU B 1 43 ? 20.357 -10.608 -22.675 1 56.01 43 GLU B O 1
ATOM 2903 N N . VAL B 1 44 ? 21.375 -12.312 -22.034 1 53.67 44 VAL B N 1
ATOM 2904 C CA . VAL B 1 44 ? 20.126 -12.349 -21.281 1 53.67 44 VAL B CA 1
ATOM 2905 C C . VAL B 1 44 ? 20.09 -11.196 -20.281 1 53.67 44 VAL B C 1
ATOM 2907 O O . VAL B 1 44 ? 21.017 -11.027 -19.486 1 53.67 44 VAL B O 1
ATOM 2910 N N . ARG B 1 45 ? 19.554 -9.943 -20.608 1 50.39 45 ARG B N 1
ATOM 2911 C CA . ARG B 1 45 ? 19.489 -8.822 -19.675 1 50.39 45 ARG B CA 1
ATOM 2912 C C . ARG B 1 45 ? 18.516 -9.112 -18.537 1 50.39 45 ARG B C 1
ATOM 2914 O O . ARG B 1 45 ? 17.308 -8.907 -18.679 1 50.39 45 ARG B O 1
ATOM 2921 N N . VAL B 1 46 ? 18.595 -10.339 -17.869 1 49.31 46 VAL B N 1
ATOM 2922 C CA . VAL B 1 46 ? 17.541 -10.551 -16.883 1 49.31 46 VAL B CA 1
ATOM 2923 C C . VAL B 1 46 ? 17.775 -9.648 -15.674 1 49.31 46 VAL B C 1
ATOM 2925 O O . VAL B 1 46 ? 18.91 -9.497 -15.215 1 49.31 46 VAL B O 1
ATOM 2928 N N . PHE B 1 47 ? 16.995 -8.616 -15.54 1 45 47 PHE B N 1
ATOM 2929 C CA . PHE B 1 47 ? 17.08 -7.861 -14.296 1 45 47 PHE B CA 1
ATOM 2930 C C . PHE B 1 47 ? 16.453 -8.639 -13.146 1 45 47 PHE B C 1
ATOM 2932 O O . PHE B 1 47 ? 15.271 -8.986 -13.197 1 45 47 PHE B O 1
ATOM 2939 N N . SER B 1 48 ? 17.067 -9.773 -12.721 1 43.93 48 SER B N 1
ATOM 2940 C CA . SER B 1 48 ? 16.549 -10.349 -11.484 1 43.93 48 SER B CA 1
ATOM 2941 C C . SER B 1 48 ? 16.414 -9.289 -10.396 1 43.93 48 SER B C 1
ATOM 2943 O O . SER B 1 48 ? 16.882 -8.16 -10.56 1 43.93 48 SER B O 1
ATOM 2945 N N . ALA B 1 49 ? 15.62 -9.571 -9.348 1 49.59 49 ALA B N 1
ATOM 2946 C CA . ALA B 1 49 ? 15.562 -8.741 -8.148 1 49.59 49 ALA B CA 1
ATOM 2947 C C . ALA B 1 49 ? 16.944 -8.204 -7.785 1 49.59 49 ALA B C 1
ATOM 2949 O O . ALA B 1 49 ? 17.072 -7.075 -7.306 1 49.59 49 ALA B O 1
ATOM 2950 N N . ASN B 1 50 ? 18.016 -9.034 -8.143 1 53.01 50 ASN B N 1
ATOM 2951 C CA . ASN B 1 50 ? 19.361 -8.636 -7.741 1 53.01 50 ASN B CA 1
ATOM 2952 C C . ASN B 1 50 ? 20.164 -8.101 -8.923 1 53.01 50 ASN B C 1
ATOM 2954 O O . ASN B 1 50 ? 21.385 -7.961 -8.837 1 53.01 50 ASN B O 1
ATOM 2958 N N . CYS B 1 51 ? 19.514 -7.857 -9.989 1 56.38 51 CYS B N 1
ATOM 2959 C CA . CYS B 1 51 ? 20.082 -7.172 -11.145 1 56.38 51 CYS B CA 1
ATOM 2960 C C . CYS B 1 51 ? 21.248 -7.962 -11.727 1 56.38 51 CYS B C 1
ATOM 2962 O O . CYS B 1 51 ? 22.237 -7.379 -12.174 1 56.38 51 CYS B O 1
ATOM 2964 N N . GLU B 1 52 ? 21.214 -9.35 -11.535 1 67.82 52 GLU B N 1
ATOM 2965 C CA . GLU B 1 52 ? 22.285 -10.168 -12.096 1 67.82 52 GLU B CA 1
ATOM 2966 C C . GLU B 1 52 ? 22.053 -10.441 -13.579 1 67.82 52 GLU B C 1
ATOM 2968 O O . GLU B 1 52 ? 20.913 -10.628 -14.011 1 67.82 52 GLU B O 1
ATOM 2973 N N . ARG B 1 53 ? 23.17 -10.414 -14.343 1 77.08 53 ARG B N 1
ATOM 2974 C CA . ARG B 1 53 ? 23.116 -10.728 -15.768 1 77.08 53 ARG B CA 1
ATOM 2975 C C . ARG B 1 53 ? 23.299 -12.223 -16.006 1 77.08 53 ARG B C 1
ATOM 2977 O O . ARG B 1 53 ? 24.36 -12.778 -15.712 1 77.08 53 ARG B O 1
ATOM 2984 N N . LEU B 1 54 ? 22.284 -12.934 -16.468 1 83.52 54 LEU B N 1
ATOM 2985 C CA . LEU B 1 54 ? 22.331 -14.374 -16.701 1 83.52 54 LEU B CA 1
ATOM 2986 C C . LEU B 1 54 ? 21.948 -14.704 -18.14 1 83.52 54 LEU B C 1
ATOM 2988 O O . LEU B 1 54 ? 21.059 -14.068 -18.711 1 83.52 54 LEU B O 1
ATOM 2992 N N . CYS B 1 55 ? 22.727 -15.672 -18.672 1 84.82 55 CYS B N 1
ATOM 2993 C CA . CYS B 1 55 ? 22.246 -16.241 -19.925 1 84.82 55 CYS B CA 1
ATOM 2994 C C . CYS B 1 55 ? 20.975 -17.053 -19.703 1 84.82 55 CYS B C 1
ATOM 2996 O O . CYS B 1 55 ? 20.646 -17.4 -18.568 1 84.82 55 CYS B O 1
ATOM 2998 N N . VAL B 1 56 ? 20.302 -17.481 -20.773 1 85.22 56 VAL B N 1
ATOM 2999 C CA . VAL B 1 56 ? 18.986 -18.104 -20.689 1 85.22 56 VAL B CA 1
ATOM 3000 C C . VAL B 1 56 ? 19.096 -19.454 -19.984 1 85.22 56 VAL B C 1
ATOM 3002 O O . VAL B 1 56 ? 18.354 -19.731 -19.039 1 85.22 56 VAL B O 1
ATOM 3005 N N . PRO B 1 57 ? 20.045 -20.297 -20.354 1 85.88 57 PRO B N 1
ATOM 3006 C CA . PRO B 1 57 ? 20.136 -21.591 -19.674 1 85.88 57 PRO B CA 1
ATOM 3007 C C . PRO B 1 57 ? 20.452 -21.456 -18.187 1 85.88 57 PRO B C 1
ATOM 3009 O O . PRO B 1 57 ? 19.899 -22.19 -17.364 1 85.88 57 PRO B O 1
ATOM 3012 N N . CYS B 1 58 ? 21.327 -20.532 -17.871 1 87.41 58 CYS B N 1
ATOM 3013 C CA . CYS B 1 58 ? 21.683 -20.334 -16.47 1 87.41 58 CYS B CA 1
ATOM 3014 C C . CYS B 1 58 ? 20.507 -19.771 -15.682 1 87.41 58 CYS B C 1
ATOM 3016 O O . CYS B 1 58 ? 20.332 -20.092 -14.505 1 87.41 58 CYS B O 1
ATOM 3018 N N . PHE B 1 59 ? 19.698 -18.959 -16.33 1 87.48 59 PHE B N 1
ATOM 3019 C CA . PHE B 1 59 ? 18.506 -18.416 -15.69 1 87.48 59 PHE B CA 1
ATOM 3020 C C . PHE B 1 59 ? 17.5 -19.522 -15.393 1 87.48 59 PHE B C 1
ATOM 3022 O O . PHE B 1 59 ? 16.966 -19.602 -14.284 1 87.48 59 PHE B O 1
ATOM 3029 N N . VAL B 1 60 ? 17.315 -20.314 -16.378 1 90.06 60 VAL B N 1
ATOM 3030 C CA . VAL B 1 60 ? 16.346 -21.396 -16.243 1 90.06 60 VAL B CA 1
ATOM 3031 C C . VAL B 1 60 ? 16.758 -22.319 -15.097 1 90.06 60 VAL B C 1
ATOM 3033 O O . VAL B 1 60 ? 15.926 -22.701 -14.27 1 90.06 60 VAL B O 1
ATOM 3036 N N . GLU B 1 61 ? 17.969 -22.608 -15.046 1 89.63 61 GLU B N 1
ATOM 3037 C CA . GLU B 1 61 ? 18.461 -23.487 -13.989 1 89.63 61 GLU B CA 1
ATOM 3038 C C . GLU B 1 61 ? 18.269 -22.858 -12.613 1 89.63 61 GLU B C 1
ATOM 3040 O O . GLU B 1 61 ? 17.88 -23.539 -11.662 1 89.63 61 GLU B O 1
ATOM 3045 N N . ARG B 1 62 ? 18.604 -21.602 -12.545 1 89.12 62 ARG B N 1
ATOM 3046 C CA . ARG B 1 62 ? 18.449 -20.902 -11.275 1 89.12 62 ARG B CA 1
ATOM 3047 C C . ARG B 1 62 ? 16.981 -20.818 -10.871 1 89.12 62 ARG B C 1
ATOM 3049 O O . ARG B 1 62 ? 16.647 -20.959 -9.693 1 89.12 62 ARG B O 1
ATOM 3056 N N . PHE B 1 63 ? 16.157 -20.571 -11.843 1 91.72 63 PHE B N 1
ATOM 3057 C CA . PHE B 1 63 ? 14.72 -20.498 -11.608 1 91.72 63 PHE B CA 1
ATOM 3058 C C . PHE B 1 63 ? 14.19 -21.827 -11.082 1 91.72 63 PHE B C 1
ATOM 3060 O O . PHE B 1 63 ? 13.494 -21.865 -10.065 1 91.72 63 PHE B O 1
ATOM 3067 N N . GLU B 1 64 ? 14.522 -22.881 -11.685 1 93.98 64 GLU B N 1
ATOM 3068 C CA . GLU B 1 64 ? 14.072 -24.214 -11.296 1 93.98 64 GLU B CA 1
ATOM 3069 C C . GLU B 1 64 ? 14.655 -24.621 -9.946 1 93.98 64 GLU B C 1
ATOM 3071 O O . GLU B 1 64 ? 13.995 -25.304 -9.16 1 93.98 64 GLU B O 1
ATOM 3076 N N . ARG B 1 65 ? 15.872 -24.15 -9.731 1 91.74 65 ARG B N 1
ATOM 3077 C CA . ARG B 1 65 ? 16.491 -24.418 -8.437 1 91.74 65 ARG B CA 1
ATOM 3078 C C . ARG B 1 65 ? 15.734 -23.719 -7.313 1 91.74 65 ARG B C 1
ATOM 3080 O O . ARG B 1 65 ? 15.564 -24.281 -6.229 1 91.74 65 ARG B O 1
ATOM 3087 N N . SER B 1 66 ? 15.385 -22.524 -7.592 1 93.14 66 SER B N 1
ATOM 3088 C CA . SER B 1 66 ? 14.626 -21.776 -6.595 1 93.14 66 SER B CA 1
ATOM 3089 C C . SER B 1 66 ? 13.314 -22.477 -6.259 1 93.14 66 SER B C 1
ATOM 3091 O O . SER B 1 66 ? 12.919 -22.539 -5.093 1 93.14 66 SER B O 1
ATOM 3093 N N . PHE B 1 67 ? 12.671 -22.981 -7.237 1 95.61 67 PHE B N 1
ATOM 3094 C CA . PHE B 1 67 ? 11.432 -23.728 -7.051 1 95.61 67 PHE B CA 1
ATOM 3095 C C . PHE B 1 67 ? 11.68 -24.993 -6.238 1 95.61 67 PHE B C 1
ATOM 3097 O O . PHE B 1 67 ? 10.965 -25.265 -5.271 1 95.61 67 PHE B O 1
ATOM 3104 N N . ARG B 1 68 ? 12.614 -25.711 -6.601 1 94.06 68 ARG B N 1
ATOM 3105 C CA . ARG B 1 68 ? 12.931 -26.951 -5.901 1 94.06 68 ARG B CA 1
ATOM 3106 C C . ARG B 1 68 ? 13.279 -26.682 -4.44 1 94.06 68 ARG B C 1
ATOM 3108 O O . ARG B 1 68 ? 12.921 -27.465 -3.557 1 94.06 68 ARG B O 1
ATOM 3115 N N . TYR B 1 69 ? 13.992 -25.638 -4.288 1 93.65 69 TYR B N 1
ATOM 3116 C CA . TYR B 1 69 ? 14.344 -25.255 -2.925 1 93.65 69 TYR B CA 1
ATOM 3117 C C . TYR B 1 69 ? 13.095 -25 -2.09 1 93.65 69 TYR B C 1
ATOM 3119 O O . TYR B 1 69 ? 13.002 -25.452 -0.947 1 93.65 69 TYR B O 1
ATOM 3127 N N . ALA B 1 70 ? 12.135 -24.332 -2.623 1 95.01 70 ALA B N 1
ATOM 3128 C CA . ALA B 1 70 ? 10.893 -24.045 -1.908 1 95.01 70 ALA B CA 1
ATOM 3129 C C . ALA B 1 70 ? 10.134 -25.33 -1.591 1 95.01 70 ALA B C 1
ATOM 3131 O O . ALA B 1 70 ? 9.657 -25.516 -0.469 1 95.01 70 ALA B O 1
ATOM 3132 N N . VAL B 1 71 ? 10.031 -26.215 -2.516 1 95.22 71 VAL B N 1
ATOM 3133 C CA . VAL B 1 71 ? 9.316 -27.477 -2.357 1 95.22 71 VAL B CA 1
ATOM 3134 C C . VAL B 1 71 ? 9.959 -28.298 -1.242 1 95.22 71 VAL B C 1
ATOM 3136 O O . VAL B 1 71 ? 9.259 -28.89 -0.416 1 95.22 71 VAL B O 1
ATOM 3139 N N . GLN B 1 72 ? 11.26 -28.28 -1.226 1 93.57 72 GLN B N 1
ATOM 3140 C CA . GLN B 1 72 ? 11.992 -29.05 -0.226 1 93.57 72 GLN B CA 1
ATOM 3141 C C . GLN B 1 72 ? 11.904 -28.391 1.148 1 93.57 72 GLN B C 1
ATOM 3143 O O . GLN B 1 72 ? 11.645 -29.062 2.149 1 93.57 72 GLN B O 1
ATOM 3148 N N . ARG B 1 73 ? 12.101 -27.122 1.172 1 93.25 73 ARG B N 1
ATOM 3149 C CA . ARG B 1 73 ? 12.128 -26.363 2.418 1 93.25 73 ARG B CA 1
ATOM 3150 C C . ARG B 1 73 ? 10.817 -26.516 3.182 1 93.25 73 ARG B C 1
ATOM 3152 O O . ARG B 1 73 ? 10.817 -26.619 4.41 1 93.25 73 ARG B O 1
ATOM 3159 N N . TRP B 1 74 ? 9.73 -26.571 2.454 1 93.2 74 TRP B N 1
ATOM 3160 C CA . TRP B 1 74 ? 8.423 -26.587 3.102 1 93.2 74 TRP B CA 1
ATOM 3161 C C . TRP B 1 74 ? 7.792 -27.973 3.022 1 93.2 74 TRP B C 1
ATOM 3163 O O . TRP B 1 74 ? 6.591 -28.13 3.253 1 93.2 74 TRP B O 1
ATOM 3173 N N . SER B 1 75 ? 8.53 -28.961 2.604 1 93.36 75 SER B N 1
ATOM 3174 C CA . SER B 1 75 ? 8.072 -30.344 2.519 1 93.36 75 SER B CA 1
ATOM 3175 C C . SER B 1 75 ? 6.726 -30.438 1.808 1 93.36 75 SER B C 1
ATOM 3177 O O . SER B 1 75 ? 5.777 -31.02 2.339 1 93.36 75 SER B O 1
ATOM 3179 N N . MET B 1 76 ? 6.717 -29.952 0.6 1 95.08 76 MET B N 1
ATOM 3180 C CA . MET B 1 76 ? 5.449 -29.771 -0.102 1 95.08 76 MET B CA 1
ATOM 3181 C C . MET B 1 76 ? 5.027 -31.057 -0.804 1 95.08 76 MET B C 1
ATOM 3183 O O . MET B 1 76 ? 3.857 -31.224 -1.152 1 95.08 76 MET B O 1
ATOM 3187 N N . LEU B 1 77 ? 5.94 -31.901 -1.057 1 94.35 77 LEU B N 1
ATOM 3188 C CA . LEU B 1 77 ? 5.618 -33.095 -1.831 1 94.35 77 LEU B CA 1
ATOM 3189 C C . LEU B 1 77 ? 6.115 -34.351 -1.123 1 94.35 77 LEU B C 1
ATOM 3191 O O . LEU B 1 77 ? 7.212 -34.36 -0.561 1 94.35 77 LEU B O 1
ATOM 3195 N N . SER B 1 78 ? 5.281 -35.36 -1.173 1 91.81 78 SER B N 1
ATOM 3196 C CA . SER B 1 78 ? 5.614 -36.689 -0.67 1 91.81 78 SER B CA 1
ATOM 3197 C C . SER B 1 78 ? 5.511 -37.738 -1.771 1 91.81 78 SER B C 1
ATOM 3199 O O . SER B 1 78 ? 4.763 -37.563 -2.735 1 91.81 78 SER B O 1
ATOM 3201 N N . HIS B 1 79 ? 6.281 -38.805 -1.548 1 91.79 79 HIS B N 1
ATOM 3202 C CA . HIS B 1 79 ? 6.3 -39.874 -2.54 1 91.79 79 HIS B CA 1
ATOM 3203 C C . HIS B 1 79 ? 4.92 -40.503 -2.698 1 91.79 79 HIS B C 1
ATOM 3205 O O . HIS B 1 79 ? 4.276 -40.854 -1.707 1 91.79 79 HIS B O 1
ATOM 3211 N N . GLY B 1 80 ? 4.481 -40.562 -3.89 1 92.43 80 GLY B N 1
ATOM 3212 C CA . GLY B 1 80 ? 3.25 -41.266 -4.213 1 92.43 80 GLY B CA 1
ATOM 3213 C C . GLY B 1 80 ? 2.004 -40.454 -3.917 1 92.43 80 GLY B C 1
ATOM 3214 O O . GLY B 1 80 ? 0.884 -40.94 -4.089 1 92.43 80 GLY B O 1
ATOM 3215 N N . GLU B 1 81 ? 2.168 -39.255 -3.565 1 93.48 81 GLU B N 1
ATOM 3216 C CA . GLU B 1 81 ? 1.022 -38.444 -3.163 1 93.48 81 GLU B CA 1
ATOM 3217 C C . GLU B 1 81 ? 0.306 -37.859 -4.377 1 93.48 81 GLU B C 1
ATOM 3219 O O . GLU B 1 81 ? 0.9 -37.725 -5.449 1 93.48 81 GLU B O 1
ATOM 3224 N N . ARG B 1 82 ? -0.959 -37.651 -4.144 1 94.85 82 ARG B N 1
ATOM 3225 C CA . ARG B 1 82 ? -1.772 -36.942 -5.126 1 94.85 82 ARG B CA 1
ATOM 3226 C C . ARG B 1 82 ? -1.918 -35.47 -4.756 1 94.85 82 ARG B C 1
ATOM 3228 O O . ARG B 1 82 ? -2.378 -35.143 -3.659 1 94.85 82 ARG B O 1
ATOM 3235 N N . VAL B 1 83 ? -1.485 -34.612 -5.647 1 95.82 83 VAL B N 1
ATOM 3236 C CA . VAL B 1 83 ? -1.513 -33.188 -5.33 1 95.82 83 VAL B CA 1
ATOM 3237 C C . VAL B 1 83 ? -2.318 -32.438 -6.388 1 95.82 83 VAL B C 1
ATOM 3239 O O . VAL B 1 83 ? -2.335 -32.831 -7.557 1 95.82 83 VAL B O 1
ATOM 3242 N N . ALA B 1 84 ? -3.01 -31.388 -5.972 1 97.49 84 ALA B N 1
ATOM 3243 C CA . ALA B 1 84 ? -3.823 -30.567 -6.866 1 97.49 84 ALA B CA 1
ATOM 3244 C C . ALA B 1 84 ? -3.085 -29.293 -7.263 1 97.49 84 ALA B C 1
ATOM 3246 O O . ALA B 1 84 ? -2.352 -28.715 -6.457 1 97.49 84 ALA B O 1
ATOM 3247 N N . VAL B 1 85 ? -3.262 -28.871 -8.49 1 97.79 85 VAL B N 1
ATOM 3248 C CA . VAL B 1 85 ? -2.728 -27.61 -8.993 1 97.79 85 VAL B CA 1
ATOM 3249 C C . VAL B 1 85 ? -3.863 -26.752 -9.547 1 97.79 85 VAL B C 1
ATOM 3251 O O . VAL B 1 85 ? -4.66 -27.219 -10.365 1 97.79 85 VAL B O 1
ATOM 3254 N N . ALA B 1 86 ? -3.957 -25.56 -9.038 1 96.74 86 ALA B N 1
ATOM 3255 C CA . ALA B 1 86 ? -4.95 -24.626 -9.563 1 96.74 86 ALA B CA 1
ATOM 3256 C C . ALA B 1 86 ? -4.412 -23.884 -10.783 1 96.74 86 ALA B C 1
ATOM 3258 O O . ALA B 1 86 ? -3.397 -23.189 -10.697 1 96.74 86 ALA B O 1
ATOM 3259 N N . LEU B 1 87 ? -5.135 -24.036 -11.85 1 93.91 87 LEU B N 1
ATOM 3260 C CA . LEU B 1 87 ? -4.74 -23.399 -13.102 1 93.91 87 LEU B CA 1
ATOM 3261 C C . LEU B 1 87 ? -5.717 -22.29 -13.479 1 93.91 87 LEU B C 1
ATOM 3263 O O . LEU B 1 87 ? -6.877 -22.561 -13.797 1 93.91 87 LEU B O 1
ATOM 3267 N N . SER B 1 88 ? -5.279 -21.078 -13.434 1 87.97 88 SER B N 1
ATOM 3268 C CA . SER B 1 88 ? -6.138 -19.94 -13.746 1 87.97 88 SER B CA 1
ATOM 3269 C C . SER B 1 88 ? -6.061 -19.58 -15.226 1 87.97 88 SER B C 1
ATOM 3271 O O . SER B 1 88 ? -6.906 -18.84 -15.734 1 87.97 88 SER B O 1
ATOM 3273 N N . GLY B 1 89 ? -5.003 -20.082 -15.92 1 84.66 89 GLY B N 1
ATOM 3274 C CA . GLY B 1 89 ? -4.754 -19.668 -17.292 1 84.66 89 GLY B CA 1
ATOM 3275 C C . GLY B 1 89 ? -3.752 -18.534 -17.4 1 84.66 89 GLY B C 1
ATOM 3276 O O . GLY B 1 89 ? -3.351 -18.157 -18.503 1 84.66 89 GLY B O 1
ATOM 3277 N N . GLY B 1 90 ? -3.305 -18.012 -16.304 1 87.12 90 GLY B N 1
ATOM 3278 C CA . GLY B 1 90 ? -2.282 -16.979 -16.31 1 87.12 90 GLY B CA 1
ATOM 3279 C C . GLY B 1 90 ? -0.871 -17.537 -16.336 1 87.12 90 GLY B C 1
ATOM 3280 O O . GLY B 1 90 ? -0.677 -18.752 -16.261 1 87.12 90 GLY B O 1
ATOM 3281 N N . PRO B 1 91 ? 0.045 -16.611 -16.412 1 89.97 91 PRO B N 1
ATOM 3282 C CA . PRO B 1 91 ? 1.433 -17.057 -16.552 1 89.97 91 PRO B CA 1
ATOM 3283 C C . PRO B 1 91 ? 1.948 -17.783 -15.311 1 89.97 91 PRO B C 1
ATOM 3285 O O . PRO B 1 91 ? 2.658 -18.785 -15.427 1 89.97 91 PRO B O 1
ATOM 3288 N N . ALA B 1 92 ? 1.577 -17.382 -14.161 1 93.37 92 ALA B N 1
ATOM 3289 C CA . ALA B 1 92 ? 2.128 -17.951 -12.934 1 93.37 92 ALA B CA 1
ATOM 3290 C C . ALA B 1 92 ? 1.627 -19.376 -12.717 1 93.37 92 ALA B C 1
ATOM 3292 O O . ALA B 1 92 ? 2.402 -20.266 -12.358 1 93.37 92 ALA B O 1
ATOM 3293 N N . SER B 1 93 ? 0.338 -19.543 -12.888 1 93.97 93 SER B N 1
ATOM 3294 C CA . SER B 1 93 ? -0.202 -20.888 -12.712 1 93.97 93 SER B CA 1
ATOM 3295 C C . SER B 1 93 ? 0.323 -21.839 -13.782 1 93.97 93 SER B C 1
ATOM 3297 O O . SER B 1 93 ? 0.552 -23.02 -13.512 1 93.97 93 SER B O 1
ATOM 3299 N N . LEU B 1 94 ? 0.593 -21.346 -14.964 1 92.74 94 LEU B N 1
ATOM 3300 C CA . LEU B 1 94 ? 1.162 -22.166 -16.028 1 92.74 94 LEU B CA 1
ATOM 3301 C C . LEU B 1 94 ? 2.607 -22.536 -15.716 1 92.74 94 LEU B C 1
ATOM 3303 O O . LEU B 1 94 ? 3.026 -23.673 -15.95 1 92.74 94 LEU B O 1
ATOM 3307 N N . ALA B 1 95 ? 3.302 -21.568 -15.265 1 94.82 95 ALA B N 1
ATOM 3308 C CA . ALA B 1 95 ? 4.684 -21.849 -14.884 1 94.82 95 ALA B CA 1
ATOM 3309 C C . ALA B 1 95 ? 4.745 -22.901 -13.78 1 94.82 95 ALA B C 1
ATOM 3311 O O . ALA B 1 95 ? 5.615 -23.775 -13.794 1 94.82 95 ALA B O 1
ATOM 3312 N N . LEU B 1 96 ? 3.841 -22.806 -12.859 1 96.9 96 LEU B N 1
ATOM 3313 C CA . LEU B 1 96 ? 3.78 -23.775 -11.77 1 96.9 96 LEU B CA 1
ATOM 3314 C C . LEU B 1 96 ? 3.547 -25.183 -12.307 1 96.9 96 LEU B C 1
ATOM 3316 O O . LEU B 1 96 ? 4.207 -26.132 -11.88 1 96.9 96 LEU B O 1
ATOM 3320 N N . LEU B 1 97 ? 2.639 -25.304 -13.207 1 95.76 97 LEU B N 1
ATOM 3321 C CA . LEU B 1 97 ? 2.37 -26.604 -13.811 1 95.76 97 LEU B CA 1
ATOM 3322 C C . LEU B 1 97 ? 3.601 -27.131 -14.541 1 95.76 97 LEU B C 1
ATOM 3324 O O . LEU B 1 97 ? 3.935 -28.312 -14.43 1 95.76 97 LEU B O 1
ATOM 3328 N N . GLU B 1 98 ? 4.272 -26.259 -15.259 1 94.14 98 GLU B N 1
ATOM 3329 C CA . GLU B 1 98 ? 5.497 -26.627 -15.963 1 94.14 98 GLU B CA 1
ATOM 3330 C C . GLU B 1 98 ? 6.557 -27.14 -14.994 1 94.14 98 GLU B C 1
ATOM 3332 O O . GLU B 1 98 ? 7.237 -28.128 -15.276 1 94.14 98 GLU B O 1
ATOM 3337 N N . LEU B 1 99 ? 6.685 -26.501 -13.949 1 96.43 99 LEU B N 1
ATOM 3338 C CA . LEU B 1 99 ? 7.695 -26.843 -12.953 1 96.43 99 LEU B CA 1
ATOM 3339 C C . LEU B 1 99 ? 7.371 -28.175 -12.285 1 96.43 99 LEU B C 1
ATOM 3341 O O . LEU B 1 99 ? 8.258 -29.009 -12.091 1 96.43 99 LEU B O 1
ATOM 3345 N N . LEU B 1 100 ? 6.096 -28.375 -11.91 1 96.61 100 LEU B N 1
ATOM 3346 C CA . LEU B 1 100 ? 5.688 -29.627 -11.282 1 96.61 100 LEU B CA 1
ATOM 3347 C C . LEU B 1 100 ? 5.851 -30.797 -12.246 1 96.61 100 LEU B C 1
ATOM 3349 O O . LEU B 1 100 ? 6.301 -31.875 -11.85 1 96.61 100 LEU B O 1
ATOM 3353 N N . HIS B 1 101 ? 5.476 -30.51 -13.432 1 94.32 101 HIS B N 1
ATOM 3354 C CA . HIS B 1 101 ? 5.665 -31.532 -14.455 1 94.32 101 HIS B CA 1
ATOM 3355 C C . HIS B 1 101 ? 7.143 -31.855 -14.645 1 94.32 101 HIS B C 1
ATOM 3357 O O . HIS B 1 101 ? 7.513 -33.02 -14.81 1 94.32 101 HIS B O 1
ATOM 3363 N N . GLY B 1 102 ? 7.96 -30.795 -14.664 1 92.49 102 GLY B N 1
ATOM 3364 C CA . GLY B 1 102 ? 9.4 -30.983 -14.743 1 92.49 102 GLY B CA 1
ATOM 3365 C C . GLY B 1 102 ? 9.963 -31.772 -13.577 1 92.49 102 GLY B C 1
ATOM 3366 O O . GLY B 1 102 ? 10.883 -32.574 -13.75 1 92.49 102 GLY B O 1
ATOM 3367 N N . LEU B 1 103 ? 9.434 -31.552 -12.495 1 93.13 103 LEU B N 1
ATOM 3368 C CA . LEU B 1 103 ? 9.874 -32.284 -11.312 1 93.13 103 LEU B CA 1
ATOM 3369 C C . LEU B 1 103 ? 9.549 -33.769 -11.439 1 93.13 103 LEU B C 1
ATOM 3371 O O . LEU B 1 103 ? 10.339 -34.619 -11.022 1 93.13 103 LEU B O 1
ATOM 3375 N N . ARG B 1 104 ? 8.422 -34.112 -11.96 1 92.19 104 ARG B N 1
ATOM 3376 C CA . ARG B 1 104 ? 8.002 -35.494 -12.168 1 92.19 104 ARG B CA 1
ATOM 3377 C C . ARG B 1 104 ? 8.895 -36.19 -13.19 1 92.19 104 ARG B C 1
ATOM 3379 O O . ARG B 1 104 ? 9.184 -37.381 -13.06 1 92.19 104 ARG B O 1
ATOM 3386 N N . ARG B 1 105 ? 9.346 -35.442 -14.129 1 89.24 105 ARG B N 1
ATOM 3387 C CA . ARG B 1 105 ? 10.144 -36.004 -15.214 1 89.24 105 ARG B CA 1
ATOM 3388 C C . ARG B 1 105 ? 11.631 -35.96 -14.879 1 89.24 105 ARG B C 1
ATOM 3390 O O . ARG B 1 105 ? 12.422 -36.719 -15.443 1 89.24 105 ARG B O 1
ATOM 3397 N N . GLY B 1 106 ? 11.966 -35.117 -13.977 1 87.04 106 GLY B N 1
ATOM 3398 C CA . GLY B 1 106 ? 13.37 -34.828 -13.734 1 87.04 106 GLY B CA 1
ATOM 3399 C C . GLY B 1 106 ? 13.905 -33.699 -14.594 1 87.04 106 GLY B C 1
ATOM 3400 O O . GLY B 1 106 ? 13.953 -33.816 -15.821 1 87.04 106 GLY B O 1
ATOM 3401 N N . PHE B 1 107 ? 14.3 -32.627 -13.955 1 82.68 107 PHE B N 1
ATOM 3402 C CA . PHE B 1 107 ? 14.81 -31.466 -14.675 1 82.68 107 PHE B CA 1
ATOM 3403 C C . PHE B 1 107 ? 16.118 -31.799 -15.383 1 82.68 107 PHE B C 1
ATOM 3405 O O . PHE B 1 107 ? 16.961 -32.513 -14.837 1 82.68 107 PHE B O 1
ATOM 3412 N N . ALA B 1 108 ? 16.203 -31.408 -16.6 1 75.73 108 ALA B N 1
ATOM 3413 C CA . ALA B 1 108 ? 17.447 -31.562 -17.35 1 75.73 108 ALA B CA 1
ATOM 3414 C C . ALA B 1 108 ? 18.352 -30.347 -17.167 1 75.73 108 ALA B C 1
ATOM 3416 O O . ALA B 1 108 ? 17.919 -29.208 -17.362 1 75.73 108 ALA B O 1
ATOM 3417 N N . HIS B 1 109 ? 19.42 -30.586 -16.444 1 69.94 109 HIS B N 1
ATOM 3418 C CA . HIS B 1 109 ? 20.37 -29.488 -16.315 1 69.94 109 HIS B CA 1
ATOM 3419 C C . HIS B 1 109 ? 21.713 -29.845 -16.943 1 69.94 109 HIS B C 1
ATOM 3421 O O . HIS B 1 109 ? 21.925 -30.986 -17.36 1 69.94 109 HIS B O 1
ATOM 3427 N N . HIS B 1 110 ? 22.514 -28.825 -17.211 1 60.71 110 HIS B N 1
ATOM 3428 C CA . HIS B 1 110 ? 23.816 -29.017 -17.84 1 60.71 110 HIS B CA 1
ATOM 3429 C C . HIS B 1 110 ? 24.671 -29.999 -17.046 1 60.71 110 HIS B C 1
ATOM 3431 O O . HIS B 1 110 ? 25.542 -30.666 -17.61 1 60.71 110 HIS B O 1
ATOM 3437 N N . LYS B 1 111 ? 24.44 -30.024 -15.692 1 58.54 111 LYS B N 1
ATOM 3438 C CA . LYS B 1 111 ? 25.316 -30.87 -14.887 1 58.54 111 LYS B CA 1
ATOM 3439 C C . LYS B 1 111 ? 24.672 -32.226 -14.614 1 58.54 111 LYS B C 1
ATOM 3441 O O . LYS B 1 111 ? 25.203 -33.028 -13.844 1 58.54 111 LYS B O 1
ATOM 3446 N N . GLY B 1 112 ? 23.604 -32.367 -15.322 1 67.25 112 GLY B N 1
ATOM 3447 C CA . GLY B 1 112 ? 22.945 -33.655 -15.17 1 67.25 112 GLY B CA 1
ATOM 3448 C C . GLY B 1 112 ? 21.454 -33.536 -14.92 1 67.25 112 GLY B C 1
ATOM 3449 O O . GLY B 1 112 ? 20.869 -32.468 -15.115 1 67.25 112 GLY B O 1
ATOM 3450 N N . LYS B 1 113 ? 20.818 -34.762 -14.783 1 71.54 113 LYS B N 1
ATOM 3451 C CA . LYS B 1 113 ? 19.372 -34.836 -14.592 1 71.54 113 LYS B CA 1
ATOM 3452 C C . LYS B 1 113 ? 19.021 -35.015 -13.118 1 71.54 113 LYS B C 1
ATOM 3454 O O . LYS B 1 113 ? 19.664 -35.793 -12.411 1 71.54 113 LYS B O 1
ATOM 3459 N N . ILE B 1 114 ? 18.189 -34.211 -12.619 1 79.56 114 ILE B N 1
ATOM 3460 C CA . ILE B 1 114 ? 17.663 -34.324 -11.263 1 79.56 114 ILE B CA 1
ATOM 3461 C C . ILE B 1 114 ? 16.704 -35.51 -11.179 1 79.56 114 ILE B C 1
ATOM 3463 O O . ILE B 1 114 ? 15.935 -35.762 -12.109 1 79.56 114 ILE B O 1
ATOM 3467 N N . ARG B 1 115 ? 16.788 -36.24 -10.141 1 82.74 115 ARG B N 1
ATOM 3468 C CA . ARG B 1 115 ? 15.966 -37.431 -9.95 1 82.74 115 ARG B CA 1
ATOM 3469 C C . ARG B 1 115 ? 14.483 -37.079 -9.956 1 82.74 115 ARG B C 1
ATOM 3471 O O . ARG B 1 115 ? 14.055 -36.156 -9.259 1 82.74 115 ARG B O 1
ATOM 3478 N N . PRO B 1 116 ? 13.795 -37.787 -10.764 1 87.62 116 PRO B N 1
ATOM 3479 C CA . PRO B 1 116 ? 12.346 -37.572 -10.81 1 87.62 116 PRO B CA 1
ATOM 3480 C C . PRO B 1 116 ? 11.662 -37.877 -9.479 1 87.62 116 PRO B C 1
ATOM 3482 O O . PRO B 1 116 ? 12.126 -38.736 -8.725 1 87.62 116 PRO B O 1
ATOM 3485 N N . LYS B 1 117 ? 10.677 -37.105 -9.206 1 90.56 117 LYS B N 1
ATOM 3486 C CA . LYS B 1 117 ? 9.817 -37.362 -8.054 1 90.56 117 LYS B CA 1
ATOM 3487 C C . LYS B 1 117 ? 8.512 -38.029 -8.48 1 90.56 117 LYS B C 1
ATOM 3489 O O . LYS B 1 117 ? 7.954 -37.698 -9.528 1 90.56 117 LYS B O 1
ATOM 3494 N N . HIS B 1 118 ? 8.103 -38.968 -7.653 1 93.13 118 HIS B N 1
ATOM 3495 C CA . HIS B 1 118 ? 6.907 -39.73 -7.993 1 93.13 118 HIS B CA 1
ATOM 3496 C C . HIS B 1 118 ? 5.688 -39.208 -7.239 1 93.13 118 HIS B C 1
ATOM 3498 O O . HIS B 1 118 ? 5.535 -39.467 -6.043 1 93.13 118 HIS B O 1
ATOM 3504 N N . PHE B 1 119 ? 4.842 -38.546 -7.931 1 94.52 119 PHE B N 1
ATOM 3505 C CA . PHE B 1 119 ? 3.57 -38.054 -7.415 1 94.52 119 PHE B CA 1
ATOM 3506 C C . PHE B 1 119 ? 2.574 -37.839 -8.548 1 94.52 119 PHE B C 1
ATOM 3508 O O . PHE B 1 119 ? 2.944 -37.878 -9.723 1 94.52 119 PHE B O 1
ATOM 3515 N N . GLU B 1 120 ? 1.339 -37.75 -8.189 1 95.83 120 GLU B N 1
ATOM 3516 C CA . GLU B 1 120 ? 0.282 -37.548 -9.175 1 95.83 120 GLU B CA 1
ATOM 3517 C C . GLU B 1 120 ? -0.216 -36.105 -9.162 1 95.83 120 GLU B C 1
ATOM 3519 O O . GLU B 1 120 ? -0.386 -35.511 -8.096 1 95.83 120 GLU B O 1
ATOM 3524 N N . ILE B 1 121 ? -0.397 -35.558 -10.357 1 96.71 121 ILE B N 1
ATOM 3525 C CA . ILE B 1 121 ? -0.878 -34.186 -10.481 1 96.71 121 ILE B CA 1
ATOM 3526 C C . ILE B 1 121 ? -2.338 -34.191 -10.928 1 96.71 121 ILE B C 1
ATOM 3528 O O . ILE B 1 121 ? -2.692 -34.849 -11.909 1 96.71 121 ILE B O 1
ATOM 3532 N N . VAL B 1 122 ? -3.138 -33.525 -10.198 1 97.31 122 VAL B N 1
ATOM 3533 C CA . VAL B 1 122 ? -4.515 -33.254 -10.598 1 97.31 122 VAL B CA 1
ATOM 3534 C C . VAL B 1 122 ? -4.685 -31.764 -10.885 1 97.31 122 VAL B C 1
ATOM 3536 O O . VAL B 1 122 ? -4.378 -30.922 -10.037 1 97.31 122 VAL B O 1
ATOM 3539 N N . VAL B 1 123 ? -5.14 -31.41 -12.08 1 97.79 123 VAL B N 1
ATOM 3540 C CA . VAL B 1 123 ? -5.229 -30.01 -12.485 1 97.79 123 VAL B CA 1
ATOM 3541 C C . VAL B 1 123 ? -6.668 -29.521 -12.341 1 97.79 123 VAL B C 1
ATOM 3543 O O . VAL B 1 123 ? -7.593 -30.123 -12.893 1 97.79 123 VAL B O 1
ATOM 3546 N N . PHE B 1 124 ? -6.82 -28.433 -11.581 1 97.32 124 PHE B N 1
ATOM 3547 C CA . PHE B 1 124 ? -8.129 -27.824 -11.373 1 97.32 124 PHE B CA 1
ATOM 3548 C C . PHE B 1 124 ? -8.226 -26.489 -12.102 1 97.32 124 PHE B C 1
ATOM 3550 O O . PHE B 1 124 ? -7.257 -25.729 -12.148 1 97.32 124 PHE B O 1
ATOM 3557 N N . HIS B 1 125 ? -9.405 -26.223 -12.686 1 95.31 125 HIS B N 1
ATOM 3558 C CA . HIS B 1 125 ? -9.703 -24.926 -13.283 1 95.31 125 HIS B CA 1
ATOM 3559 C C . HIS B 1 125 ? -11.139 -24.502 -12.991 1 95.31 125 HIS B C 1
ATOM 3561 O O . HIS B 1 125 ? -12.08 -25.25 -13.267 1 95.31 125 HIS B O 1
ATOM 3567 N N . VAL B 1 126 ? -11.241 -23.326 -12.391 1 94.02 126 VAL B N 1
ATOM 3568 C CA . VAL B 1 126 ? -12.561 -22.74 -12.181 1 94.02 126 VAL B CA 1
ATOM 3569 C C . VAL B 1 126 ? -12.875 -21.758 -13.307 1 94.02 126 VAL B C 1
ATOM 3571 O O . VAL B 1 126 ? -12.136 -20.795 -13.524 1 94.02 126 VAL B O 1
ATOM 3574 N N . ILE B 1 127 ? -13.966 -22.027 -13.977 1 91.71 127 ILE B N 1
ATOM 3575 C CA . ILE B 1 127 ? -14.35 -21.142 -15.072 1 91.71 127 ILE B CA 1
ATOM 3576 C C . ILE B 1 127 ? -14.99 -19.874 -14.51 1 91.71 127 ILE B C 1
ATOM 3578 O O . ILE B 1 127 ? -16.12 -19.907 -14.018 1 91.71 127 ILE B O 1
ATOM 3582 N N . VAL B 1 128 ? -14.264 -18.858 -14.57 1 85.94 128 VAL B N 1
ATOM 3583 C CA . VAL B 1 128 ? -14.761 -17.554 -14.143 1 85.94 128 VAL B CA 1
ATOM 3584 C C . VAL B 1 128 ? -15.326 -16.798 -15.343 1 85.94 128 VAL B C 1
ATOM 3586 O O . VAL B 1 128 ? -14.643 -16.629 -16.356 1 85.94 128 VAL B O 1
ATOM 3589 N N . PRO B 1 129 ? -16.518 -16.372 -15.227 1 83.46 129 PRO B N 1
ATOM 3590 C CA . PRO B 1 129 ? -17.124 -15.656 -16.351 1 83.46 129 PRO B CA 1
ATOM 3591 C C . PRO B 1 129 ? -16.391 -14.36 -16.69 1 83.46 129 PRO B C 1
ATOM 3593 O O . PRO B 1 129 ? -15.763 -13.755 -15.817 1 83.46 129 PRO B O 1
ATOM 3596 N N . ALA B 1 130 ? -16.588 -13.87 -17.907 1 75.37 130 ALA B N 1
ATOM 3597 C CA . ALA B 1 130 ? -15.93 -12.662 -18.397 1 75.37 130 ALA B CA 1
ATOM 3598 C C . ALA B 1 130 ? -16.348 -11.441 -17.583 1 75.37 130 ALA B C 1
ATOM 3600 O O . ALA B 1 130 ? -15.549 -10.525 -17.371 1 75.37 130 ALA B O 1
ATOM 3601 N N . GLY B 1 131 ? -17.544 -11.454 -17.106 1 73.51 131 GLY B N 1
ATOM 3602 C CA . GLY B 1 131 ? -18.042 -10.337 -16.32 1 73.51 131 GLY B CA 1
ATOM 3603 C C . GLY B 1 131 ? -17.332 -10.18 -14.989 1 73.51 131 GLY B C 1
ATOM 3604 O O . GLY B 1 131 ? -17.393 -9.117 -14.368 1 73.51 131 GLY B O 1
ATOM 3605 N N . TYR B 1 132 ? -16.716 -11.278 -14.635 1 76.88 132 TYR B N 1
ATOM 3606 C CA . TYR B 1 132 ? -15.989 -11.251 -13.371 1 76.88 132 TYR B CA 1
ATOM 3607 C C . TYR B 1 132 ? -14.484 -11.243 -13.608 1 76.88 132 TYR B C 1
ATOM 3609 O O . TYR B 1 132 ? -13.703 -11.507 -12.691 1 76.88 132 TYR B O 1
ATOM 3617 N N . GLY B 1 133 ? -14.07 -11.041 -14.853 1 73.7 133 GLY B N 1
ATOM 3618 C CA . GLY B 1 133 ? -12.657 -10.914 -15.169 1 73.7 133 GLY B CA 1
ATOM 3619 C C . GLY B 1 133 ? -12.035 -12.209 -15.656 1 73.7 133 GLY B C 1
ATOM 3620 O O . GLY B 1 133 ? -10.819 -12.289 -15.843 1 73.7 133 GLY B O 1
ATOM 3621 N N . GLY B 1 134 ? -12.848 -13.179 -15.84 1 79.08 134 GLY B N 1
ATOM 3622 C CA . GLY B 1 134 ? -12.323 -14.445 -16.329 1 79.08 134 GLY B CA 1
ATOM 3623 C C . GLY B 1 134 ? -12.425 -14.591 -17.835 1 79.08 134 GLY B C 1
ATOM 3624 O O . GLY B 1 134 ? -12.758 -13.633 -18.536 1 79.08 134 GLY B O 1
ATOM 3625 N N . ASN B 1 135 ? -12.002 -15.71 -18.327 1 78.6 135 ASN B N 1
ATOM 3626 C CA . ASN B 1 135 ? -12.009 -15.985 -19.76 1 78.6 135 ASN B CA 1
ATOM 3627 C C . ASN B 1 135 ? -13.196 -16.858 -20.158 1 78.6 135 ASN B C 1
ATOM 3629 O O . ASN B 1 135 ? -13.307 -17.272 -21.314 1 78.6 135 ASN B O 1
ATOM 3633 N N . GLY B 1 136 ? -13.977 -17.201 -19.305 1 83.03 136 GLY B N 1
ATOM 3634 C CA . GLY B 1 136 ? -15.196 -17.946 -19.578 1 83.03 136 GLY B CA 1
ATOM 3635 C C . GLY B 1 136 ? -14.935 -19.337 -20.125 1 83.03 136 GLY B C 1
ATOM 3636 O O . GLY B 1 136 ? -13.845 -19.885 -19.949 1 83.03 136 GLY B O 1
ATOM 3637 N N . ALA B 1 137 ? -15.973 -19.926 -20.75 1 84.14 137 ALA B N 1
ATOM 3638 C CA . ALA B 1 137 ? -15.944 -21.299 -21.247 1 84.14 137 ALA B CA 1
ATOM 3639 C C . ALA B 1 137 ? -14.942 -21.448 -22.388 1 84.14 137 ALA B C 1
ATOM 3641 O O . ALA B 1 137 ? -14.276 -22.479 -22.507 1 84.14 137 ALA B O 1
ATOM 3642 N N . SER B 1 138 ? -14.835 -20.455 -23.21 1 82.85 138 SER B N 1
ATOM 3643 C CA . SER B 1 138 ? -13.909 -20.511 -24.336 1 82.85 138 SER B CA 1
ATOM 3644 C C . SER B 1 138 ? -12.462 -20.566 -23.859 1 82.85 138 SER B C 1
ATOM 3646 O O . SER B 1 138 ? -11.653 -21.323 -24.4 1 82.85 138 SER B O 1
ATOM 3648 N N . GLY B 1 139 ? -12.203 -19.796 -22.925 1 85.05 139 GLY B N 1
ATOM 3649 C CA . GLY B 1 139 ? -10.868 -19.831 -22.35 1 85.05 139 GLY B CA 1
ATOM 3650 C C . GLY B 1 139 ? -10.537 -21.156 -21.69 1 85.05 139 GLY B C 1
ATOM 3651 O O . GLY B 1 139 ? -9.412 -21.647 -21.801 1 85.05 139 GLY B O 1
ATOM 3652 N N . ALA B 1 140 ? -11.524 -21.727 -21.086 1 88.76 140 ALA B N 1
ATOM 3653 C CA . ALA B 1 140 ? -11.337 -23.008 -20.409 1 88.76 140 ALA B CA 1
ATOM 3654 C C . ALA B 1 140 ? -11.021 -24.116 -21.409 1 88.76 140 ALA B C 1
ATOM 3656 O O . ALA B 1 140 ? -10.166 -24.967 -21.152 1 88.76 140 ALA B O 1
ATOM 3657 N N . ALA B 1 141 ? -11.675 -24.102 -22.491 1 89.41 141 ALA B N 1
ATOM 3658 C CA . ALA B 1 141 ? -11.449 -25.113 -23.52 1 89.41 141 ALA B CA 1
ATOM 3659 C C . ALA B 1 141 ? -10.037 -25.011 -24.089 1 89.41 141 ALA B C 1
ATOM 3661 O O . ALA B 1 141 ? -9.38 -26.029 -24.322 1 89.41 141 ALA B O 1
ATOM 3662 N N . ALA B 1 142 ? -9.633 -23.804 -24.331 1 86.81 142 ALA B N 1
ATOM 3663 C CA . ALA B 1 142 ? -8.284 -23.585 -24.845 1 86.81 142 ALA B CA 1
ATOM 3664 C C . ALA B 1 142 ? -7.233 -24.071 -23.851 1 86.81 142 ALA B C 1
ATOM 3666 O O . ALA B 1 142 ? -6.228 -24.669 -24.242 1 86.81 142 ALA B O 1
ATOM 3667 N N . LEU B 1 143 ? -7.521 -23.842 -22.667 1 89.38 143 LEU B N 1
ATOM 3668 C CA . LEU B 1 143 ? -6.601 -24.246 -21.609 1 89.38 143 LEU B CA 1
ATOM 3669 C C . LEU B 1 143 ? -6.526 -25.766 -21.506 1 89.38 143 LEU B C 1
ATOM 3671 O O . LEU B 1 143 ? -5.44 -26.328 -21.347 1 89.38 143 LEU B O 1
ATOM 3675 N N . GLN B 1 144 ? -7.649 -26.386 -21.564 1 91.82 144 GLN B N 1
ATOM 3676 C CA . GLN B 1 144 ? -7.71 -27.843 -21.515 1 91.82 144 GLN B CA 1
ATOM 3677 C C . GLN B 1 144 ? -6.915 -28.466 -22.659 1 91.82 144 GLN B C 1
ATOM 3679 O O . GLN B 1 144 ? -6.169 -29.426 -22.454 1 91.82 144 GLN B O 1
ATOM 3684 N N . ALA B 1 145 ? -7.043 -27.89 -23.776 1 91.03 145 ALA B N 1
ATOM 3685 C CA . ALA B 1 145 ? -6.335 -28.397 -24.949 1 91.03 145 ALA B CA 1
ATOM 3686 C C . ALA B 1 145 ? -4.825 -28.244 -24.786 1 91.03 145 ALA B C 1
ATOM 3688 O O . ALA B 1 145 ? -4.064 -29.16 -25.105 1 91.03 145 ALA B O 1
ATOM 3689 N N . LEU B 1 146 ? -4.471 -27.165 -24.298 1 87.68 146 LEU B N 1
ATOM 3690 C CA . LEU B 1 146 ? -3.053 -26.878 -24.108 1 87.68 146 LEU B CA 1
ATOM 3691 C C . LEU B 1 146 ? -2.431 -27.848 -23.109 1 87.68 146 LEU B C 1
ATOM 3693 O O . LEU B 1 146 ? -1.354 -28.395 -23.358 1 87.68 146 LEU B O 1
ATOM 3697 N N . VAL B 1 147 ? -3.059 -28.054 -22.051 1 92.76 147 VAL B N 1
ATOM 3698 C CA . VAL B 1 147 ? -2.547 -28.897 -20.976 1 92.76 147 VAL B CA 1
ATOM 3699 C C . VAL B 1 147 ? -2.48 -30.349 -21.444 1 92.76 147 VAL B C 1
ATOM 3701 O O . VAL B 1 147 ? -1.509 -31.055 -21.162 1 92.76 147 VAL B O 1
ATOM 3704 N N . GLN B 1 148 ? -3.505 -30.769 -22.145 1 94.16 148 GLN B N 1
ATOM 3705 C CA . GLN B 1 148 ? -3.527 -32.13 -22.671 1 94.16 148 GLN B CA 1
ATOM 3706 C C . GLN B 1 148 ? -2.406 -32.345 -23.684 1 94.16 148 GLN B C 1
ATOM 3708 O O . GLN B 1 148 ? -1.724 -33.372 -23.655 1 94.16 148 GLN B O 1
ATOM 3713 N N . GLU B 1 149 ? -2.223 -31.467 -24.509 1 91.93 149 GLU B N 1
ATOM 3714 C CA . GLU B 1 149 ? -1.231 -31.584 -25.573 1 91.93 149 GLU B CA 1
ATOM 3715 C C . GLU B 1 149 ? 0.187 -31.573 -25.009 1 91.93 149 GLU B C 1
ATOM 3717 O O . GLU B 1 149 ? 1.028 -32.378 -25.415 1 91.93 149 GLU B O 1
ATOM 3722 N N . ARG B 1 150 ? 0.415 -30.731 -24.099 1 90.22 150 ARG B N 1
ATOM 3723 C CA . ARG B 1 150 ? 1.784 -30.502 -23.649 1 90.22 150 ARG B CA 1
ATOM 3724 C C . ARG B 1 150 ? 2.16 -31.463 -22.526 1 90.22 150 ARG B C 1
ATOM 3726 O O . ARG B 1 150 ? 3.307 -31.907 -22.44 1 90.22 150 ARG B O 1
ATOM 3733 N N . TYR B 1 151 ? 1.177 -31.78 -21.687 1 93.11 151 TYR B N 1
ATOM 3734 C CA . TYR B 1 151 ? 1.545 -32.505 -20.476 1 93.11 151 TYR B CA 1
ATOM 3735 C C . TYR B 1 151 ? 0.853 -33.862 -20.421 1 93.11 151 TYR B C 1
ATOM 3737 O O . TYR B 1 151 ? 1.209 -34.715 -19.605 1 93.11 151 TYR B O 1
ATOM 3745 N N . GLY B 1 152 ? -0.155 -34.042 -21.259 1 94.01 152 GLY B N 1
ATOM 3746 C CA . GLY B 1 152 ? -0.925 -35.275 -21.201 1 94.01 152 GLY B CA 1
ATOM 3747 C C . GLY B 1 152 ? -1.788 -35.382 -19.958 1 94.01 152 GLY B C 1
ATOM 3748 O O . GLY B 1 152 ? -2.031 -36.481 -19.457 1 94.01 152 GLY B O 1
ATOM 3749 N N . LEU B 1 153 ? -2.174 -34.263 -19.404 1 95.45 153 LEU B N 1
ATOM 3750 C CA . LEU B 1 153 ? -2.977 -34.218 -18.186 1 95.45 153 LEU B CA 1
ATOM 3751 C C . LEU B 1 153 ? -4.397 -33.754 -18.488 1 95.45 153 LEU B C 1
ATOM 3753 O O . LEU B 1 153 ? -4.628 -33.048 -19.473 1 95.45 153 LEU B O 1
ATOM 3757 N N . THR B 1 154 ? -5.3 -34.162 -17.677 1 94.78 154 THR B N 1
ATOM 3758 C CA . THR B 1 154 ? -6.688 -33.723 -17.773 1 94.78 154 THR B CA 1
ATOM 3759 C C . THR B 1 154 ? -6.956 -32.562 -16.82 1 94.78 154 THR B C 1
ATOM 3761 O O . THR B 1 154 ? -6.548 -32.599 -15.658 1 94.78 154 THR B O 1
ATOM 3764 N N . VAL B 1 155 ? -7.612 -31.578 -17.366 1 95.61 155 VAL B N 1
ATOM 3765 C CA . VAL B 1 155 ? -8.029 -30.452 -16.537 1 95.61 155 VAL B CA 1
ATOM 3766 C C . VAL B 1 155 ? -9.459 -30.673 -16.048 1 95.61 155 VAL B C 1
ATOM 3768 O O . VAL B 1 155 ? -10.377 -30.844 -16.853 1 95.61 155 VAL B O 1
ATOM 3771 N N . HIS B 1 156 ? -9.607 -30.712 -14.751 1 95.72 156 HIS B N 1
ATOM 3772 C CA . HIS B 1 156 ? -10.94 -30.786 -14.162 1 95.72 156 HIS B CA 1
ATOM 3773 C C . HIS B 1 156 ? -11.523 -29.394 -13.941 1 95.72 156 HIS B C 1
ATOM 3775 O O . HIS B 1 156 ? -10.936 -28.577 -13.229 1 95.72 156 HIS B O 1
ATOM 3781 N N . THR B 1 157 ? -12.658 -29.154 -14.48 1 94.15 157 THR B N 1
ATOM 3782 C CA . THR B 1 157 ? -13.208 -27.803 -14.469 1 94.15 157 THR B CA 1
ATOM 3783 C C . THR B 1 157 ? -14.479 -27.743 -13.627 1 94.15 157 THR B C 1
ATOM 3785 O O . THR B 1 157 ? -15.148 -28.76 -13.43 1 94.15 157 THR B O 1
ATOM 3788 N N . VAL B 1 158 ? -14.663 -26.601 -13.019 1 91.23 158 VAL B N 1
ATOM 3789 C CA . VAL B 1 158 ? -15.955 -26.24 -12.445 1 91.23 158 VAL B CA 1
ATOM 3790 C C . VAL B 1 158 ? -16.668 -25.247 -13.361 1 91.23 158 VAL B C 1
ATOM 3792 O O . VAL B 1 158 ? -16.093 -24.227 -13.748 1 91.23 158 VAL B O 1
ATOM 3795 N N . ASP B 1 159 ? -17.891 -25.537 -13.577 1 85.74 159 ASP B N 1
ATOM 3796 C CA . ASP B 1 159 ? -18.651 -24.783 -14.569 1 85.74 159 ASP B CA 1
ATOM 3797 C C . ASP B 1 159 ? -18.958 -23.373 -14.071 1 85.74 159 ASP B C 1
ATOM 3799 O O . ASP B 1 159 ? -19.062 -23.144 -12.864 1 85.74 159 ASP B O 1
ATOM 3803 N N . GLU B 1 160 ? -19.16 -22.648 -15.023 1 84.49 160 GLU B N 1
ATOM 3804 C CA . GLU B 1 160 ? -19.459 -21.238 -14.792 1 84.49 160 GLU B CA 1
ATOM 3805 C C . GLU B 1 160 ? -20.757 -21.071 -14.006 1 84.49 160 GLU B C 1
ATOM 3807 O O . GLU B 1 160 ? -20.895 -20.134 -13.217 1 84.49 160 GLU B O 1
ATOM 3812 N N . ALA B 1 161 ? -21.58 -22.008 -14.202 1 82.28 161 ALA B N 1
ATOM 3813 C CA . ALA B 1 161 ? -22.88 -21.941 -13.54 1 82.28 161 ALA B CA 1
ATOM 3814 C C . ALA B 1 161 ? -22.73 -22.043 -12.025 1 82.28 161 ALA B C 1
ATOM 3816 O O . ALA B 1 161 ? -23.451 -21.379 -11.277 1 82.28 161 ALA B O 1
ATOM 3817 N N . LEU B 1 162 ? -21.868 -22.862 -11.62 1 83.93 162 LEU B N 1
ATOM 3818 C CA . LEU B 1 162 ? -21.652 -23.017 -10.186 1 83.93 162 LEU B CA 1
ATOM 3819 C C . LEU B 1 162 ? -21.011 -21.766 -9.594 1 83.93 162 LEU B C 1
ATOM 3821 O O . LEU B 1 162 ? -21.332 -21.371 -8.471 1 83.93 162 LEU B O 1
ATOM 3825 N N . PHE B 1 163 ? -20.143 -21.18 -10.352 1 85.29 163 PHE B N 1
ATOM 3826 C CA . PHE B 1 163 ? -19.547 -19.915 -9.938 1 85.29 163 PHE B CA 1
ATOM 3827 C C . PHE B 1 163 ? -20.618 -18.846 -9.755 1 85.29 163 PHE B C 1
ATOM 3829 O O . PHE B 1 163 ? -20.653 -18.164 -8.728 1 85.29 163 PHE B O 1
ATOM 3836 N N . LEU B 1 164 ? -21.465 -18.747 -10.667 1 79.91 164 LEU B N 1
ATOM 3837 C CA . LEU B 1 164 ? -22.503 -17.723 -10.653 1 79.91 164 LEU B CA 1
ATOM 3838 C C . LEU B 1 164 ? -23.49 -17.964 -9.515 1 79.91 164 LEU B C 1
ATOM 3840 O O . LEU B 1 164 ? -23.958 -17.015 -8.883 1 79.91 164 LEU B O 1
ATOM 3844 N N . ALA B 1 165 ? -23.74 -19.202 -9.306 1 80.99 165 ALA B N 1
ATOM 3845 C CA . ALA B 1 165 ? -24.65 -19.543 -8.216 1 80.99 165 ALA B CA 1
ATOM 3846 C C . ALA B 1 165 ? -24.089 -19.09 -6.871 1 80.99 165 ALA B C 1
ATOM 3848 O O . ALA B 1 165 ? -24.825 -18.574 -6.027 1 80.99 165 ALA B O 1
ATOM 3849 N N . ARG B 1 166 ? -22.872 -19.264 -6.71 1 79.18 166 ARG B N 1
ATOM 3850 C CA . ARG B 1 166 ? -22.228 -18.866 -5.462 1 79.18 166 ARG B CA 1
ATOM 3851 C C . ARG B 1 166 ? -22.134 -17.348 -5.354 1 79.18 166 ARG B C 1
ATOM 3853 O O . ARG B 1 166 ? -22.291 -16.787 -4.268 1 79.18 166 ARG B O 1
ATOM 3860 N N . ALA B 1 167 ? -21.821 -16.726 -6.457 1 76.94 167 ALA B N 1
ATOM 3861 C CA . ALA B 1 167 ? -21.757 -15.267 -6.486 1 76.94 167 ALA B CA 1
ATOM 3862 C C . ALA B 1 167 ? -23.102 -14.652 -6.112 1 76.94 167 ALA B C 1
ATOM 3864 O O . ALA B 1 167 ? -23.16 -13.696 -5.335 1 76.94 167 ALA B O 1
ATOM 3865 N N . ASP B 1 168 ? -24.127 -15.238 -6.585 1 73.06 168 ASP B N 1
ATOM 3866 C CA . ASP B 1 168 ? -25.479 -14.773 -6.29 1 73.06 168 ASP B CA 1
ATOM 3867 C C . ASP B 1 168 ? -25.813 -14.956 -4.812 1 73.06 168 ASP B C 1
ATOM 3869 O O . ASP B 1 168 ? -26.427 -14.082 -4.196 1 73.06 168 ASP B O 1
ATOM 3873 N N . ALA B 1 169 ? -25.39 -16.031 -4.334 1 70.77 169 ALA B N 1
ATOM 3874 C CA . ALA B 1 169 ? -25.662 -16.33 -2.93 1 70.77 169 ALA B CA 1
ATOM 3875 C C . ALA B 1 169 ? -24.949 -15.343 -2.011 1 70.77 169 ALA B C 1
ATOM 3877 O O . ALA B 1 169 ? -25.51 -14.909 -1.002 1 70.77 169 ALA B O 1
ATOM 3878 N N . LEU B 1 170 ? -23.786 -14.989 -2.311 1 67.53 170 LEU B N 1
ATOM 3879 C CA . LEU B 1 170 ? -22.997 -14.07 -1.497 1 67.53 170 LEU B CA 1
ATOM 3880 C C . LEU B 1 170 ? -23.547 -12.651 -1.592 1 67.53 170 LEU B C 1
ATOM 3882 O O . LEU B 1 170 ? -23.573 -11.924 -0.596 1 67.53 170 LEU B O 1
ATOM 3886 N N . GLU B 1 171 ? -23.884 -12.242 -2.74 1 62.95 171 GLU B N 1
ATOM 3887 C CA . GLU B 1 171 ? -24.488 -10.926 -2.928 1 62.95 171 GLU B CA 1
ATOM 3888 C C . GLU B 1 171 ? -25.777 -10.791 -2.122 1 62.95 171 GLU B C 1
ATOM 3890 O O . GLU B 1 171 ? -26.043 -9.738 -1.539 1 62.95 171 GLU B O 1
ATOM 3895 N N . MET B 1 172 ? -26.458 -11.852 -2.087 1 57.17 172 MET B N 1
ATOM 3896 C CA . MET B 1 172 ? -27.715 -11.854 -1.344 1 57.17 172 MET B CA 1
ATOM 3897 C C . MET B 1 172 ? -27.459 -11.798 0.158 1 57.17 172 MET B C 1
ATOM 3899 O O . MET B 1 172 ? -28.213 -11.162 0.897 1 57.17 172 MET B O 1
ATOM 3903 N N . SER B 1 173 ? -26.426 -12.403 0.613 1 56.32 173 SER B N 1
ATOM 3904 C CA . SER B 1 173 ? -26.104 -12.434 2.036 1 56.32 173 SER B CA 1
ATOM 3905 C C . SER B 1 173 ? -25.552 -11.092 2.507 1 56.32 173 SER B C 1
ATOM 3907 O O . SER B 1 173 ? -25.762 -10.697 3.656 1 56.32 173 SER B O 1
ATOM 3909 N N . THR B 1 174 ? -24.763 -10.434 1.772 1 51.35 174 THR B N 1
ATOM 3910 C CA . THR B 1 174 ? -24.208 -9.138 2.144 1 51.35 174 THR B CA 1
ATOM 3911 C C . THR B 1 174 ? -25.267 -8.045 2.04 1 51.35 174 THR B C 1
ATOM 3913 O O . THR B 1 174 ? -25.09 -6.948 2.574 1 51.35 174 THR B O 1
ATOM 3916 N N . ARG B 1 175 ? -26.336 -8.262 1.403 1 45.91 175 ARG B N 1
ATOM 3917 C CA . ARG B 1 175 ? -27.458 -7.328 1.375 1 45.91 175 ARG B CA 1
ATOM 3918 C C . ARG B 1 175 ? -28.204 -7.329 2.705 1 45.91 175 ARG B C 1
ATOM 3920 O O . ARG B 1 175 ? -28.736 -8.359 3.124 1 45.91 175 ARG B O 1
ATOM 3927 N N . ASP B 1 176 ? -27.798 -6.747 3.836 1 39.44 176 ASP B N 1
ATOM 3928 C CA . ASP B 1 176 ? -28.626 -6.544 5.02 1 39.44 176 ASP B CA 1
ATOM 3929 C C . ASP B 1 176 ? -30.093 -6.357 4.64 1 39.44 176 ASP B C 1
ATOM 3931 O O . ASP B 1 176 ? -30.429 -5.455 3.87 1 39.44 176 ASP B O 1
ATOM 3935 N N . PRO B 1 177 ? -31.076 -7.235 5.03 1 37.11 177 PRO B N 1
ATOM 3936 C CA . PRO B 1 177 ? -32.503 -6.932 4.9 1 37.11 177 PRO B CA 1
ATOM 3937 C C . PRO B 1 177 ? -32.861 -5.542 5.421 1 37.11 177 PRO B C 1
ATOM 3939 O O . PRO B 1 177 ? -33.871 -4.965 5.009 1 37.11 177 PRO B O 1
ATOM 3942 N N . MET B 1 178 ? -32.467 -5.254 6.762 1 33.4 178 MET B N 1
ATOM 3943 C CA . MET B 1 178 ? -32.864 -3.988 7.373 1 33.4 178 MET B CA 1
ATOM 3944 C C . MET B 1 178 ? -32.195 -2.812 6.671 1 33.4 178 MET B C 1
ATOM 3946 O O . MET B 1 178 ? -32.38 -1.66 7.067 1 33.4 178 MET B O 1
ATOM 3950 N N . ALA B 1 179 ? -31.1 -2.973 6.077 1 34.1 179 ALA B N 1
ATOM 3951 C CA . ALA B 1 179 ? -30.647 -1.85 5.261 1 34.1 179 ALA B CA 1
ATOM 3952 C C . ALA B 1 179 ? -31.699 -1.464 4.225 1 34.1 179 ALA B C 1
ATOM 3954 O O . ALA B 1 179 ? -31.78 -2.076 3.157 1 34.1 179 ALA B O 1
ATOM 3955 N N . THR B 1 180 ? -32.87 -1.349 4.455 1 31.4 180 THR B N 1
ATOM 3956 C CA . THR B 1 180 ? -33.871 -0.668 3.642 1 31.4 180 THR B CA 1
ATOM 3957 C C . THR B 1 180 ? -33.213 0.359 2.723 1 31.4 180 THR B C 1
ATOM 3959 O O . THR B 1 180 ? -33.723 0.645 1.638 1 31.4 180 THR B O 1
ATOM 3962 N N . ASN B 1 181 ? -32.828 1.58 3.309 1 30.12 181 ASN B N 1
ATOM 3963 C CA . ASN B 1 181 ? -32.683 2.724 2.415 1 30.12 181 ASN B CA 1
ATOM 3964 C C . ASN B 1 181 ? -31.64 2.461 1.333 1 30.12 181 ASN B C 1
ATOM 3966 O O . ASN B 1 181 ? -30.855 1.517 1.437 1 30.12 181 ASN B O 1
ATOM 3970 N N . HIS B 1 182 ? -30.845 3.717 1 1 29.69 182 HIS B N 1
ATOM 3971 C CA . HIS B 1 182 ? -30.334 4.092 -0.314 1 29.69 182 HIS B CA 1
ATOM 3972 C C . HIS B 1 182 ? -29.409 3.016 -0.873 1 29.69 182 HIS B C 1
ATOM 3974 O O . HIS B 1 182 ? -29.005 2.102 -0.15 1 29.69 182 HIS B O 1
ATOM 3980 N N . GLN B 1 183 ? -28.38 3.489 -1.902 1 29.26 183 GLN B N 1
ATOM 3981 C CA . GLN B 1 183 ? -27.525 3.206 -3.05 1 29.26 183 GLN B CA 1
ATOM 3982 C C . GLN B 1 183 ? -26.394 2.254 -2.672 1 29.26 183 GLN B C 1
ATOM 3984 O O . GLN B 1 183 ? -25.247 2.676 -2.511 1 29.26 183 GLN B O 1
ATOM 3989 N N . LEU B 1 184 ? -26.528 1.577 -1.858 1 32.04 184 LEU B N 1
ATOM 3990 C CA . LEU B 1 184 ? -25.555 0.491 -1.804 1 32.04 184 LEU B CA 1
ATOM 3991 C C . LEU B 1 184 ? -25.512 -0.267 -3.127 1 32.04 184 LEU B C 1
ATOM 3993 O O . LEU B 1 184 ? -25.463 -1.499 -3.14 1 32.04 184 LEU B O 1
ATOM 3997 N N . ASP B 1 185 ? -26.459 -0.048 -4.071 1 34.75 185 ASP B N 1
ATOM 3998 C CA . ASP B 1 185 ? -26.513 -0.659 -5.395 1 34.75 185 ASP B CA 1
ATOM 3999 C C . ASP B 1 185 ? -25.134 -1.146 -5.832 1 34.75 185 ASP B C 1
ATOM 4001 O O . ASP B 1 185 ? -25.023 -2.025 -6.69 1 34.75 185 ASP B O 1
ATOM 4005 N N . VAL B 1 186 ? -24.21 -0.138 -6.072 1 34.67 186 VAL B N 1
ATOM 4006 C CA . VAL B 1 186 ? -22.964 -0.492 -6.746 1 34.67 186 VAL B CA 1
ATOM 4007 C C . VAL B 1 186 ? -22.129 -1.398 -5.845 1 34.67 186 VAL B C 1
ATOM 4009 O O . VAL B 1 186 ? -21.81 -1.032 -4.711 1 34.67 186 VAL B O 1
ATOM 4012 N N . LEU B 1 187 ? -22.418 -2.682 -5.766 1 38.33 187 LEU B N 1
ATOM 4013 C CA . LEU B 1 187 ? -21.325 -3.511 -5.27 1 38.33 187 LEU B CA 1
ATOM 4014 C C . LEU B 1 187 ? -20.023 -2.718 -5.215 1 38.33 187 LEU B C 1
ATOM 4016 O O . LEU B 1 187 ? -19.622 -2.105 -6.206 1 38.33 187 LEU B O 1
ATOM 4020 N N . ASP B 1 188 ? -19.762 -2.094 -4.208 1 44.41 188 ASP B N 1
ATOM 4021 C CA . ASP B 1 188 ? -18.448 -1.466 -4.106 1 44.41 188 ASP B CA 1
ATOM 4022 C C . ASP B 1 188 ? -17.425 -2.188 -4.98 1 44.41 188 ASP B C 1
ATOM 4024 O O . ASP B 1 188 ? -17.105 -3.354 -4.736 1 44.41 188 ASP B O 1
ATOM 4028 N N . PRO B 1 189 ? -17.573 -1.999 -6.354 1 48.1 189 PRO B N 1
ATOM 4029 C CA . PRO B 1 189 ? -16.582 -2.607 -7.246 1 48.1 189 PRO B CA 1
ATOM 4030 C C . PRO B 1 189 ? -15.335 -3.083 -6.505 1 48.1 189 PRO B C 1
ATOM 4032 O O . PRO B 1 189 ? -14.604 -3.94 -7.008 1 48.1 189 PRO B O 1
ATOM 4035 N N . THR B 1 190 ? -15.122 -2.48 -5.239 1 50.15 190 THR B N 1
ATOM 4036 C CA . THR B 1 190 ? -13.914 -2.722 -4.459 1 50.15 190 THR B CA 1
ATOM 4037 C C . THR B 1 190 ? -13.957 -4.103 -3.81 1 50.15 190 THR B C 1
ATOM 4039 O O . THR B 1 190 ? -12.914 -4.724 -3.591 1 50.15 190 THR B O 1
ATOM 4042 N N . ILE B 1 191 ? -15.252 -4.619 -3.585 1 55.01 191 ILE B N 1
ATOM 4043 C CA . ILE B 1 191 ? -15.362 -5.899 -2.894 1 55.01 191 ILE B CA 1
ATOM 4044 C C . ILE B 1 191 ? -15.333 -7.039 -3.91 1 55.01 191 ILE B C 1
ATOM 4046 O O . ILE B 1 191 ? -15.071 -8.19 -3.554 1 55.01 191 ILE B O 1
ATOM 4050 N N . ALA B 1 192 ? -15.198 -6.692 -5.143 1 63.33 192 ALA B N 1
ATOM 4051 C CA . ALA B 1 192 ? -15.418 -7.661 -6.213 1 63.33 192 ALA B CA 1
ATOM 4052 C C . ALA B 1 192 ? -14.25 -8.638 -6.316 1 63.33 192 ALA B C 1
ATOM 4054 O O . ALA B 1 192 ? -14.448 -9.856 -6.299 1 63.33 192 ALA B O 1
ATOM 4055 N N . PRO B 1 193 ? -13.063 -8.083 -6.168 1 66.49 193 PRO B N 1
ATOM 4056 C CA . PRO B 1 193 ? -12.001 -9.075 -6.346 1 66.49 193 PRO B CA 1
ATOM 4057 C C . PRO B 1 193 ? -11.888 -10.038 -5.166 1 66.49 193 PRO B C 1
ATOM 4059 O O . PRO B 1 193 ? -11.645 -11.232 -5.36 1 66.49 193 PRO B O 1
ATOM 4062 N N . ALA B 1 194 ? -12.119 -9.514 -4.024 1 70.73 194 ALA B N 1
ATOM 4063 C CA . ALA B 1 194 ? -12.059 -10.382 -2.851 1 70.73 194 ALA B CA 1
ATOM 4064 C C . ALA B 1 194 ? -13.185 -11.412 -2.872 1 70.73 194 ALA B C 1
ATOM 4066 O O . ALA B 1 194 ? -12.99 -12.562 -2.472 1 70.73 194 ALA B O 1
ATOM 4067 N N . LEU B 1 195 ? -14.275 -11.035 -3.415 1 74.51 195 LEU B N 1
ATOM 4068 C CA . LEU B 1 195 ? -15.411 -11.941 -3.535 1 74.51 195 LEU B CA 1
ATOM 4069 C C . LEU B 1 195 ? -15.126 -13.04 -4.553 1 74.51 195 LEU B C 1
ATOM 4071 O O . LEU B 1 195 ? -15.38 -14.217 -4.289 1 74.51 195 LEU B O 1
ATOM 4075 N N . VAL B 1 196 ? -14.62 -12.631 -5.658 1 80.63 196 VAL B N 1
ATOM 4076 C CA . VAL B 1 196 ? -14.286 -13.598 -6.699 1 80.63 196 VAL B CA 1
ATOM 4077 C C . VAL B 1 196 ? -13.263 -14.599 -6.166 1 80.63 196 VAL B C 1
ATOM 4079 O O . VAL B 1 196 ? -13.424 -15.81 -6.334 1 80.63 196 VAL B O 1
ATOM 4082 N N . ALA B 1 197 ? -12.265 -14.086 -5.515 1 81.99 197 ALA B N 1
ATOM 4083 C CA . ALA B 1 197 ? -11.234 -14.954 -4.953 1 81.99 197 ALA B CA 1
ATOM 4084 C C . ALA B 1 197 ? -11.828 -15.921 -3.932 1 81.99 197 ALA B C 1
ATOM 4086 O O . ALA B 1 197 ? -11.448 -17.093 -3.884 1 81.99 197 ALA B O 1
ATOM 4087 N N . GLY B 1 198 ? -12.752 -15.418 -3.173 1 84.02 198 GLY B N 1
ATOM 4088 C CA . GLY B 1 198 ? -13.409 -16.269 -2.195 1 84.02 198 GLY B CA 1
ATOM 4089 C C . GLY B 1 198 ? -14.208 -17.395 -2.824 1 84.02 198 GLY B C 1
ATOM 4090 O O . GLY B 1 198 ? -14.158 -18.534 -2.357 1 84.02 198 GLY B O 1
ATOM 4091 N N . ILE B 1 199 ? -14.9 -17.103 -3.841 1 86.81 199 ILE B N 1
ATOM 4092 C CA . ILE B 1 199 ? -15.704 -18.096 -4.546 1 86.81 199 ILE B CA 1
ATOM 4093 C C . ILE B 1 199 ? -14.791 -19.147 -5.174 1 86.81 199 ILE B C 1
ATOM 4095 O O . ILE B 1 199 ? -15.029 -20.349 -5.033 1 86.81 199 ILE B O 1
ATOM 4099 N N . VAL B 1 200 ? -13.786 -18.654 -5.802 1 90.02 200 VAL B N 1
ATOM 4100 C CA . VAL B 1 200 ? -12.847 -19.55 -6.469 1 90.02 200 VAL B CA 1
ATOM 4101 C C . VAL B 1 200 ? -12.195 -20.473 -5.442 1 90.02 200 VAL B C 1
ATOM 4103 O O . VAL B 1 200 ? -12.121 -21.687 -5.648 1 90.02 200 VAL B O 1
ATOM 4106 N N . ASN B 1 201 ? -11.79 -19.935 -4.35 1 89.53 201 ASN B N 1
ATOM 4107 C CA . ASN B 1 201 ? -11.143 -20.733 -3.314 1 89.53 201 ASN B CA 1
ATOM 4108 C C . ASN B 1 201 ? -12.086 -21.795 -2.755 1 89.53 201 ASN B C 1
ATOM 4110 O O . ASN B 1 201 ? -11.671 -22.927 -2.5 1 89.53 201 ASN B O 1
ATOM 4114 N N . ALA B 1 202 ? -13.265 -21.391 -2.571 1 88.3 202 ALA B N 1
ATOM 4115 C CA . ALA B 1 202 ? -14.249 -22.34 -2.058 1 88.3 202 ALA B CA 1
ATOM 4116 C C . ALA B 1 202 ? -14.468 -23.488 -3.04 1 88.3 202 ALA B C 1
ATOM 4118 O O . ALA B 1 202 ? -14.591 -24.646 -2.634 1 88.3 202 ALA B O 1
ATOM 4119 N N . LEU B 1 203 ? -14.556 -23.156 -4.255 1 92.22 203 LEU B N 1
ATOM 4120 C CA . LEU B 1 203 ? -14.766 -24.172 -5.28 1 92.22 203 LEU B CA 1
ATOM 4121 C C . LEU B 1 203 ? -13.545 -25.077 -5.407 1 92.22 203 LEU B C 1
ATOM 4123 O O . LEU B 1 203 ? -13.682 -26.287 -5.603 1 92.22 203 LEU B O 1
ATOM 4127 N N . LEU B 1 204 ? -12.389 -24.515 -5.267 1 93.99 204 LEU B N 1
ATOM 4128 C CA . LEU B 1 204 ? -11.161 -25.301 -5.303 1 93.99 204 LEU B CA 1
ATOM 4129 C C . LEU B 1 204 ? -11.099 -26.266 -4.124 1 93.99 204 LEU B C 1
ATOM 4131 O O . LEU B 1 204 ? -10.658 -27.408 -4.273 1 93.99 204 LEU B O 1
ATOM 4135 N N . GLU B 1 205 ? -11.514 -25.78 -3.025 1 91 205 GLU B N 1
ATOM 4136 C CA . GLU B 1 205 ? -11.539 -26.635 -1.842 1 91 205 GLU B CA 1
ATOM 4137 C C . GLU B 1 205 ? -12.465 -27.831 -2.045 1 91 205 GLU B C 1
ATOM 4139 O O . GLU B 1 205 ? -12.124 -28.956 -1.675 1 91 205 GLU B O 1
ATOM 4144 N N . ARG B 1 206 ? -13.577 -27.576 -2.577 1 90.51 206 ARG B N 1
ATOM 4145 C CA . ARG B 1 206 ? -14.536 -28.643 -2.842 1 90.51 206 ARG B CA 1
ATOM 4146 C C . ARG B 1 206 ? -13.972 -29.652 -3.837 1 90.51 206 ARG B C 1
ATOM 4148 O O . ARG B 1 206 ? -14.221 -30.853 -3.719 1 90.51 206 ARG B O 1
ATOM 4155 N N . MET B 1 207 ? -13.299 -29.15 -4.829 1 94.09 207 MET B N 1
ATOM 4156 C CA . MET B 1 207 ? -12.675 -30.034 -5.809 1 94.09 207 MET B CA 1
ATOM 4157 C C . MET B 1 207 ? -11.593 -30.89 -5.159 1 94.09 207 MET B C 1
ATOM 4159 O O . MET B 1 207 ? -11.49 -32.086 -5.439 1 94.09 207 MET B O 1
ATOM 4163 N N . ALA B 1 208 ? -10.798 -30.253 -4.347 1 94.31 208 ALA B N 1
ATOM 4164 C CA . ALA B 1 208 ? -9.735 -30.986 -3.664 1 94.31 208 ALA B CA 1
ATOM 4165 C C . ALA B 1 208 ? -10.304 -32.135 -2.837 1 94.31 208 ALA B C 1
ATOM 4167 O O . ALA B 1 208 ? -9.734 -33.228 -2.806 1 94.31 208 ALA B O 1
ATOM 4168 N N . GLU B 1 209 ? -11.376 -31.874 -2.211 1 90.15 209 GLU B N 1
ATOM 4169 C CA . GLU B 1 209 ? -12.051 -32.911 -1.436 1 90.15 209 GLU B CA 1
ATOM 4170 C C . GLU B 1 209 ? -12.566 -34.027 -2.34 1 90.15 209 GLU B C 1
ATOM 4172 O O . GLU B 1 209 ? -12.382 -35.209 -2.042 1 90.15 209 GLU B O 1
ATOM 4177 N N . ALA B 1 210 ? -13.212 -33.672 -3.364 1 92.39 210 ALA B N 1
ATOM 4178 C CA . ALA B 1 210 ? -13.813 -34.636 -4.282 1 92.39 210 ALA B CA 1
ATOM 4179 C C . ALA B 1 210 ? -12.751 -35.541 -4.9 1 92.39 210 ALA B C 1
ATOM 4181 O O . ALA B 1 210 ? -13.005 -36.719 -5.16 1 92.39 210 ALA B O 1
ATOM 4182 N N . TYR B 1 211 ? -11.58 -34.993 -5.117 1 94.15 211 TYR B N 1
ATOM 4183 C CA . TYR B 1 211 ? -10.527 -35.752 -5.781 1 94.15 211 TYR B CA 1
ATOM 4184 C C . TYR B 1 211 ? -9.501 -36.258 -4.774 1 94.15 211 TYR B C 1
ATOM 4186 O O . TYR B 1 211 ? -8.426 -36.727 -5.155 1 94.15 211 TYR B O 1
ATOM 4194 N N . GLU B 1 212 ? -9.772 -36.043 -3.493 1 92.31 212 GLU B N 1
ATOM 4195 C CA . GLU B 1 212 ? -8.991 -36.574 -2.379 1 92.31 212 GLU B CA 1
ATOM 4196 C C . GLU B 1 212 ? -7.562 -36.039 -2.404 1 92.31 212 GLU B C 1
ATOM 4198 O O . GLU B 1 212 ? -6.604 -36.806 -2.288 1 92.31 212 GLU B O 1
ATOM 4203 N N . CYS B 1 213 ? -7.436 -34.837 -2.711 1 94.21 213 CYS B N 1
ATOM 4204 C CA . CYS B 1 213 ? -6.153 -34.148 -2.628 1 94.21 213 CYS B CA 1
ATOM 4205 C C . CYS B 1 213 ? -6.024 -33.394 -1.309 1 94.21 213 CYS B C 1
ATOM 4207 O O . CYS B 1 213 ? -6.936 -32.668 -0.912 1 94.21 213 CYS B O 1
ATOM 4209 N N . LYS B 1 214 ? -4.978 -33.544 -0.66 1 93.52 214 LYS B N 1
ATOM 4210 C CA . LYS B 1 214 ? -4.763 -32.869 0.617 1 93.52 214 LYS B CA 1
ATOM 4211 C C . LYS B 1 214 ? -3.883 -31.635 0.445 1 93.52 214 LYS B C 1
ATOM 4213 O O . LYS B 1 214 ? -3.785 -30.804 1.351 1 93.52 214 LYS B O 1
ATOM 4218 N N . LYS B 1 215 ? -3.263 -31.531 -0.713 1 96.4 215 LYS B N 1
ATOM 4219 C CA . LYS B 1 215 ? -2.386 -30.402 -1.01 1 96.4 215 LYS B CA 1
ATOM 4220 C C . LYS B 1 215 ? -2.804 -29.706 -2.302 1 96.4 215 LYS B C 1
ATOM 4222 O O . LYS B 1 215 ? -3.065 -30.364 -3.312 1 96.4 215 LYS B O 1
ATOM 4227 N N . LEU B 1 216 ? -2.958 -28.391 -2.222 1 97.14 216 LEU B N 1
ATOM 4228 C CA . LEU B 1 216 ? -3.334 -27.554 -3.356 1 97.14 216 LEU B CA 1
ATOM 4229 C C . LEU B 1 216 ? -2.246 -26.531 -3.662 1 97.14 216 LEU B C 1
ATOM 4231 O O . LEU B 1 216 ? -1.895 -25.717 -2.805 1 97.14 216 LEU B O 1
ATOM 4235 N N . PHE B 1 217 ? -1.699 -26.589 -4.857 1 98.06 217 PHE B N 1
ATOM 4236 C CA . PHE B 1 217 ? -0.631 -25.69 -5.281 1 98.06 217 PHE B CA 1
ATOM 4237 C C . PHE B 1 217 ? -1.197 -24.499 -6.044 1 98.06 217 PHE B C 1
ATOM 4239 O O . PHE B 1 217 ? -2 -24.669 -6.964 1 98.06 217 PHE B O 1
ATOM 4246 N N . LEU B 1 218 ? -0.789 -23.286 -5.658 1 97.29 218 LEU B N 1
ATOM 4247 C CA . LEU B 1 218 ? -1.193 -22.049 -6.318 1 97.29 218 LEU B CA 1
ATOM 4248 C C . LEU B 1 218 ? 0.017 -21.315 -6.884 1 97.29 218 LEU B C 1
ATOM 4250 O O . LEU B 1 218 ? 1.112 -21.388 -6.321 1 97.29 218 LEU B O 1
ATOM 4254 N N . GLY B 1 219 ? -0.2 -20.583 -7.998 1 96.44 219 GLY B N 1
ATOM 4255 C CA . GLY B 1 219 ? 0.871 -19.867 -8.673 1 96.44 219 GLY B CA 1
ATOM 4256 C C . GLY B 1 219 ? 1.055 -18.45 -8.164 1 96.44 219 GLY B C 1
ATOM 4257 O O . GLY B 1 219 ? 1.342 -17.538 -8.942 1 96.44 219 GLY B O 1
ATOM 4258 N N . THR B 1 220 ? 0.897 -18.235 -6.881 1 95.94 220 THR B N 1
ATOM 4259 C CA . THR B 1 220 ? 1.043 -16.896 -6.32 1 95.94 220 THR B CA 1
ATOM 4260 C C . THR B 1 220 ? 2.507 -16.468 -6.315 1 95.94 220 THR B C 1
ATOM 4262 O O . THR B 1 220 ? 3.351 -17.129 -5.706 1 95.94 220 THR B O 1
ATOM 4265 N N . THR B 1 221 ? 2.803 -15.378 -6.986 1 95.64 221 THR B N 1
ATOM 4266 C CA . THR B 1 221 ? 4.147 -14.812 -7.026 1 95.64 221 THR B CA 1
ATOM 4267 C C . THR B 1 221 ? 4.301 -13.71 -5.98 1 95.64 221 THR B C 1
ATOM 4269 O O . THR B 1 221 ? 3.323 -13.309 -5.345 1 95.64 221 THR B O 1
ATOM 4272 N N . VAL B 1 222 ? 5.508 -13.276 -5.85 1 94.9 222 VAL B N 1
ATOM 4273 C CA . VAL B 1 222 ? 5.741 -12.187 -4.906 1 94.9 222 VAL B CA 1
ATOM 4274 C C . VAL B 1 222 ? 5.059 -10.915 -5.406 1 94.9 222 VAL B C 1
ATOM 4276 O O . VAL B 1 222 ? 4.57 -10.111 -4.609 1 94.9 222 VAL B O 1
ATOM 4279 N N . THR B 1 223 ? 5.003 -10.763 -6.723 1 93.64 223 THR B N 1
ATOM 4280 C CA . THR B 1 223 ? 4.324 -9.609 -7.304 1 93.64 223 THR B CA 1
ATOM 4281 C C . THR B 1 223 ? 2.837 -9.63 -6.964 1 93.64 223 THR B C 1
ATOM 4283 O O . THR B 1 223 ? 2.276 -8.614 -6.547 1 93.64 223 THR B O 1
ATOM 4286 N N . ARG B 1 224 ? 2.238 -10.78 -7.126 1 93.71 224 ARG B N 1
ATOM 4287 C CA . ARG B 1 224 ? 0.825 -10.929 -6.792 1 93.71 224 ARG B CA 1
ATOM 4288 C C . ARG B 1 224 ? 0.593 -10.738 -5.297 1 93.71 224 ARG B C 1
ATOM 4290 O O . ARG B 1 224 ? -0.387 -10.11 -4.892 1 93.71 224 ARG B O 1
ATOM 4297 N N . ALA B 1 225 ? 1.45 -11.302 -4.553 1 94.8 225 ALA B N 1
ATOM 4298 C CA . ALA B 1 225 ? 1.349 -11.155 -3.103 1 94.8 225 ALA B CA 1
ATOM 4299 C C . ALA B 1 225 ? 1.426 -9.687 -2.694 1 94.8 225 ALA B C 1
ATOM 4301 O O . ALA B 1 225 ? 0.698 -9.245 -1.803 1 94.8 225 ALA B O 1
ATOM 4302 N N . ALA B 1 226 ? 2.303 -8.97 -3.33 1 94.88 226 ALA B N 1
ATOM 4303 C CA . ALA B 1 226 ? 2.446 -7.547 -3.031 1 94.88 226 ALA B CA 1
ATOM 4304 C C . ALA B 1 226 ? 1.168 -6.785 -3.369 1 94.88 226 ALA B C 1
ATOM 4306 O O . ALA B 1 226 ? 0.728 -5.926 -2.601 1 94.88 226 ALA B O 1
ATOM 4307 N N . ILE B 1 227 ? 0.593 -7.087 -4.497 1 93.57 227 ILE B N 1
ATOM 4308 C CA . ILE B 1 227 ? -0.639 -6.443 -4.94 1 93.57 227 ILE B CA 1
ATOM 4309 C C . ILE B 1 227 ? -1.75 -6.701 -3.925 1 93.57 227 ILE B C 1
ATOM 4311 O O . ILE B 1 227 ? -2.428 -5.768 -3.487 1 93.57 227 ILE B O 1
ATOM 4315 N N . ILE B 1 228 ? -1.885 -7.89 -3.524 1 91.7 228 ILE B N 1
ATOM 4316 C CA . ILE B 1 228 ? -2.92 -8.277 -2.572 1 91.7 228 ILE B CA 1
ATOM 4317 C C . ILE B 1 228 ? -2.671 -7.592 -1.231 1 91.7 228 ILE B C 1
ATOM 4319 O O . ILE B 1 228 ? -3.609 -7.125 -0.581 1 91.7 228 ILE B O 1
ATOM 4323 N N . THR B 1 229 ? -1.416 -7.547 -0.861 1 91.66 229 THR B N 1
ATOM 4324 C CA . THR B 1 229 ? -1.055 -6.931 0.411 1 91.66 229 THR B CA 1
ATOM 4325 C C . THR B 1 229 ? -1.483 -5.467 0.445 1 91.66 229 THR B C 1
ATOM 4327 O O . THR B 1 229 ? -2.15 -5.032 1.386 1 91.66 229 THR B O 1
ATOM 4330 N N . ILE B 1 230 ? -1.131 -4.729 -0.603 1 92 230 ILE B N 1
ATOM 4331 C CA . ILE B 1 230 ? -1.477 -3.314 -0.673 1 92 230 ILE B CA 1
ATOM 4332 C C . ILE B 1 230 ? -2.996 -3.154 -0.692 1 92 230 ILE B C 1
ATOM 4334 O O . ILE B 1 230 ? -3.542 -2.271 -0.026 1 92 230 ILE B O 1
ATOM 4338 N N . ALA B 1 231 ? -3.651 -3.982 -1.444 1 89.56 231 ALA B N 1
ATOM 4339 C CA . ALA B 1 231 ? -5.107 -3.918 -1.539 1 89.56 231 ALA B CA 1
ATOM 4340 C C . ALA B 1 231 ? -5.758 -4.181 -0.184 1 89.56 231 ALA B C 1
ATOM 4342 O O . ALA B 1 231 ? -6.715 -3.501 0.194 1 89.56 231 ALA B O 1
ATOM 4343 N N . ARG B 1 232 ? -5.248 -5.131 0.557 1 88.03 232 ARG B N 1
ATOM 4344 C CA . ARG B 1 232 ? -5.835 -5.484 1.846 1 88.03 232 ARG B CA 1
ATOM 4345 C C . ARG B 1 232 ? -5.544 -4.412 2.892 1 88.03 232 ARG B C 1
ATOM 4347 O O . ARG B 1 232 ? -6.379 -4.138 3.756 1 88.03 232 ARG B O 1
ATOM 4354 N N . VAL B 1 233 ? -4.39 -3.875 2.762 1 86.5 233 VAL B N 1
ATOM 4355 C CA . VAL B 1 233 ? -4.07 -2.762 3.65 1 86.5 233 VAL B CA 1
ATOM 4356 C C . VAL B 1 233 ? -5.007 -1.59 3.368 1 86.5 233 VAL B C 1
ATOM 4358 O O . VAL B 1 233 ? -5.526 -0.965 4.296 1 86.5 233 VAL B O 1
ATOM 4361 N N . ALA B 1 234 ? -5.217 -1.351 2.153 1 87.82 234 ALA B N 1
ATOM 4362 C CA . ALA B 1 234 ? -6.05 -0.224 1.74 1 87.82 234 ALA B CA 1
ATOM 4363 C C . ALA B 1 234 ? -7.503 -0.436 2.153 1 87.82 234 ALA B C 1
ATOM 4365 O O . ALA B 1 234 ? -8.252 0.528 2.33 1 87.82 234 ALA B O 1
ATOM 4366 N N . THR B 1 235 ? -7.885 -1.687 2.312 1 84.07 235 THR B N 1
ATOM 4367 C CA . THR B 1 235 ? -9.264 -1.978 2.686 1 84.07 235 THR B CA 1
ATOM 4368 C C . THR B 1 235 ? -9.373 -2.253 4.183 1 84.07 235 THR B C 1
ATOM 4370 O O . THR B 1 235 ? -10.47 -2.469 4.702 1 84.07 235 THR B O 1
ATOM 4373 N N . GLY B 1 236 ? -8.282 -2.273 4.875 1 79.54 236 GLY B N 1
ATOM 4374 C CA . GLY B 1 236 ? -8.273 -2.404 6.323 1 79.54 236 GLY B CA 1
ATOM 4375 C C . GLY B 1 236 ? -8.42 -3.838 6.794 1 79.54 236 GLY B C 1
ATOM 4376 O O . GLY B 1 236 ? -8.904 -4.088 7.9 1 79.54 236 GLY B O 1
ATOM 4377 N N . ASN B 1 237 ? -8.142 -4.764 5.955 1 76.58 237 ASN B N 1
ATOM 4378 C CA . ASN B 1 237 ? -8.292 -6.169 6.318 1 76.58 237 ASN B CA 1
ATOM 4379 C C . ASN B 1 237 ? -6.997 -6.946 6.098 1 76.58 237 ASN B C 1
ATOM 4381 O O . ASN B 1 237 ? -6.969 -7.906 5.326 1 76.58 237 ASN B O 1
ATOM 4385 N N . PRO B 1 238 ? -5.988 -6.626 6.888 1 72.89 238 PRO B N 1
ATOM 4386 C CA . PRO B 1 238 ? -4.72 -7.328 6.679 1 72.89 238 PRO B CA 1
ATOM 4387 C C . PRO B 1 238 ? -4.708 -8.723 7.301 1 72.89 238 PRO B C 1
ATOM 4389 O O . PRO B 1 238 ? -3.834 -9.535 6.987 1 72.89 238 PRO B O 1
ATOM 4392 N N . LEU B 1 239 ? -5.693 -9.061 8.168 1 70.84 239 LEU B N 1
ATOM 4393 C CA . LEU B 1 239 ? -5.689 -10.327 8.892 1 70.84 239 LEU B CA 1
ATOM 4394 C C . LEU B 1 239 ? -5.936 -11.496 7.944 1 70.84 239 LEU B C 1
ATOM 4396 O O . LEU B 1 239 ? -5.626 -12.644 8.273 1 70.84 239 LEU B O 1
ATOM 4400 N N . ARG B 1 240 ? -6.386 -11.25 6.783 1 74.35 240 ARG B N 1
ATOM 4401 C CA . ARG B 1 240 ? -6.667 -12.311 5.82 1 74.35 240 ARG B CA 1
ATOM 4402 C C . ARG B 1 240 ? -5.455 -12.584 4.937 1 74.35 240 ARG B C 1
ATOM 4404 O O . ARG B 1 240 ? -5.474 -13.501 4.113 1 74.35 240 ARG B O 1
ATOM 4411 N N . LEU B 1 241 ? -4.405 -11.859 5.188 1 83.98 241 LEU B N 1
ATOM 4412 C CA . LEU B 1 241 ? -3.274 -11.882 4.267 1 83.98 241 LEU B CA 1
ATOM 4413 C C . LEU B 1 241 ? -2.588 -13.244 4.282 1 83.98 241 LEU B C 1
ATOM 4415 O O . LEU B 1 241 ? -2.183 -13.751 3.233 1 83.98 241 LEU B O 1
ATOM 4419 N N . ASP B 1 242 ? -2.53 -13.858 5.443 1 83.98 242 ASP B N 1
ATOM 4420 C CA . ASP B 1 242 ? -1.843 -15.143 5.531 1 83.98 242 ASP B CA 1
ATOM 4421 C C . ASP B 1 242 ? -2.535 -16.196 4.668 1 83.98 242 ASP B C 1
ATOM 4423 O O . ASP B 1 242 ? -1.877 -16.931 3.929 1 83.98 242 ASP B O 1
ATOM 4427 N N . ALA B 1 243 ? -3.818 -16.223 4.694 1 84.17 243 ALA B N 1
ATOM 4428 C CA . ALA B 1 243 ? -4.591 -17.178 3.904 1 84.17 243 ALA B CA 1
ATOM 4429 C C . ALA B 1 243 ? -4.42 -16.919 2.41 1 84.17 243 ALA B C 1
ATOM 4431 O O . ALA B 1 243 ? -4.457 -17.851 1.603 1 84.17 243 ALA B O 1
ATOM 4432 N N . GLU B 1 244 ? -4.106 -15.704 2.12 1 87.87 244 GLU B N 1
ATOM 4433 C CA . GLU B 1 244 ? -4.12 -15.33 0.708 1 87.87 244 GLU B CA 1
ATOM 4434 C C . GLU B 1 244 ? -2.718 -15.387 0.109 1 87.87 244 GLU B C 1
ATOM 4436 O O . GLU B 1 244 ? -2.557 -15.65 -1.085 1 87.87 244 GLU B O 1
ATOM 4441 N N . ILE B 1 245 ? -1.672 -15.136 0.945 1 90.91 245 ILE B N 1
ATOM 4442 C CA . ILE B 1 245 ? -0.358 -15.012 0.323 1 90.91 245 ILE B CA 1
ATOM 4443 C C . ILE B 1 245 ? 0.646 -15.898 1.057 1 90.91 245 ILE B C 1
ATOM 4445 O O . ILE B 1 245 ? 1.81 -15.99 0.659 1 90.91 245 ILE B O 1
ATOM 4449 N N . GLY B 1 246 ? 0.224 -16.607 2.077 1 91.14 246 GLY B N 1
ATOM 4450 C CA . GLY B 1 246 ? 1.13 -17.486 2.801 1 91.14 246 GLY B CA 1
ATOM 4451 C C . GLY B 1 246 ? 1.695 -18.6 1.94 1 91.14 246 GLY B C 1
ATOM 4452 O O . GLY B 1 246 ? 0.996 -19.146 1.084 1 91.14 246 GLY B O 1
ATOM 4453 N N . VAL B 1 247 ? 2.95 -18.917 2.215 1 92.77 247 VAL B N 1
ATOM 4454 C CA . VAL B 1 247 ? 3.61 -19.963 1.441 1 92.77 247 VAL B CA 1
ATOM 4455 C C . VAL B 1 247 ? 2.956 -21.312 1.731 1 92.77 247 VAL B C 1
ATOM 4457 O O . VAL B 1 247 ? 2.788 -22.134 0.827 1 92.77 247 VAL B O 1
ATOM 4460 N N . ASP B 1 248 ? 2.675 -21.563 2.941 1 92.41 248 ASP B N 1
ATOM 4461 C CA . ASP B 1 248 ? 2.039 -22.775 3.45 1 92.41 248 ASP B CA 1
ATOM 4462 C C . ASP B 1 248 ? 0.899 -22.436 4.408 1 92.41 248 ASP B C 1
ATOM 4464 O O . ASP B 1 248 ? 1.136 -22.102 5.57 1 92.41 248 ASP B O 1
ATOM 4468 N N . TYR B 1 249 ? -0.316 -22.514 3.888 1 90 249 TYR B N 1
ATOM 4469 C CA . TYR B 1 249 ? -1.498 -22.184 4.677 1 90 249 TYR B CA 1
ATOM 4470 C C . TYR B 1 249 ? -2.392 -23.406 4.857 1 90 249 TYR B C 1
ATOM 4472 O O . TYR B 1 249 ? -2.638 -24.148 3.904 1 90 249 TYR B O 1
ATOM 4480 N N . HIS B 1 250 ? -2.875 -23.532 6.126 1 86.86 250 HIS B N 1
ATOM 4481 C CA . HIS B 1 250 ? -3.771 -24.639 6.441 1 86.86 250 HIS B CA 1
ATOM 4482 C C . HIS B 1 250 ? -5.195 -24.145 6.676 1 86.86 250 HIS B C 1
ATOM 4484 O O . HIS B 1 250 ? -5.426 -23.284 7.527 1 86.86 250 HIS B O 1
ATOM 4490 N N . SER B 1 251 ? -6.03 -24.393 5.834 1 79.46 251 SER B N 1
ATOM 4491 C CA . SER B 1 251 ? -7.419 -23.996 6.043 1 79.46 251 SER B CA 1
ATOM 4492 C C . SER B 1 251 ? -8.097 -24.883 7.082 1 79.46 251 SER B C 1
ATOM 4494 O O . SER B 1 251 ? -7.797 -26.075 7.178 1 79.46 251 SER B O 1
ATOM 4496 N N . SER B 1 252 ? -8.524 -24.215 8.318 1 60.15 252 SER B N 1
ATOM 4497 C CA . SER B 1 252 ? -9.232 -25.015 9.313 1 60.15 252 SER B CA 1
ATOM 4498 C C . SER B 1 252 ? -10.568 -25.512 8.773 1 60.15 252 SER B C 1
ATOM 4500 O O . SER B 1 252 ? -11.269 -24.782 8.068 1 60.15 252 SER B O 1
ATOM 4502 N N . THR B 1 253 ? -10.758 -26.602 8.46 1 48.24 253 THR B N 1
ATOM 4503 C CA . THR B 1 253 ? -12.024 -27.222 8.084 1 48.24 253 THR B CA 1
ATOM 4504 C C . THR B 1 253 ? -13.138 -26.8 9.038 1 48.24 253 THR B C 1
ATOM 4506 O O . THR B 1 253 ? -14.216 -27.397 9.046 1 48.24 253 THR B O 1
ATOM 4509 N N . ALA B 1 254 ? -12.985 -25.913 10.001 1 40.81 254 ALA B N 1
ATOM 4510 C CA . ALA B 1 254 ? -14.107 -25.934 10.936 1 40.81 254 ALA B CA 1
ATOM 4511 C C . ALA B 1 254 ? -15.412 -25.568 10.234 1 40.81 254 ALA B C 1
ATOM 4513 O O . ALA B 1 254 ? -16.485 -25.613 10.841 1 40.81 254 ALA B O 1
ATOM 4514 N N . GLY B 1 255 ? -15.468 -24.615 9.345 1 37.94 255 GLY B N 1
ATOM 4515 C CA . GLY B 1 255 ? -16.834 -24.214 9.05 1 37.94 255 GLY B CA 1
ATOM 4516 C C . GLY B 1 255 ? -17.702 -25.362 8.569 1 37.94 255 GLY B C 1
ATOM 4517 O O . GLY B 1 255 ? -18.816 -25.145 8.087 1 37.94 255 GLY B O 1
ATOM 4518 N N . CYS B 1 256 ? -17.233 -26.296 7.867 1 33.78 256 CYS B N 1
ATOM 4519 C CA . CYS B 1 256 ? -18.33 -27.208 7.568 1 33.78 256 CYS B CA 1
ATOM 4520 C C . CYS B 1 256 ? -18.91 -27.802 8.846 1 33.78 256 CYS B C 1
ATOM 4522 O O . CYS B 1 256 ? -18.29 -28.664 9.472 1 33.78 256 CYS B O 1
ATOM 4524 N N . GLN B 1 257 ? -19.5 -27.032 9.722 1 35.15 257 GLN B N 1
ATOM 4525 C CA . GLN B 1 257 ? -20.32 -27.662 10.752 1 35.15 257 GLN B CA 1
ATOM 4526 C C . GLN B 1 257 ? -20.811 -29.034 10.3 1 35.15 257 GLN B C 1
ATOM 4528 O O . GLN B 1 257 ? -21.13 -29.889 11.13 1 35.15 257 GLN B O 1
ATOM 4533 N N . GLY B 1 258 ? -21.89 -29.029 9.272 1 33.38 258 GLY B N 1
ATOM 4534 C CA . GLY B 1 258 ? -22.731 -30.213 9.206 1 33.38 258 GLY B CA 1
ATOM 4535 C C . GLY B 1 258 ? -21.952 -31.483 8.919 1 33.38 258 GLY B C 1
ATOM 4536 O O . GLY B 1 258 ? -22.288 -32.553 9.431 1 33.38 258 GLY B O 1
ATOM 4537 N N . SER B 1 259 ? -21.58 -31.677 7.523 1 32.77 259 SER B N 1
ATOM 4538 C CA . SER B 1 259 ? -21.527 -33.082 7.131 1 32.77 259 SER B CA 1
ATOM 4539 C C . SER B 1 259 ? -20.359 -33.799 7.8 1 32.77 259 SER B C 1
ATOM 4541 O O . SER B 1 259 ? -19.385 -33.163 8.208 1 32.77 259 SER B O 1
ATOM 4543 N N . ALA B 1 260 ? -20.467 -35.161 8.003 1 35.18 260 ALA B N 1
ATOM 4544 C CA . ALA B 1 260 ? -19.821 -36.41 8.4 1 35.18 260 ALA B CA 1
ATOM 4545 C C . ALA B 1 260 ? -18.36 -36.436 7.959 1 35.18 260 ALA B C 1
ATOM 4547 O O . ALA B 1 260 ? -17.632 -37.386 8.256 1 35.18 260 ALA B O 1
ATOM 4548 N N . TYR B 1 261 ? -17.965 -35.764 6.828 1 35.08 261 TYR B N 1
ATOM 4549 C CA . TYR B 1 261 ? -16.663 -36.133 6.286 1 35.08 261 TYR B CA 1
ATOM 4550 C C . TYR B 1 261 ? -15.544 -35.372 6.988 1 35.08 261 TYR B C 1
ATOM 4552 O O . TYR B 1 261 ? -15.022 -34.391 6.453 1 35.08 261 TYR B O 1
ATOM 4560 N N . ALA B 1 262 ? -15.556 -34.982 8.224 1 40.5 262 ALA B N 1
ATOM 4561 C CA . ALA B 1 262 ? -14.592 -34.584 9.246 1 40.5 262 ALA B CA 1
ATOM 4562 C C . ALA B 1 262 ? -13.26 -35.305 9.055 1 40.5 262 ALA B C 1
ATOM 4564 O O . ALA B 1 262 ? -12.333 -35.13 9.849 1 40.5 262 ALA B O 1
ATOM 4565 N N . SER B 1 263 ? -13.238 -36.443 8.35 1 42.63 263 SER B N 1
ATOM 4566 C CA . SER B 1 263 ? -12.084 -37.329 8.468 1 42.63 263 SER B CA 1
ATOM 4567 C C . SER B 1 263 ? -10.874 -36.76 7.734 1 42.63 263 SER B C 1
ATOM 4569 O O . SER B 1 263 ? -9.763 -37.277 7.867 1 42.63 263 SER B O 1
ATOM 4571 N N . SER B 1 264 ? -11.143 -35.874 6.644 1 51.54 264 SER B N 1
ATOM 4572 C CA . SER B 1 264 ? -9.959 -35.531 5.863 1 51.54 264 SER B CA 1
ATOM 4573 C C . SER B 1 264 ? -9.26 -34.3 6.431 1 51.54 264 SER B C 1
ATOM 4575 O O . SER B 1 264 ? -9.906 -33.428 7.017 1 51.54 264 SER B O 1
ATOM 4577 N N . GLY B 1 265 ? -8.069 -34.314 7.041 1 60.73 265 GLY B N 1
ATOM 4578 C CA . GLY B 1 265 ? -7.16 -33.305 7.564 1 60.73 265 GLY B CA 1
ATOM 4579 C C . GLY B 1 265 ? -7.249 -31.983 6.826 1 60.73 265 GLY B C 1
ATOM 4580 O O . GLY B 1 265 ? -7.914 -31.886 5.793 1 60.73 265 GLY B O 1
ATOM 4581 N N . PRO B 1 266 ? -6.834 -30.954 7.313 1 80.99 266 PRO B N 1
ATOM 4582 C CA . PRO B 1 266 ? -6.857 -29.609 6.734 1 80.99 266 PRO B CA 1
ATOM 4583 C C . PRO B 1 266 ? -6.154 -29.538 5.38 1 80.99 266 PRO B C 1
ATOM 4585 O O . PRO B 1 266 ? -5.174 -30.251 5.15 1 80.99 266 PRO B O 1
ATOM 4588 N N . LEU B 1 267 ? -6.893 -28.987 4.364 1 91.59 267 LEU B N 1
ATOM 4589 C CA . LEU B 1 267 ? -6.274 -28.732 3.068 1 91.59 267 LEU B CA 1
ATOM 4590 C C . LEU B 1 267 ? -5.087 -27.785 3.21 1 91.59 267 LEU B C 1
ATOM 4592 O O . LEU B 1 267 ? -5.171 -26.779 3.919 1 91.59 267 LEU B O 1
ATOM 4596 N N . ARG B 1 268 ? -3.945 -28.193 2.711 1 95.04 268 ARG B N 1
ATOM 4597 C CA . ARG B 1 268 ? -2.748 -27.358 2.701 1 95.04 268 ARG B CA 1
ATOM 4598 C C . ARG B 1 268 ? -2.658 -26.545 1.414 1 95.04 268 ARG B C 1
ATOM 4600 O O . ARG B 1 268 ? -2.681 -27.105 0.317 1 95.04 268 ARG B O 1
ATOM 4607 N N . TRP B 1 269 ? -2.709 -25.273 1.551 1 95.35 269 TRP B N 1
ATOM 4608 C CA . TRP B 1 269 ? -2.502 -24.365 0.428 1 95.35 269 TRP B CA 1
ATOM 4609 C C . TRP B 1 269 ? -1.026 -24.015 0.275 1 95.35 269 TRP B C 1
ATOM 4611 O O . TRP B 1 269 ? -0.432 -23.398 1.163 1 95.35 269 TRP B O 1
ATOM 4621 N N . LEU B 1 270 ? -0.443 -24.373 -0.865 1 97.4 270 LEU B N 1
ATOM 4622 C CA . LEU B 1 270 ? 0.998 -24.242 -1.052 1 97.4 270 LEU B CA 1
ATOM 4623 C C . LEU B 1 270 ? 1.314 -23.278 -2.19 1 97.4 270 LEU B C 1
ATOM 4625 O O . LEU B 1 270 ? 0.71 -23.358 -3.262 1 97.4 270 LEU B O 1
ATOM 4629 N N . ARG B 1 271 ? 2.221 -22.383 -1.947 1 97.17 271 ARG B N 1
ATOM 4630 C CA . ARG B 1 271 ? 2.602 -21.365 -2.921 1 97.17 271 ARG B CA 1
ATOM 4631 C C . ARG B 1 271 ? 4.115 -21.328 -3.111 1 97.17 271 ARG B C 1
ATOM 4633 O O . ARG B 1 271 ? 4.773 -20.367 -2.709 1 97.17 271 ARG B O 1
ATOM 4640 N N . PRO B 1 272 ? 4.632 -22.231 -3.9 1 97.36 272 PRO B N 1
ATOM 4641 C CA . PRO B 1 272 ? 6.084 -22.368 -4.036 1 97.36 272 PRO B CA 1
ATOM 4642 C C . PRO B 1 272 ? 6.718 -21.204 -4.795 1 97.36 272 PRO B C 1
ATOM 4644 O O . PRO B 1 272 ? 7.93 -20.991 -4.705 1 97.36 272 PRO B O 1
ATOM 4647 N N . LEU B 1 273 ? 5.954 -20.416 -5.543 1 96.77 273 LEU B N 1
ATOM 4648 C CA . LEU B 1 273 ? 6.507 -19.329 -6.344 1 96.77 273 LEU B CA 1
ATOM 4649 C C . LEU B 1 273 ? 6.406 -18.001 -5.601 1 96.77 273 LEU B C 1
ATOM 4651 O O . LEU B 1 273 ? 6.638 -16.939 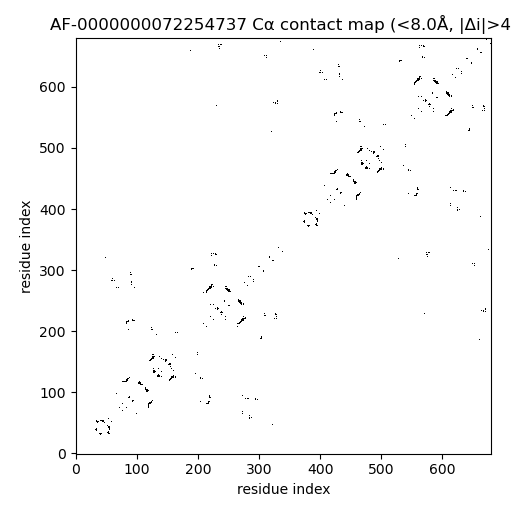-6.184 1 96.77 273 LEU B O 1
ATOM 4655 N N . ARG B 1 274 ? 6.077 -18.05 -4.362 1 94.83 274 ARG B N 1
ATOM 4656 C CA . ARG B 1 274 ? 5.768 -16.862 -3.573 1 94.83 274 ARG B CA 1
ATOM 4657 C C . ARG B 1 274 ? 6.969 -15.926 -3.498 1 94.83 274 ARG B C 1
ATOM 4659 O O . ARG B 1 274 ? 6.818 -14.733 -3.228 1 94.83 274 ARG B O 1
ATOM 4666 N N . ASN B 1 275 ? 8.193 -16.391 -3.743 1 91.52 275 ASN B N 1
ATOM 4667 C CA . ASN B 1 275 ? 9.385 -15.551 -3.684 1 91.52 275 ASN B CA 1
ATOM 4668 C C . ASN B 1 275 ? 9.971 -15.313 -5.073 1 91.52 275 ASN B C 1
ATOM 4670 O O . ASN B 1 275 ? 11.149 -14.975 -5.204 1 91.52 275 ASN B O 1
ATOM 4674 N N . ILE B 1 276 ? 9.173 -15.492 -6.046 1 93.35 276 ILE B N 1
ATOM 4675 C CA . ILE B 1 276 ? 9.591 -15.273 -7.426 1 93.35 276 ILE B CA 1
ATOM 4676 C C . ILE B 1 276 ? 8.744 -14.169 -8.053 1 93.35 276 ILE B C 1
ATOM 4678 O O . ILE B 1 276 ? 7.53 -14.115 -7.844 1 93.35 276 ILE B O 1
ATOM 4682 N N . SER B 1 277 ? 9.353 -13.305 -8.806 1 90.86 277 SER B N 1
ATOM 4683 C CA . SER B 1 277 ? 8.633 -12.199 -9.43 1 90.86 277 SER B CA 1
ATOM 4684 C C . SER B 1 277 ? 7.881 -12.661 -10.674 1 90.86 277 SER B C 1
ATOM 4686 O O . SER B 1 277 ? 8.278 -13.632 -11.321 1 90.86 277 SER B O 1
ATOM 4688 N N . LEU B 1 278 ? 6.842 -11.964 -10.996 1 90.6 278 LEU B N 1
ATOM 4689 C CA . LEU B 1 278 ? 6.096 -12.262 -12.213 1 90.6 278 LEU B CA 1
ATOM 4690 C C . LEU B 1 278 ? 6.974 -12.078 -13.447 1 90.6 278 LEU B C 1
ATOM 4692 O O . LEU B 1 278 ? 6.837 -12.813 -14.427 1 90.6 278 LEU B O 1
ATOM 4696 N N . ARG B 1 279 ? 7.8 -11.169 -13.394 1 85.27 279 ARG B N 1
ATOM 4697 C CA . ARG B 1 279 ? 8.723 -10.936 -14.5 1 85.27 279 ARG B CA 1
ATOM 4698 C C . ARG B 1 279 ? 9.589 -12.164 -14.759 1 85.27 279 ARG B C 1
ATOM 4700 O O . ARG B 1 279 ? 9.805 -12.545 -15.911 1 85.27 279 ARG B O 1
ATOM 4707 N N . ASP B 1 280 ? 10.105 -12.696 -13.708 1 88.9 280 ASP B N 1
ATOM 4708 C CA . ASP B 1 280 ? 10.926 -13.895 -13.844 1 88.9 280 ASP B CA 1
ATOM 4709 C C . ASP B 1 280 ? 10.095 -15.076 -14.341 1 88.9 280 ASP B C 1
ATOM 4711 O O . ASP B 1 280 ? 10.594 -15.922 -15.086 1 88.9 280 ASP B O 1
ATOM 4715 N N . VAL B 1 281 ? 8.883 -15.123 -13.916 1 91.96 281 VAL B N 1
ATOM 4716 C CA . VAL B 1 281 ? 7.984 -16.176 -14.375 1 91.96 281 VAL B CA 1
ATOM 4717 C C . VAL B 1 281 ? 7.797 -16.074 -15.887 1 91.96 281 VAL B C 1
ATOM 4719 O O . VAL B 1 281 ? 7.878 -17.078 -16.598 1 91.96 281 VAL B O 1
ATOM 4722 N N . ILE B 1 282 ? 7.574 -14.929 -16.35 1 88.36 282 ILE B N 1
ATOM 4723 C CA . ILE B 1 282 ? 7.346 -14.696 -17.772 1 88.36 282 ILE B CA 1
ATOM 4724 C C . ILE B 1 282 ? 8.604 -15.051 -18.561 1 88.36 282 ILE B C 1
ATOM 4726 O O . ILE B 1 282 ? 8.526 -15.693 -19.611 1 88.36 282 ILE B O 1
ATOM 4730 N N . ARG B 1 283 ? 9.683 -14.699 -18.063 1 87.18 283 ARG B N 1
ATOM 4731 C CA . ARG B 1 283 ? 10.949 -15.036 -18.706 1 87.18 283 ARG B CA 1
ATOM 4732 C C . ARG B 1 283 ? 11.143 -16.547 -18.775 1 87.18 283 ARG B C 1
ATOM 4734 O O . ARG B 1 283 ? 11.626 -17.071 -19.78 1 87.18 283 ARG B O 1
ATOM 4741 N N . TYR B 1 284 ? 10.855 -17.168 -17.727 1 90.74 284 TYR B N 1
ATOM 4742 C CA . TYR B 1 284 ? 10.974 -18.621 -17.685 1 90.74 284 TYR B CA 1
ATOM 4743 C C . TYR B 1 284 ? 10.073 -19.273 -18.727 1 90.74 284 TYR B C 1
ATOM 4745 O O . TYR B 1 284 ? 10.501 -20.175 -19.451 1 90.74 284 TYR B O 1
ATOM 4753 N N . LEU B 1 285 ? 8.857 -18.818 -18.756 1 91.01 285 LEU B N 1
ATOM 4754 C CA . LEU B 1 285 ? 7.907 -19.373 -19.714 1 91.01 285 LEU B CA 1
ATOM 4755 C C . LEU B 1 285 ? 8.383 -19.144 -21.145 1 91.01 285 LEU B C 1
ATOM 4757 O O . LEU B 1 285 ? 8.233 -20.018 -22.001 1 91.01 285 LEU B O 1
ATOM 4761 N N . ARG B 1 286 ? 8.898 -18.002 -21.381 1 86.92 286 ARG B N 1
ATOM 4762 C CA . ARG B 1 286 ? 9.437 -17.709 -22.705 1 86.92 286 ARG B CA 1
ATOM 4763 C C . ARG B 1 286 ? 10.582 -18.655 -23.052 1 86.92 286 ARG B C 1
ATOM 4765 O O . ARG B 1 286 ? 10.66 -19.156 -24.175 1 86.92 286 ARG B O 1
ATOM 4772 N N . ALA B 1 287 ? 11.424 -18.832 -22.129 1 87.66 287 ALA B N 1
ATOM 4773 C CA . ALA B 1 287 ? 12.572 -19.71 -22.334 1 87.66 287 ALA B CA 1
ATOM 4774 C C . ALA B 1 287 ? 12.125 -21.145 -22.598 1 87.66 287 ALA B C 1
ATOM 4776 O O . ALA B 1 287 ? 12.795 -21.888 -23.32 1 87.66 287 ALA B O 1
ATOM 4777 N N . ARG B 1 288 ? 10.994 -21.49 -22.02 1 88.68 288 ARG B N 1
ATOM 4778 C CA . ARG B 1 288 ? 10.493 -22.852 -22.176 1 88.68 288 ARG B CA 1
ATOM 4779 C C . ARG B 1 288 ? 9.549 -22.955 -23.369 1 88.68 288 ARG B C 1
ATOM 4781 O O . ARG B 1 288 ? 8.987 -24.02 -23.632 1 88.68 288 ARG B O 1
ATOM 4788 N N . GLY B 1 289 ? 9.34 -21.87 -24.037 1 82.98 289 GLY B N 1
ATOM 4789 C CA . GLY B 1 289 ? 8.515 -21.865 -25.235 1 82.98 289 GLY B CA 1
ATOM 4790 C C . GLY B 1 289 ? 7.028 -21.897 -24.936 1 82.98 289 GLY B C 1
ATOM 4791 O O . GLY B 1 289 ? 6.244 -22.437 -25.719 1 82.98 289 GLY B O 1
ATOM 4792 N N . CYS B 1 290 ? 6.623 -21.419 -23.778 1 76.31 290 CYS B N 1
ATOM 4793 C CA . CYS B 1 290 ? 5.225 -21.403 -23.362 1 76.31 290 CYS B CA 1
ATOM 4794 C C . CYS B 1 290 ? 4.64 -20 -23.469 1 76.31 290 CYS B C 1
ATOM 4796 O O . CYS B 1 290 ? 3.947 -19.541 -22.56 1 76.31 290 CYS B O 1
ATOM 4798 N N . THR B 1 291 ? 4.964 -19.119 -24.437 1 65.79 291 THR B N 1
ATOM 4799 C CA . THR B 1 291 ? 4.56 -17.718 -24.456 1 65.79 291 THR B CA 1
ATOM 4800 C C . THR B 1 291 ? 3.175 -17.562 -25.078 1 65.79 291 THR B C 1
ATOM 4802 O O . THR B 1 291 ? 2.536 -16.518 -24.93 1 65.79 291 THR B O 1
ATOM 4805 N N . ALA B 1 292 ? 2.734 -18.419 -25.901 1 59.54 292 ALA B N 1
ATOM 4806 C CA . ALA B 1 292 ? 1.435 -18.274 -26.553 1 59.54 292 ALA B CA 1
ATOM 4807 C C . ALA B 1 292 ? 0.328 -18.049 -25.528 1 59.54 292 ALA B C 1
ATOM 4809 O O . ALA B 1 292 ? -0.758 -17.575 -25.872 1 59.54 292 ALA B O 1
ATOM 4810 N N . TRP B 1 293 ? 0.663 -18.265 -24.334 1 56.7 293 TRP B N 1
ATOM 4811 C CA . TRP B 1 293 ? -0.437 -18.433 -23.39 1 56.7 293 TRP B CA 1
ATOM 4812 C C . TRP B 1 293 ? -0.59 -17.199 -22.507 1 56.7 293 TRP B C 1
ATOM 4814 O O . TRP B 1 293 ? -1.475 -17.148 -21.65 1 56.7 293 TRP B O 1
ATOM 4824 N N . ILE B 1 294 ? 0.357 -16.344 -22.619 1 55.04 294 ILE B N 1
ATOM 4825 C CA . ILE B 1 294 ? 0.246 -15.189 -21.734 1 55.04 294 ILE B CA 1
ATOM 4826 C C . ILE B 1 294 ? -0.929 -14.316 -22.171 1 55.04 294 ILE B C 1
ATOM 4828 O O . ILE B 1 294 ? -0.878 -13.679 -23.226 1 55.04 294 ILE B O 1
ATOM 4832 N N . THR B 1 295 ? -2.139 -14.843 -21.828 1 50.23 295 THR B N 1
ATOM 4833 C CA . THR B 1 295 ? -3.283 -13.975 -22.081 1 50.23 295 THR B CA 1
ATOM 4834 C C . THR B 1 295 ? -3.214 -12.722 -21.212 1 50.23 295 THR B C 1
ATOM 4836 O O . THR B 1 295 ? -3.021 -12.812 -19.998 1 50.23 295 THR B O 1
ATOM 4839 N N . PRO B 1 296 ? -2.986 -11.62 -21.927 1 45 296 PRO B N 1
ATOM 4840 C CA . PRO B 1 296 ? -3.031 -10.419 -21.09 1 45 296 PRO B CA 1
ATOM 4841 C C . PRO B 1 296 ? -4.264 -10.371 -20.19 1 45 296 PRO B C 1
ATOM 4843 O O . PRO B 1 296 ? -5.368 -10.696 -20.633 1 45 296 PRO B O 1
ATOM 4846 N N . ALA B 1 297 ? -4.018 -10.75 -18.95 1 46.63 297 ALA B N 1
ATOM 4847 C CA . ALA B 1 297 ? -5.185 -10.467 -18.118 1 46.63 297 ALA B CA 1
ATOM 4848 C C . ALA B 1 297 ? -5.781 -9.103 -18.457 1 46.63 297 ALA B C 1
ATOM 4850 O O . ALA B 1 297 ? -5.048 -8.14 -18.693 1 46.63 297 ALA B O 1
ATOM 4851 N N . GLU B 1 298 ? -6.832 -9.117 -19.154 1 43.49 298 GLU B N 1
ATOM 4852 C CA . GLU B 1 298 ? -7.487 -7.829 -19.364 1 43.49 298 GLU B CA 1
ATOM 4853 C C . GLU B 1 298 ? -7.548 -7.022 -18.07 1 43.49 298 GLU B C 1
ATOM 4855 O O . GLU B 1 298 ? -7.937 -7.546 -17.024 1 43.49 298 GLU B O 1
ATOM 4860 N N . PRO B 1 299 ? -6.666 -6.027 -18.058 1 43.49 299 PRO B N 1
ATOM 4861 C CA . PRO B 1 299 ? -6.826 -5.152 -16.895 1 43.49 299 PRO B CA 1
ATOM 4862 C C . PRO B 1 299 ? -8.269 -5.085 -16.401 1 43.49 299 PRO B C 1
ATOM 4864 O O . PRO B 1 299 ? -9.204 -5.19 -17.199 1 43.49 299 PRO B O 1
ATOM 4867 N N . TRP B 1 300 ? -8.549 -5.593 -15.342 1 47.83 300 TRP B N 1
ATOM 4868 C CA . TRP B 1 300 ? -9.896 -5.511 -14.788 1 47.83 300 TRP B CA 1
ATOM 4869 C C . TRP B 1 300 ? -10.652 -4.319 -15.366 1 47.83 300 TRP B C 1
ATOM 4871 O O . TRP B 1 300 ? -10.139 -3.198 -15.379 1 47.83 300 TRP B O 1
ATOM 4881 N N . ALA B 1 301 ? -11.52 -4.592 -16.321 1 49.71 301 ALA B N 1
ATOM 4882 C CA . ALA B 1 301 ? -12.456 -3.635 -16.906 1 49.71 301 ALA B CA 1
ATOM 4883 C C . ALA B 1 301 ? -12.903 -2.604 -15.874 1 49.71 301 ALA B C 1
ATOM 4885 O O . ALA B 1 301 ? -13.096 -1.431 -16.202 1 49.71 301 ALA B O 1
ATOM 4886 N N . GLN B 1 302 ? -13.14 -3.093 -14.624 1 59.29 302 GLN B N 1
ATOM 4887 C CA . GLN B 1 302 ? -13.657 -2.141 -13.647 1 59.29 302 GLN B CA 1
ATOM 4888 C C . GLN B 1 302 ? -12.582 -1.75 -12.637 1 59.29 302 GLN B C 1
ATOM 4890 O O . GLN B 1 302 ? -11.837 -2.605 -12.153 1 59.29 302 GLN B O 1
ATOM 4895 N N . GLU B 1 303 ? -12.304 -0.602 -12.608 1 69.77 303 GLU B N 1
ATOM 4896 C CA . GLU B 1 303 ? -11.355 -0.062 -11.638 1 69.77 303 GLU B CA 1
ATOM 4897 C C . GLU B 1 303 ? -11.752 -0.434 -10.213 1 69.77 303 GLU B C 1
ATOM 4899 O O . GLU B 1 303 ? -12.882 -0.179 -9.791 1 69.77 303 GLU B O 1
ATOM 4904 N N . ASN B 1 304 ? -11.02 -1.402 -9.65 1 79.05 304 ASN B N 1
ATOM 4905 C CA . ASN B 1 304 ? -11.184 -1.767 -8.247 1 79.05 304 ASN B CA 1
ATOM 4906 C C . ASN B 1 304 ? -9.893 -1.56 -7.46 1 79.05 304 ASN B C 1
ATOM 4908 O O . ASN B 1 304 ? -8.898 -1.08 -8.006 1 79.05 304 ASN B O 1
ATOM 4912 N N . ILE B 1 305 ? -9.951 -1.848 -6.191 1 84.01 305 ILE B N 1
ATOM 4913 C CA . ILE B 1 305 ? -8.82 -1.561 -5.316 1 84.01 305 ILE B CA 1
ATOM 4914 C C . ILE B 1 305 ? -7.623 -2.418 -5.72 1 84.01 305 ILE B C 1
ATOM 4916 O O . ILE B 1 305 ? -6.478 -1.964 -5.661 1 84.01 305 ILE B O 1
ATOM 4920 N N . GLU B 1 306 ? -7.844 -3.652 -6.165 1 85.63 306 GLU B N 1
ATOM 4921 C CA . GLU B 1 306 ? -6.738 -4.528 -6.541 1 85.63 306 GLU B CA 1
ATOM 4922 C C . GLU B 1 306 ? -6.093 -4.073 -7.847 1 85.63 306 GLU B C 1
ATOM 4924 O O . GLU B 1 306 ? -4.869 -4.112 -7.987 1 85.63 306 GLU B O 1
ATOM 4929 N N . SER B 1 307 ? -6.956 -3.692 -8.765 1 85.8 307 SER B N 1
ATOM 4930 C CA . SER B 1 307 ? -6.39 -3.173 -10.007 1 85.8 307 SER B CA 1
ATOM 4931 C C . SER B 1 307 ? -5.602 -1.891 -9.762 1 85.8 307 SER B C 1
ATOM 4933 O O . SER B 1 307 ? -4.59 -1.643 -10.42 1 85.8 307 SER B O 1
ATOM 4935 N N . THR B 1 308 ? -6.129 -1.069 -8.886 1 88.79 308 THR B N 1
ATOM 4936 C CA . THR B 1 308 ? -5.41 0.147 -8.52 1 88.79 308 THR B CA 1
ATOM 4937 C C . THR B 1 308 ? -4.084 -0.192 -7.846 1 88.79 308 THR B C 1
ATOM 4939 O O . THR B 1 308 ? -3.058 0.428 -8.134 1 88.79 308 THR B O 1
ATOM 4942 N N . ALA B 1 309 ? -4.111 -1.162 -6.979 1 91.84 309 ALA B N 1
ATOM 4943 C CA . ALA B 1 309 ? -2.89 -1.622 -6.321 1 91.84 309 ALA B CA 1
ATOM 4944 C C . ALA B 1 309 ? -1.9 -2.186 -7.336 1 91.84 309 ALA B C 1
ATOM 4946 O O . ALA B 1 309 ? -0.69 -1.986 -7.209 1 91.84 309 ALA B O 1
ATOM 4947 N N . GLU B 1 310 ? -2.428 -2.877 -8.244 1 91.06 310 GLU B N 1
ATOM 4948 C CA . GLU B 1 310 ? -1.581 -3.438 -9.292 1 91.06 310 GLU B CA 1
ATOM 4949 C C . GLU B 1 310 ? -0.856 -2.339 -10.063 1 91.06 310 GLU B C 1
ATOM 4951 O O . GLU B 1 310 ? 0.344 -2.445 -10.325 1 91.06 310 GLU B O 1
ATOM 4956 N N . ARG B 1 311 ? -1.558 -1.34 -10.402 1 88.82 311 ARG B N 1
ATOM 4957 C CA . ARG B 1 311 ? -0.943 -0.215 -11.099 1 88.82 311 ARG B CA 1
ATOM 4958 C C . ARG B 1 311 ? 0.147 0.427 -10.247 1 88.82 311 ARG B C 1
ATOM 4960 O O . ARG B 1 311 ? 1.206 0.797 -10.76 1 88.82 311 ARG B O 1
ATOM 4967 N N . PHE B 1 312 ? -0.179 0.54 -9.013 1 91.77 312 PHE B N 1
ATOM 4968 C CA . PHE B 1 312 ? 0.801 1.099 -8.088 1 91.77 312 PHE B CA 1
ATOM 4969 C C . PHE B 1 312 ? 2.074 0.261 -8.077 1 91.77 312 PHE B C 1
ATOM 4971 O O . PHE B 1 312 ? 3.177 0.797 -8.197 1 91.77 312 PHE B O 1
ATOM 4978 N N . ILE B 1 313 ? 1.931 -1.018 -7.957 1 92.82 313 ILE B N 1
ATOM 4979 C CA . ILE B 1 313 ? 3.073 -1.92 -7.857 1 92.82 313 ILE B CA 1
ATOM 4980 C C . ILE B 1 313 ? 3.889 -1.864 -9.147 1 92.82 313 ILE B C 1
ATOM 4982 O O . ILE B 1 313 ? 5.117 -1.758 -9.108 1 92.82 313 ILE B O 1
ATOM 4986 N N . TRP B 1 314 ? 3.222 -1.875 -10.225 1 89.52 314 TRP B N 1
ATOM 4987 C CA . TRP B 1 314 ? 3.939 -1.859 -11.496 1 89.52 314 TRP B CA 1
ATOM 4988 C C . TRP B 1 314 ? 4.718 -0.559 -11.665 1 89.52 314 TRP B C 1
ATOM 4990 O O . TRP B 1 314 ? 5.856 -0.567 -12.14 1 89.52 314 TRP B O 1
ATOM 5000 N N . ARG B 1 315 ? 4.125 0.482 -11.275 1 86.73 315 ARG B N 1
ATOM 5001 C CA . ARG B 1 315 ? 4.819 1.763 -11.364 1 86.73 315 ARG B CA 1
ATOM 5002 C C . ARG B 1 315 ? 5.997 1.817 -10.397 1 86.73 315 ARG B C 1
ATOM 5004 O O . ARG B 1 315 ? 7.07 2.313 -10.745 1 86.73 315 ARG B O 1
ATOM 5011 N N . ALA B 1 316 ? 5.737 1.368 -9.213 1 87.77 316 ALA B N 1
ATOM 5012 C CA . ALA B 1 316 ? 6.797 1.368 -8.208 1 87.77 316 ALA B CA 1
ATOM 5013 C C . ALA B 1 316 ? 7.978 0.511 -8.656 1 87.77 316 ALA B C 1
ATOM 5015 O O . ALA B 1 316 ? 9.133 0.839 -8.377 1 87.77 316 ALA B O 1
ATOM 5016 N N . LEU B 1 317 ? 7.675 -0.557 -9.383 1 84.43 317 LEU B N 1
ATOM 5017 C CA . LEU B 1 317 ? 8.705 -1.486 -9.834 1 84.43 317 LEU B CA 1
ATOM 5018 C C . LEU B 1 317 ? 9.614 -0.829 -10.868 1 84.43 317 LEU B C 1
ATOM 5020 O O . LEU B 1 317 ? 10.743 -1.276 -11.082 1 84.43 317 LEU B O 1
ATOM 5024 N N . GLU B 1 318 ? 9.075 0.121 -11.514 1 78.43 318 GLU B N 1
ATOM 5025 C CA . GLU B 1 318 ? 9.87 0.811 -12.525 1 78.43 318 GLU B CA 1
ATOM 5026 C C . GLU B 1 318 ? 11.056 1.535 -11.894 1 78.43 318 GLU B C 1
ATOM 5028 O O . GLU B 1 318 ? 12.121 1.644 -12.506 1 78.43 318 GLU B O 1
ATOM 5033 N N . THR B 1 319 ? 10.873 1.961 -10.716 1 72.68 319 THR B N 1
ATOM 5034 C CA . THR B 1 319 ? 11.936 2.714 -10.059 1 72.68 319 THR B CA 1
ATOM 5035 C C . THR B 1 319 ? 12.617 1.867 -8.989 1 72.68 319 THR B C 1
ATOM 5037 O O . THR B 1 319 ? 13.793 2.074 -8.681 1 72.68 319 THR B O 1
ATOM 5040 N N . ARG B 1 320 ? 11.874 0.929 -8.474 1 79.96 320 ARG B N 1
ATOM 5041 C CA . ARG B 1 320 ? 12.387 0.098 -7.389 1 79.96 320 ARG B CA 1
ATOM 5042 C C . ARG B 1 320 ? 12.026 -1.368 -7.604 1 79.96 320 ARG B C 1
ATOM 5044 O O . ARG B 1 320 ? 11.008 -1.843 -7.097 1 79.96 320 ARG B O 1
ATOM 5051 N N . PRO B 1 321 ? 12.9 -2.094 -8.149 1 78.09 321 PRO B N 1
ATOM 5052 C CA . PRO B 1 321 ? 12.602 -3.488 -8.485 1 78.09 321 PRO B CA 1
ATOM 5053 C C . PRO B 1 321 ? 12.322 -4.346 -7.254 1 78.09 321 PRO B C 1
ATOM 5055 O O . PRO B 1 321 ? 11.673 -5.389 -7.358 1 78.09 321 PRO B O 1
ATOM 5058 N N . ALA B 1 322 ? 12.776 -3.938 -6.081 1 82.34 322 ALA B N 1
ATOM 5059 C CA . ALA B 1 322 ? 12.628 -4.73 -4.863 1 82.34 322 ALA B CA 1
ATOM 5060 C C . ALA B 1 322 ? 11.292 -4.446 -4.182 1 82.34 322 ALA B C 1
ATOM 5062 O O . ALA B 1 322 ? 10.976 -5.041 -3.15 1 82.34 322 ALA B O 1
ATOM 5063 N N . THR B 1 323 ? 10.505 -3.644 -4.814 1 86.71 323 THR B N 1
ATOM 5064 C CA . THR B 1 323 ? 9.289 -3.156 -4.172 1 86.71 323 THR B CA 1
ATOM 5065 C C . THR B 1 323 ? 8.395 -4.32 -3.753 1 86.71 323 THR B C 1
ATOM 5067 O O . THR B 1 323 ? 7.882 -4.343 -2.632 1 86.71 323 THR B O 1
ATOM 5070 N N . SER B 1 324 ? 8.228 -5.277 -4.666 1 91.34 324 SER B N 1
ATOM 5071 C CA . SER B 1 324 ? 7.345 -6.396 -4.35 1 91.34 324 SER B CA 1
ATOM 5072 C C . SER B 1 324 ? 7.824 -7.145 -3.111 1 91.34 324 SER B C 1
ATOM 5074 O O . SER B 1 324 ? 7.026 -7.469 -2.229 1 91.34 324 SER B O 1
ATOM 5076 N N . PHE B 1 325 ? 9.073 -7.351 -3.001 1 88.87 325 PHE B N 1
ATOM 5077 C CA . PHE B 1 325 ? 9.649 -8.055 -1.861 1 88.87 325 PHE B CA 1
ATOM 5078 C C . PHE B 1 325 ? 9.52 -7.224 -0.59 1 88.87 325 PHE B C 1
ATOM 5080 O O . PHE B 1 325 ? 9.129 -7.741 0.459 1 88.87 325 PHE B O 1
ATOM 5087 N N . SER B 1 326 ? 9.795 -5.967 -0.759 1 88.06 326 SER B N 1
ATOM 5088 C CA . SER B 1 326 ? 9.746 -5.067 0.389 1 88.06 326 SER B CA 1
ATOM 5089 C C . SER B 1 326 ? 8.344 -5.009 0.986 1 88.06 326 SER B C 1
ATOM 5091 O O . SER B 1 326 ? 8.182 -5.023 2.208 1 88.06 326 SER B O 1
ATOM 5093 N N . VAL B 1 327 ? 7.389 -4.939 0.114 1 90.69 327 VAL B N 1
ATOM 5094 C CA . VAL B 1 327 ? 5.998 -4.853 0.547 1 90.69 327 VAL B CA 1
ATOM 5095 C C . VAL B 1 327 ? 5.622 -6.109 1.33 1 90.69 327 VAL B C 1
ATOM 5097 O O . VAL B 1 327 ? 5.125 -6.021 2.455 1 90.69 327 VAL B O 1
ATOM 5100 N N . VAL B 1 328 ? 5.885 -7.216 0.764 1 90.21 328 VAL B N 1
ATOM 5101 C CA . VAL B 1 328 ? 5.471 -8.486 1.352 1 90.21 328 VAL B CA 1
ATOM 5102 C C . VAL B 1 328 ? 6.239 -8.729 2.649 1 90.21 328 VAL B C 1
ATOM 5104 O O . VAL B 1 328 ? 5.641 -9.031 3.685 1 90.21 328 VAL B O 1
ATOM 5107 N N . HIS B 1 329 ? 7.489 -8.498 2.672 1 85.72 329 HIS B N 1
ATOM 5108 C CA . HIS B 1 329 ? 8.318 -8.774 3.841 1 85.72 329 HIS B CA 1
ATOM 5109 C C . HIS B 1 329 ? 8.012 -7.801 4.975 1 85.72 329 HIS B C 1
ATOM 5111 O O . HIS B 1 329 ? 8.033 -8.182 6.148 1 85.72 329 HIS B O 1
ATOM 5117 N N . SER B 1 330 ? 7.799 -6.594 4.619 1 83.18 330 SER B N 1
ATOM 5118 C CA . SER B 1 330 ? 7.503 -5.593 5.638 1 83.18 330 SER B CA 1
ATOM 5119 C C . SER B 1 330 ? 6.218 -5.93 6.388 1 83.18 330 SER B C 1
ATOM 5121 O O . SER B 1 330 ? 6.17 -5.846 7.617 1 83.18 330 SER B O 1
ATOM 5123 N N . ILE B 1 331 ? 5.269 -6.304 5.658 1 83.46 331 ILE B N 1
ATOM 5124 C CA . ILE B 1 331 ? 3.979 -6.584 6.279 1 83.46 331 ILE B CA 1
ATOM 5125 C C . ILE B 1 331 ? 4.043 -7.915 7.024 1 83.46 331 ILE B C 1
ATOM 5127 O O . ILE B 1 331 ? 3.445 -8.065 8.093 1 83.46 331 ILE B O 1
ATOM 5131 N N . GLU B 1 332 ? 4.726 -8.854 6.482 1 82.9 332 GLU B N 1
ATOM 5132 C CA . GLU B 1 332 ? 4.9 -10.12 7.189 1 82.9 332 GLU B CA 1
ATOM 5133 C C . GLU B 1 332 ? 5.606 -9.914 8.525 1 82.9 332 GLU B C 1
ATOM 5135 O O . GLU B 1 332 ? 5.242 -10.532 9.528 1 82.9 332 GLU B O 1
ATOM 5140 N N . ARG B 1 333 ? 6.56 -9.058 8.512 1 77.62 333 ARG B N 1
ATOM 5141 C CA . ARG B 1 333 ? 7.273 -8.726 9.742 1 77.62 333 ARG B CA 1
ATOM 5142 C C . ARG B 1 333 ? 6.362 -7.997 10.723 1 77.62 333 ARG B C 1
ATOM 5144 O O . ARG B 1 333 ? 6.383 -8.276 11.924 1 77.62 333 ARG B O 1
ATOM 5151 N N . ALA B 1 334 ? 5.613 -7.13 10.18 1 74.92 334 ALA B N 1
ATOM 5152 C CA . ALA B 1 334 ? 4.726 -6.32 11.012 1 74.92 334 ALA B CA 1
ATOM 5153 C C . ALA B 1 334 ? 3.621 -7.173 11.627 1 74.92 334 ALA B C 1
ATOM 5155 O O . ALA B 1 334 ? 3.221 -6.95 12.773 1 74.92 334 ALA B O 1
ATOM 5156 N N . LEU B 1 335 ? 3.136 -8.067 10.847 1 70.98 335 LEU B N 1
ATOM 5157 C CA . LEU B 1 335 ? 2.022 -8.893 11.299 1 70.98 335 LEU B CA 1
ATOM 5158 C C . LEU B 1 335 ? 2.526 -10.143 12.014 1 70.98 335 LEU B C 1
ATOM 5160 O O . LEU B 1 335 ? 1.729 -10.951 12.495 1 70.98 335 LEU B O 1
ATOM 5164 N N . ASN B 1 336 ? 3.879 -10.098 12.304 1 64.99 336 ASN B N 1
ATOM 5165 C CA . ASN B 1 336 ? 4.464 -11.308 12.871 1 64.99 336 ASN B CA 1
ATOM 5166 C C . ASN B 1 336 ? 3.997 -12.557 12.129 1 64.99 336 ASN B C 1
ATOM 5168 O O . ASN B 1 336 ? 3.633 -13.555 12.753 1 64.99 336 ASN B O 1
ATOM 5172 N N . LEU B 1 337 ? 3.688 -12.388 10.956 1 54.56 337 LEU B N 1
ATOM 5173 C CA . LEU B 1 337 ? 3.365 -13.576 10.173 1 54.56 337 LEU B CA 1
ATOM 5174 C C . LEU B 1 337 ? 4.592 -14.467 10.006 1 54.56 337 LEU B C 1
ATOM 5176 O O . LEU B 1 337 ? 5.725 -13.982 10.037 1 54.56 337 LEU B O 1
ATOM 5180 N N . SER B 1 338 ? 4.805 -15.632 10.475 1 41.1 338 SER B N 1
ATOM 5181 C CA . SER B 1 338 ? 5.9 -16.595 10.45 1 41.1 338 SER B CA 1
ATOM 5182 C C . SER B 1 338 ? 6.794 -16.385 9.233 1 41.1 338 SER B C 1
ATOM 5184 O O . SER B 1 338 ? 6.357 -16.571 8.095 1 41.1 338 SER B O 1
ATOM 5186 N N . ALA B 1 339 ? 7.712 -15.463 9.122 1 39.75 339 ALA B N 1
ATOM 5187 C CA . ALA B 1 339 ? 8.828 -15.465 8.18 1 39.75 339 ALA B CA 1
ATOM 5188 C C . ALA B 1 339 ? 9.627 -16.761 8.279 1 39.75 339 ALA B C 1
ATOM 5190 O O . ALA B 1 339 ? 10.86 -16.74 8.27 1 39.75 339 ALA B O 1
ATOM 5191 N N . ASP B 1 340 ? 9.267 -17.86 8.393 1 30.18 340 ASP B N 1
ATOM 5192 C CA . ASP B 1 340 ? 10.234 -18.952 8.32 1 30.18 340 ASP B CA 1
ATOM 5193 C C . ASP B 1 340 ? 10.853 -19.045 6.928 1 30.18 340 ASP B C 1
ATOM 5195 O O . ASP B 1 340 ? 10.149 -18.941 5.921 1 30.18 340 ASP B O 1
#

Secondary structure (DSSP, 8-state):
-----------------------------------TTT----------TT-----HHHHHHHHHHHHHHHHHHTT---TT-EEEEE--SSHHHHHHHHHHHHHHH--EETTEEPPPP--EEEEEEE---GGGTS-HHHHHHHHHHHHHHHH--PEEEE-HHHHHHHHHHHHHHHS-SS--SS---S--TTTHHHHHHHHHHHHHHHHHHHTT-SEEE----HHHHHHHHHHHHHHT-GGGHHHHH-SEEE--GGG--S-S---S-PPEEE-TTTTS-HHHHHHHHHHTT-GGG-------SS--HHHHHHHHHHHHHHH-TTHHHHHHHHHHHHTT----/-----------------------------------TTT----------TT-----HHHHHHHHHHHHHHHHHHTT---TT-EEEEE--SSHHHHHHHHHHHHHHH--EETTEEPPPP--EEEEEEE---GGGTS-HHHHHHHHHHHHHHHH--PEEEE-HHHHHHHHHHHHHHHS-SS--SS---S--TTTHHHHHHHHHHHHHHHHHHHTT-SEEE----HHHHHHHHHHHHHHT-GGGHHHHH-SEEE--GGG--S-S---S-PPEEE-TTTTS-HHHHHHHHHHTT--TT-------SS--HHHHHHHHHHHHHHH-TTHHHHHHHHHHHHTT----

Radius of gyration: 29.82 Å; Cα contacts (8 Å, |Δi|>4): 957; chains: 2; bounding box: 72×91×85 Å

Nearest PDB structures (foldseek):
  5gha-assembly1_A  TM=8.232E-01  e=3.328E-12  Thermus thermophilus HB27
  5ztb-assembly1_B  TM=8.010E-01  e=3.328E-12  Thermus thermophilus HB27
  5ztb-assembly2_A  TM=7.926E-01  e=2.230E-12  Thermus thermophilus HB27
  5ztb-assembly3_C  TM=7.868E-01  e=4.691E-12  Thermus thermophilus HB27
  5gha-assembly2_C  TM=7.840E-01  e=4.967E-12  Thermus thermophilus HB27

pLDDT: mean 73.89, std 23.9, range [18.02, 98.07]